Protein AF-A0A947YYU7-F1 (afdb_monomer_lite)

Secondary structure (DSSP, 8-state):
---------B-------------------------------PPPPPPP---------------------PPPPPPHHHHHHHHS-SGGGHHHHHHHHHH--SSHHHHHHHHHHHHTTT-HHHHHHHHHHHHHH--EEEEPPPEEEE-GGG-EEEEEE--S-GGGHHHHHHHHHHHHHHHHHHHHHHTT-SS------SS-EEEEEE-TT----SEEEETTEEEEETT-TTTTSHHHHHHHHHHHHHHHHHHHTTSHHHHHTHHHHHHHHHHHGGG-BTTBS-SHHHHHHHGGG-SS--EETTTTEEGGG-TT--HHHHHHHHHHHHHHHHHHHHTT--HHHHHHHH-TT--S-GGGSSHHHHHHHHHHHHHHSTT---S---SS---

Structure (mmCIF, N/CA/C/O backbone):
data_AF-A0A947YYU7-F1
#
_entry.id   AF-A0A947YYU7-F1
#
loop_
_atom_site.group_PDB
_atom_site.id
_atom_site.type_symbol
_atom_site.label_atom_id
_atom_site.label_alt_id
_atom_site.label_comp_id
_atom_site.label_asym_id
_atom_site.label_entity_id
_atom_site.label_seq_id
_atom_site.pdbx_PDB_ins_code
_atom_site.Cartn_x
_atom_site.Cartn_y
_atom_site.Cartn_z
_atom_site.occupancy
_atom_site.B_iso_or_equiv
_atom_site.auth_seq_id
_atom_site.auth_comp_id
_atom_site.auth_asym_id
_atom_site.auth_atom_id
_atom_site.pdbx_PDB_model_num
ATOM 1 N N . MET A 1 1 ? -14.764 27.550 2.784 1.00 29.83 1 MET A N 1
ATOM 2 C CA . MET A 1 1 ? -14.534 26.087 2.776 1.00 29.83 1 MET A CA 1
ATOM 3 C C . MET A 1 1 ? -15.169 25.500 1.520 1.00 29.83 1 MET A C 1
ATOM 5 O O . MET A 1 1 ? -16.099 24.717 1.610 1.00 29.83 1 MET A O 1
ATOM 9 N N . GLU A 1 2 ? -14.682 25.898 0.348 1.00 26.36 2 GLU A N 1
ATOM 10 C CA . GLU A 1 2 ? -15.188 25.444 -0.952 1.00 26.36 2 GLU A CA 1
ATOM 11 C C . GLU A 1 2 ? -13.995 25.329 -1.910 1.00 26.36 2 GLU A C 1
ATOM 13 O O . GLU A 1 2 ? -13.083 26.152 -1.852 1.00 26.36 2 GLU A O 1
ATOM 18 N N . ASN A 1 3 ? -14.020 24.290 -2.749 1.00 26.03 3 ASN A N 1
ATOM 19 C CA . ASN A 1 3 ? -13.079 23.951 -3.828 1.00 26.03 3 ASN A CA 1
ATOM 20 C C . ASN A 1 3 ? -11.729 23.308 -3.449 1.00 26.03 3 ASN A C 1
ATOM 22 O O . ASN A 1 3 ? -10.669 23.881 -3.665 1.00 26.03 3 ASN A O 1
ATOM 26 N N . TYR A 1 4 ? -11.768 22.044 -3.009 1.00 24.30 4 TYR A N 1
ATOM 27 C CA . TYR A 1 4 ? -10.689 21.070 -3.249 1.00 24.30 4 TYR A CA 1
ATOM 28 C C . TYR A 1 4 ? -11.316 19.711 -3.590 1.00 24.30 4 TYR A C 1
ATOM 30 O O . TYR A 1 4 ? -11.580 18.890 -2.716 1.00 24.30 4 TYR A O 1
ATOM 38 N N . PHE A 1 5 ? -11.595 19.490 -4.874 1.00 28.88 5 PHE A N 1
ATOM 39 C CA . PHE A 1 5 ? -11.977 18.188 -5.420 1.00 28.88 5 PHE A CA 1
ATOM 40 C C . PHE A 1 5 ? -11.041 17.859 -6.588 1.00 28.88 5 PHE A C 1
ATOM 42 O O . PHE A 1 5 ? -10.796 18.731 -7.420 1.00 28.88 5 PHE A O 1
ATOM 49 N N . ARG A 1 6 ? -10.639 16.577 -6.670 1.00 27.91 6 ARG A N 1
ATOM 50 C CA . ARG A 1 6 ? -9.760 15.901 -7.662 1.00 27.91 6 ARG A CA 1
ATOM 51 C C . ARG A 1 6 ? -8.276 15.939 -7.255 1.00 27.91 6 ARG A C 1
ATOM 53 O O . ARG A 1 6 ? -7.712 17.010 -7.122 1.00 27.91 6 ARG A O 1
ATOM 60 N N . PHE A 1 7 ? -7.584 14.833 -6.983 1.00 29.89 7 PHE A N 1
ATOM 61 C CA . PHE A 1 7 ? -7.690 13.462 -7.489 1.00 29.89 7 PHE A CA 1
ATOM 62 C C . PHE A 1 7 ? -7.794 12.433 -6.345 1.00 29.89 7 PHE A C 1
ATOM 64 O O . PHE A 1 7 ? -6.933 12.384 -5.474 1.00 29.89 7 PHE A O 1
ATOM 71 N N . ILE A 1 8 ? -8.820 11.578 -6.374 1.00 34.62 8 ILE A N 1
ATOM 72 C CA . ILE A 1 8 ? -8.753 10.247 -5.753 1.00 34.62 8 ILE A CA 1
ATOM 73 C C . ILE A 1 8 ? -8.457 9.304 -6.913 1.00 34.62 8 ILE A C 1
ATOM 75 O O . ILE A 1 8 ? -9.344 9.042 -7.726 1.00 34.62 8 ILE A O 1
ATOM 79 N N . LEU A 1 9 ? -7.212 8.851 -7.028 1.00 39.34 9 LEU A N 1
ATOM 80 C CA . LEU A 1 9 ? -6.864 7.796 -7.967 1.00 39.34 9 LEU A CA 1
ATOM 81 C C . LEU A 1 9 ? -7.153 6.470 -7.263 1.00 39.34 9 LEU A C 1
ATOM 83 O O . LEU A 1 9 ? -6.672 6.211 -6.163 1.00 39.34 9 LEU A O 1
ATOM 87 N N . ALA A 1 10 ? -8.075 5.702 -7.826 1.00 45.16 10 ALA A N 1
ATOM 88 C CA . ALA A 1 10 ? -8.530 4.450 -7.251 1.00 45.16 10 ALA A CA 1
ATOM 89 C C . ALA A 1 10 ? -8.171 3.323 -8.211 1.00 45.16 10 ALA A C 1
ATOM 91 O O . ALA A 1 10 ? -8.327 3.473 -9.421 1.00 45.16 10 ALA A O 1
ATOM 92 N N . ILE A 1 11 ? -7.730 2.176 -7.698 1.00 46.28 11 ILE A N 1
ATOM 93 C CA . ILE A 1 11 ? -7.330 1.069 -8.563 1.00 46.28 11 ILE A CA 1
ATOM 94 C C . ILE A 1 11 ? -8.578 0.449 -9.208 1.00 46.28 11 ILE A C 1
ATOM 96 O O . ILE A 1 11 ? -9.350 -0.308 -8.597 1.00 46.28 11 ILE A O 1
ATOM 100 N N . PHE A 1 12 ? -8.783 0.782 -10.484 1.00 52.69 12 PHE A N 1
ATOM 101 C CA . PHE A 1 12 ? -9.956 0.434 -11.286 1.00 52.69 12 PHE A CA 1
ATOM 102 C C . PHE A 1 12 ? -9.739 -0.800 -12.159 1.00 52.69 12 PHE A C 1
ATOM 104 O O . PHE A 1 12 ? -9.914 -0.766 -13.382 1.00 52.69 12 PHE A O 1
ATOM 111 N N . ILE A 1 13 ? -9.418 -1.925 -11.539 1.00 42.81 13 ILE A N 1
ATOM 112 C CA . ILE A 1 13 ? -9.224 -3.170 -12.279 1.00 42.81 13 ILE A CA 1
ATOM 113 C C . ILE A 1 13 ? -10.425 -4.076 -12.018 1.00 42.81 13 ILE A C 1
ATOM 115 O O . ILE A 1 13 ? -10.981 -4.082 -10.921 1.00 42.81 13 ILE A O 1
ATOM 119 N N . GLY A 1 14 ? -10.900 -4.760 -13.058 1.00 30.20 14 GLY A N 1
ATOM 120 C CA . GLY A 1 14 ? -11.657 -6.010 -12.964 1.00 30.20 14 GLY A CA 1
ATOM 121 C C . GLY A 1 14 ? -10.655 -7.121 -13.263 1.00 30.20 14 GLY A C 1
ATOM 122 O O . GLY A 1 14 ? -9.904 -6.929 -14.200 1.00 30.20 14 GLY A O 1
ATOM 123 N N . VAL A 1 15 ? -10.583 -8.228 -12.529 1.00 30.03 15 VAL A N 1
ATOM 124 C CA . VAL A 1 15 ? -9.846 -9.434 -12.951 1.00 30.03 15 VAL A CA 1
ATOM 125 C C . VAL A 1 15 ? -10.843 -10.583 -12.983 1.00 30.03 15 VAL A C 1
ATOM 127 O O . VAL A 1 15 ? -11.482 -10.875 -11.975 1.00 30.03 15 VAL A O 1
ATOM 130 N N . TYR A 1 16 ? -10.981 -11.228 -14.140 1.00 27.59 16 TYR A N 1
ATOM 131 C CA . TYR A 1 16 ? -11.543 -12.567 -14.245 1.00 27.59 16 TYR A CA 1
ATOM 132 C C . TYR A 1 16 ? -10.365 -13.513 -14.443 1.00 27.59 16 TYR A C 1
ATOM 134 O O . TYR A 1 16 ? -9.700 -13.473 -15.475 1.00 27.59 16 TYR A O 1
ATOM 142 N N . ALA A 1 17 ? -10.091 -14.350 -13.444 1.00 23.61 17 ALA A N 1
ATOM 143 C CA . ALA A 1 17 ? -9.364 -15.582 -13.694 1.00 23.61 17 ALA A CA 1
ATOM 144 C C . ALA A 1 17 ? -10.303 -16.470 -14.516 1.00 23.61 17 ALA A C 1
ATOM 146 O O . ALA A 1 17 ? -11.388 -16.820 -14.049 1.00 23.61 17 ALA A O 1
ATOM 147 N N . THR A 1 18 ? -9.933 -16.780 -15.754 1.00 22.45 18 THR A N 1
ATOM 148 C CA . THR A 1 18 ? -10.669 -17.732 -16.583 1.00 22.45 18 THR A CA 1
ATOM 149 C C . THR A 1 18 ? -10.499 -19.129 -15.991 1.00 22.45 18 THR A C 1
ATOM 151 O O . THR A 1 18 ? -9.539 -19.836 -16.279 1.00 22.45 18 THR A O 1
ATOM 154 N N . PHE A 1 19 ? -11.441 -19.537 -15.141 1.00 22.81 19 PHE A N 1
ATOM 155 C CA . PHE A 1 19 ? -11.744 -20.950 -14.950 1.00 22.81 19 PHE A CA 1
ATOM 156 C C . PHE A 1 19 ? -12.821 -21.320 -15.965 1.00 22.81 19 PHE A C 1
ATOM 158 O O . PHE A 1 19 ? -13.908 -20.748 -15.975 1.00 22.81 19 PHE A O 1
ATOM 165 N N . SER A 1 20 ? -12.471 -22.241 -16.860 1.00 22.94 20 SER A N 1
ATOM 166 C CA . SER A 1 20 ? -13.374 -22.818 -17.849 1.00 22.94 20 SER A CA 1
ATOM 167 C C . SER A 1 20 ? -14.443 -23.648 -17.138 1.00 22.94 20 SER A C 1
ATOM 169 O O . SER A 1 20 ? -14.213 -24.818 -16.841 1.00 22.94 20 SER A O 1
ATOM 171 N N . CYS A 1 21 ? -15.614 -23.062 -16.903 1.00 24.11 21 CYS A N 1
ATOM 172 C CA . CYS A 1 21 ? -16.849 -23.820 -16.736 1.00 24.11 21 CYS A CA 1
ATOM 173 C C . CYS A 1 21 ? -17.622 -23.741 -18.052 1.00 24.11 21 CYS A C 1
ATOM 175 O O . CYS A 1 21 ? -17.916 -22.654 -18.547 1.00 24.11 21 CYS A O 1
ATOM 177 N N . LYS A 1 22 ? -17.861 -24.915 -18.632 1.00 25.02 22 LYS A N 1
ATOM 178 C CA . LYS A 1 22 ? -18.610 -25.131 -19.866 1.00 25.02 22 LYS A CA 1
ATOM 179 C C . LYS A 1 22 ? -20.098 -24.778 -19.698 1.00 25.02 22 LYS A C 1
ATOM 181 O O . LYS A 1 22 ? -20.652 -24.960 -18.619 1.00 25.02 22 LYS A O 1
ATOM 186 N N . ASP A 1 23 ? -20.670 -24.341 -20.819 1.00 28.86 23 ASP A N 1
ATOM 187 C CA . ASP A 1 23 ? -22.066 -24.443 -21.270 1.00 28.86 23 ASP A CA 1
ATOM 188 C C . ASP A 1 23 ? -23.186 -23.759 -20.464 1.00 28.86 23 ASP A C 1
ATOM 190 O O . ASP A 1 23 ? -23.720 -24.353 -19.538 1.00 28.86 23 ASP A O 1
ATOM 194 N N . VAL A 1 24 ? -23.646 -22.583 -20.937 1.00 29.31 24 VAL A N 1
ATOM 195 C CA . VAL A 1 24 ? -25.082 -22.225 -21.094 1.00 29.31 24 VAL A CA 1
ATOM 196 C C . VAL A 1 24 ? -25.226 -21.200 -22.251 1.00 29.31 24 VAL A C 1
ATOM 198 O O . VAL A 1 24 ? -24.445 -20.245 -22.283 1.00 29.31 24 VAL A O 1
ATOM 201 N N . PRO A 1 25 ? -26.174 -21.365 -23.201 1.00 29.06 25 PRO A N 1
ATOM 202 C CA . PRO A 1 25 ? -26.302 -20.527 -24.400 1.00 29.06 25 PRO A CA 1
ATOM 203 C C . PRO A 1 25 ? -27.334 -19.382 -24.292 1.00 29.06 25 PRO A C 1
ATOM 205 O O . PRO A 1 25 ? -28.201 -19.398 -23.421 1.00 29.06 25 PRO A O 1
ATOM 208 N N . ASP A 1 26 ? -27.275 -18.498 -25.306 1.00 31.20 26 ASP A N 1
ATOM 209 C CA . ASP A 1 26 ? -28.327 -17.593 -25.828 1.00 31.20 26 ASP A CA 1
ATOM 210 C C . ASP A 1 26 ? -28.711 -16.348 -24.986 1.00 31.20 26 ASP A C 1
ATOM 212 O O . ASP A 1 26 ? -28.707 -16.380 -23.766 1.00 31.20 26 ASP A O 1
ATOM 216 N N . LYS A 1 27 ? -29.084 -15.172 -25.528 1.00 29.44 27 LYS A N 1
ATOM 217 C CA . LYS A 1 27 ? -29.443 -14.693 -26.884 1.00 29.44 27 LYS A CA 1
ATOM 218 C C . LYS A 1 27 ? -29.541 -13.149 -26.847 1.00 29.44 27 LYS A C 1
ATOM 220 O O . LYS A 1 27 ? -30.002 -12.645 -25.834 1.00 29.44 27 LYS A O 1
ATOM 225 N N . ASN A 1 28 ? -29.246 -12.469 -27.972 1.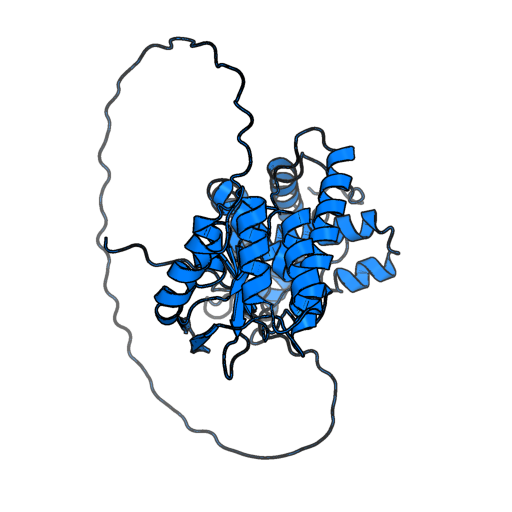00 31.12 28 ASN A N 1
ATOM 226 C CA . ASN A 1 28 ? -29.839 -11.200 -28.480 1.00 31.12 28 ASN A CA 1
ATOM 227 C C . ASN A 1 28 ? -29.863 -9.936 -27.564 1.00 31.12 28 ASN A C 1
ATOM 229 O O . ASN A 1 28 ? -29.991 -10.004 -26.359 1.00 31.12 28 ASN A O 1
ATOM 233 N N . THR A 1 29 ? -29.759 -8.685 -28.019 1.00 31.84 29 THR A N 1
ATOM 234 C CA . THR A 1 29 ? -29.990 -8.067 -29.331 1.00 31.84 29 THR A CA 1
ATOM 235 C C . THR A 1 29 ? -29.293 -6.704 -29.375 1.00 31.84 29 THR A C 1
ATOM 237 O O . THR A 1 29 ? -29.047 -6.056 -28.360 1.00 31.84 29 THR A O 1
ATOM 240 N N . ARG A 1 30 ? -28.993 -6.294 -30.600 1.00 30.08 30 ARG A N 1
ATOM 241 C CA . ARG A 1 30 ? -28.325 -5.075 -31.051 1.00 30.08 30 ARG A CA 1
ATOM 242 C C . ARG A 1 30 ? -29.350 -3.943 -31.206 1.00 30.08 30 ARG A C 1
ATOM 244 O O . ARG A 1 30 ? -30.371 -4.183 -31.836 1.00 30.08 30 ARG A O 1
ATOM 251 N N . THR A 1 31 ? -29.029 -2.721 -30.784 1.00 31.62 31 THR A N 1
ATOM 252 C CA . THR A 1 31 ? -29.601 -1.492 -31.368 1.00 31.62 31 THR A CA 1
ATOM 253 C C . THR A 1 31 ? -28.575 -0.363 -31.384 1.00 31.62 31 THR A C 1
ATOM 255 O O . THR A 1 31 ? -27.689 -0.262 -30.540 1.00 31.62 31 THR A O 1
ATOM 258 N N . THR A 1 32 ? -28.694 0.412 -32.449 1.00 30.44 32 THR A N 1
ATOM 259 C CA . THR A 1 32 ? -27.808 1.397 -33.065 1.00 30.44 32 THR A CA 1
ATOM 260 C C . THR A 1 32 ? -27.996 2.819 -32.538 1.00 30.44 32 THR A C 1
ATOM 262 O O . THR A 1 32 ? -29.101 3.176 -32.154 1.00 30.44 32 THR A O 1
ATOM 265 N N . GLY A 1 33 ? -26.959 3.644 -32.727 1.00 28.17 33 GLY A N 1
ATOM 266 C CA . GLY A 1 33 ? -27.104 4.993 -33.295 1.00 28.17 33 GLY A CA 1
ATOM 267 C C . GLY A 1 33 ? -27.318 6.153 -32.321 1.00 28.17 33 GLY A C 1
ATOM 268 O O . GLY A 1 33 ? -28.286 6.179 -31.574 1.00 28.17 33 GLY A O 1
ATOM 269 N N . GLY A 1 34 ? -26.437 7.151 -32.398 1.00 28.62 34 GLY A N 1
ATOM 270 C CA . GLY A 1 34 ? -26.613 8.449 -31.747 1.00 28.62 34 GLY A CA 1
ATOM 271 C C . GLY A 1 34 ? -25.336 9.283 -31.793 1.00 28.62 34 GLY A C 1
ATOM 272 O O . GLY A 1 34 ? -24.517 9.208 -30.882 1.00 28.62 34 GLY A O 1
ATOM 273 N N . GLU A 1 35 ? -25.156 10.024 -32.886 1.00 29.83 35 GLU A N 1
ATOM 274 C CA . GLU A 1 35 ? -24.115 11.038 -33.081 1.00 29.83 35 GLU A CA 1
ATOM 275 C C . GLU A 1 35 ? -24.277 12.201 -32.086 1.00 29.83 35 GLU A C 1
ATOM 277 O O . GLU A 1 35 ? -25.396 12.601 -31.764 1.00 29.83 35 GLU A O 1
ATOM 282 N N . ILE A 1 36 ? -23.161 12.771 -31.621 1.00 33.62 36 ILE A N 1
ATOM 283 C CA . ILE A 1 36 ? -23.123 14.036 -30.871 1.00 33.62 36 ILE A CA 1
ATOM 284 C C . ILE A 1 36 ? -22.108 14.951 -31.572 1.00 33.62 36 ILE A C 1
ATOM 286 O O . ILE A 1 36 ? -20.979 14.506 -31.796 1.00 33.62 36 ILE A O 1
ATOM 290 N N . PRO A 1 37 ? -22.469 16.200 -31.918 1.00 33.78 37 PRO A N 1
ATOM 291 C CA . PRO A 1 37 ? -21.573 17.109 -32.614 1.00 33.78 37 PRO A CA 1
ATOM 292 C C . PRO A 1 37 ? -20.573 17.785 -31.667 1.00 33.78 37 PRO A C 1
ATOM 294 O O . PRO A 1 37 ? -20.870 18.106 -30.514 1.00 33.78 37 PRO A O 1
ATOM 297 N N . GLU A 1 38 ? -19.387 18.025 -32.220 1.00 32.53 38 GLU A N 1
ATOM 298 C CA . GLU A 1 38 ? -18.310 18.850 -31.686 1.00 32.53 38 GLU A CA 1
ATOM 299 C C . GLU A 1 38 ? -18.773 20.280 -31.378 1.00 32.53 38 GLU A C 1
ATOM 301 O O . GLU A 1 38 ? -19.446 20.925 -32.184 1.00 32.53 38 GLU A O 1
ATOM 306 N N . LYS A 1 39 ? -18.307 20.829 -30.251 1.00 30.67 39 LYS A N 1
ATOM 307 C CA . LYS A 1 39 ? -18.092 22.272 -30.134 1.00 30.67 39 LYS A CA 1
ATOM 308 C C . LYS A 1 39 ? -16.892 22.575 -29.245 1.00 30.67 39 LYS A C 1
ATOM 310 O O . LYS A 1 39 ? -16.884 22.318 -28.044 1.00 30.67 39 LYS A O 1
ATOM 315 N N . SER A 1 40 ? -15.874 23.100 -29.912 1.00 30.36 40 SER A N 1
ATOM 316 C CA . SER A 1 40 ? -14.667 23.729 -29.402 1.00 30.36 40 SER A CA 1
ATOM 317 C C . SER A 1 40 ? -14.980 25.048 -28.698 1.00 30.36 40 SER A C 1
ATOM 319 O O . SER A 1 40 ? -15.706 25.876 -29.247 1.00 30.36 40 SER A O 1
ATOM 321 N N . THR A 1 41 ? -14.345 25.295 -27.554 1.00 32.09 41 THR A N 1
ATOM 322 C CA . THR A 1 41 ? -14.145 26.654 -27.036 1.00 32.09 41 THR A CA 1
ATOM 323 C C . THR A 1 41 ? -12.713 26.811 -26.550 1.00 32.09 41 THR A C 1
ATOM 325 O O . THR A 1 41 ? -12.212 26.017 -25.753 1.00 32.09 41 THR A O 1
ATOM 328 N N . GLU A 1 42 ? -12.079 27.830 -27.111 1.00 29.94 42 GLU A N 1
ATOM 329 C CA . GLU A 1 42 ? -10.703 28.273 -26.945 1.00 29.94 42 GLU A CA 1
ATOM 330 C C . GLU A 1 42 ? -10.438 28.822 -25.534 1.00 29.94 42 GLU A C 1
ATOM 332 O O . GLU A 1 42 ? -11.293 29.467 -24.930 1.00 29.94 42 GLU A O 1
ATOM 337 N N . ASN A 1 43 ? -9.220 28.604 -25.032 1.00 31.16 43 ASN A N 1
ATOM 338 C CA . ASN A 1 43 ? -8.665 29.305 -23.873 1.00 31.16 43 ASN A CA 1
ATOM 339 C C . ASN A 1 43 ? -7.730 30.419 -24.371 1.00 31.16 43 ASN A C 1
ATOM 341 O O . ASN A 1 43 ? -6.804 30.109 -25.127 1.00 31.16 43 ASN A O 1
ATOM 345 N N . PRO A 1 44 ? -7.881 31.678 -23.926 1.00 33.19 44 PRO A N 1
ATOM 346 C CA . PRO A 1 44 ? -6.904 32.713 -24.215 1.00 33.19 44 PRO A CA 1
ATOM 347 C C . PRO A 1 44 ? -5.724 32.680 -23.234 1.00 33.19 44 PRO A C 1
ATOM 349 O O . PRO A 1 44 ? -5.855 32.455 -22.031 1.00 33.19 44 PRO A O 1
ATOM 352 N N . ALA A 1 45 ? -4.552 32.914 -23.814 1.00 29.67 45 ALA A N 1
ATOM 353 C CA . ALA A 1 45 ? -3.239 32.929 -23.197 1.00 29.67 45 ALA A CA 1
ATOM 354 C C . ALA A 1 45 ? -3.033 34.104 -22.224 1.00 29.67 45 ALA A C 1
ATOM 356 O O . ALA A 1 45 ? -3.399 35.241 -22.518 1.00 29.67 45 ALA A O 1
ATOM 357 N N . LEU A 1 46 ? -2.329 33.844 -21.119 1.00 30.14 46 LEU A N 1
ATOM 358 C CA . LEU A 1 46 ? -1.726 34.863 -20.258 1.00 30.14 46 LEU A CA 1
ATOM 359 C C . LEU A 1 46 ? -0.222 34.953 -20.553 1.00 30.14 46 LEU A C 1
ATOM 361 O O . LEU A 1 46 ? 0.499 33.955 -20.522 1.00 30.14 46 LEU A O 1
ATOM 365 N N . LYS A 1 47 ? 0.218 36.169 -20.892 1.00 31.39 47 LYS A N 1
ATOM 366 C CA . LYS A 1 47 ? 1.610 36.565 -21.156 1.00 31.39 47 LYS A CA 1
ATOM 367 C C . LYS A 1 47 ? 2.405 36.763 -19.851 1.00 31.39 47 LYS A C 1
ATOM 369 O O . LYS A 1 47 ? 1.798 36.956 -18.801 1.00 31.39 47 LYS A O 1
ATOM 374 N N . PRO A 1 48 ? 3.751 36.719 -19.921 1.00 31.91 48 PRO A N 1
ATOM 375 C CA . PRO A 1 48 ? 4.630 36.692 -18.759 1.00 31.91 48 PRO A CA 1
ATOM 376 C C . PRO A 1 48 ? 4.959 38.102 -18.272 1.00 31.91 48 PRO A C 1
ATOM 378 O O . PRO A 1 48 ? 5.166 38.997 -19.093 1.00 31.91 48 PRO A O 1
ATOM 381 N N . ASP A 1 49 ? 5.096 38.262 -16.956 1.00 28.86 49 ASP A N 1
ATOM 382 C CA . ASP A 1 49 ? 5.654 39.477 -16.372 1.00 28.86 49 ASP A CA 1
ATOM 383 C C . ASP A 1 49 ? 7.084 39.254 -15.872 1.00 28.86 49 ASP A C 1
ATOM 385 O O . ASP A 1 49 ? 7.452 38.177 -15.388 1.00 28.86 49 ASP A O 1
ATOM 389 N N . LYS A 1 50 ? 7.911 40.273 -16.091 1.00 29.70 50 LYS A N 1
ATOM 390 C CA . LYS A 1 50 ? 9.362 40.264 -15.919 1.00 29.70 50 LYS A CA 1
ATOM 391 C C . LYS A 1 50 ? 9.754 40.820 -14.548 1.00 29.70 50 LYS A C 1
ATOM 393 O O . LYS A 1 50 ? 9.236 41.833 -14.112 1.00 29.70 50 LYS A O 1
ATOM 398 N N . THR A 1 51 ? 10.801 40.200 -13.997 1.00 29.31 51 THR A N 1
ATOM 399 C CA . THR A 1 51 ? 11.890 40.787 -13.186 1.00 29.31 51 THR A CA 1
ATOM 400 C C . THR A 1 51 ? 11.554 41.620 -11.949 1.00 29.31 51 THR A C 1
ATOM 402 O O . THR A 1 51 ? 11.138 42.762 -12.072 1.00 29.31 51 THR A O 1
ATOM 405 N N . GLU A 1 52 ? 12.063 41.171 -10.795 1.00 30.69 52 GLU A N 1
ATOM 406 C CA . GLU A 1 52 ? 12.869 42.067 -9.959 1.00 30.69 52 GLU A CA 1
ATOM 407 C C . GLU A 1 52 ? 13.947 41.326 -9.149 1.00 30.69 52 GLU A C 1
ATOM 409 O O . GLU A 1 52 ? 13.729 40.272 -8.551 1.00 30.69 52 GLU A O 1
ATOM 414 N N . ASN A 1 53 ? 15.150 41.896 -9.200 1.00 29.83 53 ASN A N 1
ATOM 415 C CA . ASN A 1 53 ? 16.364 41.498 -8.501 1.00 29.83 53 ASN A CA 1
ATOM 416 C C . ASN A 1 53 ? 16.304 41.986 -7.048 1.00 29.83 53 ASN A C 1
ATOM 418 O O . ASN A 1 53 ? 16.145 43.182 -6.822 1.00 29.83 53 ASN A O 1
ATOM 422 N N . SER A 1 54 ? 16.603 41.134 -6.063 1.00 32.09 54 SER A N 1
ATOM 423 C CA . SER A 1 54 ? 17.167 41.639 -4.805 1.00 32.09 54 SER A CA 1
ATOM 424 C C . SER A 1 54 ? 18.179 40.662 -4.199 1.00 32.09 54 SER A C 1
ATOM 426 O O . SER A 1 54 ? 17.890 39.500 -3.911 1.00 32.09 54 SER A O 1
ATOM 428 N N . LYS A 1 55 ? 19.408 41.164 -4.043 1.00 32.97 55 LYS A N 1
ATOM 429 C CA . LYS A 1 55 ? 20.506 40.570 -3.276 1.00 32.97 55 LYS A CA 1
ATOM 430 C C . LYS A 1 55 ? 20.124 40.545 -1.793 1.00 32.97 55 LYS A C 1
ATOM 432 O O . LYS A 1 55 ? 19.869 41.606 -1.229 1.00 32.97 55 LYS A O 1
ATOM 437 N N . LYS A 1 56 ? 20.208 39.384 -1.134 1.00 33.03 56 LYS A N 1
ATOM 438 C CA . LYS A 1 56 ? 20.340 39.298 0.331 1.00 33.03 56 LYS A CA 1
ATOM 439 C C . LYS A 1 56 ? 21.373 38.247 0.746 1.00 33.03 56 LYS A C 1
ATOM 441 O O . LYS A 1 56 ? 21.173 37.046 0.627 1.00 33.03 56 LYS A O 1
ATOM 446 N N . THR A 1 57 ? 22.496 38.801 1.183 1.00 29.95 57 THR A N 1
ATOM 447 C CA . THR A 1 57 ? 23.452 38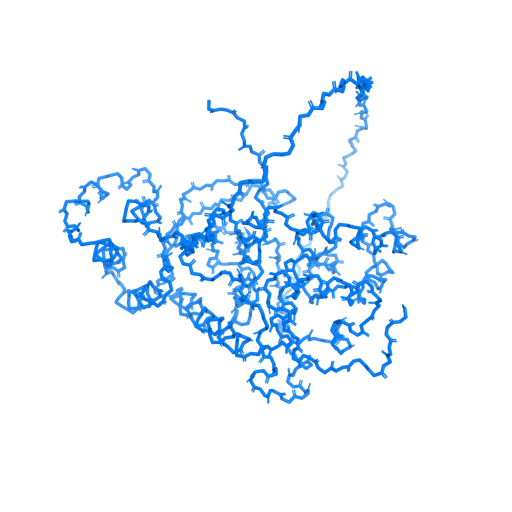.403 2.223 1.00 29.95 57 THR A CA 1
ATOM 448 C C . THR A 1 57 ? 23.243 37.037 2.889 1.00 29.95 57 THR A C 1
ATOM 450 O O . THR A 1 57 ? 22.271 36.805 3.606 1.00 29.95 57 THR A O 1
ATOM 453 N N . SER A 1 58 ? 24.232 36.159 2.714 1.00 28.02 58 SER A N 1
ATOM 454 C CA . SER A 1 58 ? 24.354 34.855 3.362 1.00 28.02 58 SER A CA 1
ATOM 455 C C . SER A 1 58 ? 24.821 34.993 4.814 1.00 28.02 58 SER A C 1
ATOM 457 O O . SER A 1 58 ? 25.988 35.285 5.072 1.00 28.02 58 SER A O 1
ATOM 459 N N . VAL A 1 59 ? 23.928 34.727 5.767 1.00 32.72 59 VAL A N 1
ATOM 460 C CA . VAL A 1 59 ? 24.294 34.448 7.162 1.00 32.72 59 VAL A CA 1
ATOM 461 C C . VAL A 1 59 ? 24.271 32.934 7.344 1.00 32.72 59 VAL A C 1
ATOM 463 O O . VAL A 1 59 ? 23.211 32.310 7.309 1.00 32.72 59 VAL A O 1
ATOM 466 N N . VAL A 1 60 ? 25.452 32.338 7.514 1.00 34.28 60 VAL A N 1
ATOM 467 C CA . VAL A 1 60 ? 25.622 30.913 7.817 1.00 34.28 60 VAL A CA 1
ATOM 468 C C . VAL A 1 60 ? 25.120 30.665 9.238 1.00 34.28 60 VAL A C 1
ATOM 470 O O . VAL A 1 60 ? 25.832 30.862 10.220 1.00 34.28 60 VAL A O 1
ATOM 473 N N . LYS A 1 61 ? 23.854 30.260 9.355 1.00 33.06 61 LYS A N 1
ATOM 474 C CA . LYS A 1 61 ? 23.265 29.796 10.611 1.00 33.06 61 LYS A CA 1
ATOM 475 C C . LYS A 1 61 ? 23.578 28.307 10.750 1.00 33.06 61 LYS A C 1
ATOM 477 O O . LYS A 1 61 ? 23.169 27.511 9.910 1.00 33.06 61 LYS A O 1
ATOM 482 N N . LYS A 1 62 ? 24.322 27.946 11.800 1.00 32.69 62 LYS A N 1
ATOM 483 C CA . LYS A 1 62 ? 24.554 26.561 12.244 1.00 32.69 62 LYS A CA 1
ATOM 484 C C . LYS A 1 62 ? 23.210 25.821 12.276 1.00 32.69 62 LYS A C 1
ATOM 486 O O . LYS A 1 62 ? 22.343 26.157 13.081 1.00 32.69 62 LYS A O 1
ATOM 491 N N . ILE A 1 63 ? 23.034 24.861 11.372 1.00 34.50 63 ILE A N 1
ATOM 492 C CA . ILE A 1 63 ? 21.853 24.000 11.313 1.00 34.50 63 ILE A CA 1
ATOM 493 C C . ILE A 1 63 ? 21.954 23.044 12.502 1.00 34.50 63 ILE A C 1
ATOM 495 O O . ILE A 1 63 ? 22.900 22.263 12.603 1.00 34.50 63 ILE A O 1
ATOM 499 N N . ALA A 1 64 ? 21.020 23.176 13.442 1.00 38.12 64 ALA A N 1
ATOM 500 C CA . ALA A 1 64 ? 20.837 22.223 14.528 1.00 38.12 64 ALA A CA 1
ATOM 501 C C . ALA A 1 64 ? 20.542 20.826 13.944 1.00 38.12 64 ALA A C 1
ATOM 503 O O . ALA A 1 64 ? 19.927 20.746 12.878 1.00 38.12 64 ALA A O 1
ATOM 504 N N . PRO A 1 65 ? 20.969 19.736 14.606 1.00 39.72 65 PRO A N 1
ATOM 505 C CA . PRO A 1 65 ? 20.719 18.382 14.126 1.00 39.72 65 PRO A CA 1
ATOM 506 C C . PRO A 1 65 ? 19.221 18.177 13.886 1.00 39.72 65 PRO A C 1
ATOM 508 O O . PRO A 1 65 ? 18.406 18.496 14.752 1.00 39.72 65 PRO A O 1
ATOM 511 N N . GLU A 1 66 ? 18.884 17.675 12.695 1.00 36.19 66 GLU A N 1
ATOM 512 C CA . GLU A 1 66 ? 17.520 17.345 12.288 1.00 36.19 66 GLU A CA 1
ATOM 513 C C . GLU A 1 66 ? 16.843 16.532 13.395 1.00 36.19 66 GLU A C 1
ATOM 515 O O . GLU A 1 66 ? 17.252 15.417 13.734 1.00 36.19 66 GLU A O 1
ATOM 520 N N . THR A 1 67 ? 15.807 17.116 13.995 1.00 37.84 67 THR A N 1
ATOM 521 C CA . THR A 1 67 ? 14.915 16.412 14.903 1.00 37.84 67 THR A CA 1
ATOM 522 C C . THR A 1 67 ? 14.353 15.218 14.146 1.00 37.84 67 THR A C 1
ATOM 524 O O . THR A 1 67 ? 13.705 15.384 13.111 1.00 37.84 67 THR A O 1
ATOM 527 N N . LYS A 1 68 ? 14.624 14.003 14.648 1.00 40.91 68 LYS A N 1
ATOM 528 C CA . LYS A 1 68 ? 13.997 12.760 14.182 1.00 40.91 68 LYS A CA 1
ATOM 529 C C . LYS A 1 68 ? 12.499 13.019 14.066 1.00 40.91 68 LYS A C 1
ATOM 531 O O . LYS A 1 68 ? 11.811 13.088 15.081 1.00 40.91 68 LYS A O 1
ATOM 536 N N . THR A 1 69 ? 12.009 13.230 12.850 1.00 49.25 69 THR A N 1
ATOM 537 C CA . THR A 1 69 ? 10.590 13.476 12.622 1.00 49.25 69 THR A CA 1
ATOM 538 C C . THR A 1 69 ? 9.917 12.127 12.814 1.00 49.25 69 THR A C 1
ATOM 540 O O . THR A 1 69 ? 9.987 11.262 11.942 1.00 49.25 69 THR A O 1
ATOM 543 N N . SER A 1 70 ? 9.395 11.884 14.015 1.00 70.44 70 SER A N 1
ATOM 544 C CA . SER A 1 70 ? 8.663 10.662 14.313 1.00 70.44 70 SER A CA 1
ATOM 545 C C . SER A 1 70 ? 7.451 10.585 13.391 1.00 70.44 70 SER A C 1
ATOM 547 O O . SER A 1 70 ? 6.789 11.587 13.116 1.00 70.44 70 SER A O 1
ATOM 549 N N . ILE A 1 71 ? 7.186 9.386 12.877 1.00 79.94 71 ILE A N 1
ATOM 550 C CA . ILE A 1 71 ? 5.979 9.117 12.102 1.00 79.94 71 ILE A CA 1
ATOM 551 C C . ILE A 1 71 ? 4.775 9.470 12.993 1.00 79.94 71 ILE A C 1
ATOM 553 O O . ILE A 1 71 ? 4.718 8.952 14.109 1.00 79.94 71 ILE A O 1
ATOM 557 N N . PRO A 1 72 ? 3.837 10.330 12.551 1.00 86.12 72 PRO A N 1
ATOM 558 C CA . PRO A 1 72 ? 2.684 10.681 13.371 1.00 86.12 72 PRO A CA 1
ATOM 559 C C . PRO A 1 72 ? 1.846 9.438 13.681 1.00 86.12 72 PRO A C 1
ATOM 561 O O . PRO A 1 72 ? 1.414 8.733 12.762 1.00 86.12 72 PRO A O 1
ATOM 564 N N . GLU A 1 73 ? 1.640 9.171 14.969 1.00 94.31 73 GLU A N 1
ATOM 565 C CA . GLU A 1 73 ? 0.726 8.131 15.433 1.00 94.31 73 GLU A CA 1
ATOM 566 C C . GLU A 1 73 ? -0.728 8.563 15.211 1.00 94.31 73 GLU A C 1
ATOM 568 O O . GLU A 1 73 ? -1.040 9.749 15.291 1.00 94.31 73 GLU A O 1
ATOM 573 N N . ILE A 1 74 ? -1.623 7.597 14.980 1.00 96.69 74 ILE A N 1
ATOM 574 C CA . ILE A 1 74 ? -3.065 7.866 14.947 1.00 96.69 74 ILE A CA 1
ATOM 575 C C . ILE A 1 74 ? -3.542 8.126 16.380 1.00 96.69 74 ILE A C 1
ATOM 577 O O . ILE A 1 74 ? -3.337 7.288 17.269 1.00 96.69 74 ILE A O 1
ATOM 581 N N . SER A 1 75 ? -4.182 9.272 16.610 1.00 97.12 75 SER A N 1
ATOM 582 C CA . SER A 1 75 ? -4.749 9.604 17.919 1.00 97.12 75 SER A CA 1
ATOM 583 C C . SER A 1 75 ? -6.043 8.835 18.191 1.00 97.12 75 SER A C 1
ATOM 585 O O . SER A 1 75 ? -6.695 8.312 17.286 1.00 97.12 75 SER A O 1
ATOM 587 N N . SER A 1 76 ? -6.458 8.767 19.453 1.00 96.69 76 SER A N 1
ATOM 588 C CA . SER A 1 76 ? -7.706 8.115 19.837 1.00 96.69 76 SER A CA 1
ATOM 589 C C . SER A 1 76 ? -8.916 8.843 19.256 1.00 96.69 76 SER A C 1
ATOM 591 O O . SER A 1 76 ? -9.888 8.205 18.868 1.00 96.69 76 SER A O 1
ATOM 593 N N . GLU A 1 77 ? -8.824 10.161 19.112 1.00 95.00 77 GLU A N 1
ATOM 594 C CA . GLU A 1 77 ? -9.821 11.027 18.498 1.00 95.00 77 GLU A CA 1
ATOM 595 C C . GLU A 1 77 ? -9.949 10.722 16.998 1.00 95.00 77 GLU A C 1
ATOM 597 O O . GLU A 1 77 ? -11.053 10.510 16.499 1.00 95.00 77 GLU A O 1
ATOM 602 N N . GLU A 1 78 ? -8.826 10.599 16.285 1.00 96.06 78 GLU A N 1
ATOM 603 C CA . GLU A 1 78 ? -8.813 10.168 14.882 1.00 96.06 78 GLU A CA 1
ATOM 604 C C . GLU A 1 78 ? -9.326 8.730 14.727 1.00 96.06 78 GLU A C 1
ATOM 606 O O . GLU A 1 78 ? -10.088 8.426 13.806 1.00 96.06 78 GLU A O 1
ATOM 611 N N . ALA A 1 79 ? -8.954 7.834 15.645 1.00 97.56 79 ALA A N 1
ATOM 612 C CA . ALA A 1 79 ? -9.406 6.450 15.641 1.00 97.56 79 ALA A CA 1
ATOM 613 C C . ALA A 1 79 ? -10.927 6.340 15.796 1.00 97.56 79 ALA A C 1
ATOM 615 O O . ALA A 1 79 ? -11.542 5.518 15.118 1.00 97.56 79 ALA A O 1
ATOM 616 N N . VAL A 1 80 ? -11.554 7.172 16.635 1.00 96.75 80 VAL A N 1
ATOM 617 C CA . VAL A 1 80 ? -13.019 7.226 16.751 1.00 96.75 80 VAL A CA 1
ATOM 618 C C . VAL A 1 80 ? -13.656 7.521 15.388 1.00 96.75 80 VAL A C 1
ATOM 620 O O . VAL A 1 80 ? -14.563 6.795 14.983 1.00 96.75 80 VAL A O 1
ATOM 623 N N . GLU A 1 81 ? -13.144 8.501 14.641 1.00 95.06 81 GLU A N 1
ATOM 624 C CA . GLU A 1 81 ? -13.657 8.853 13.307 1.00 95.06 81 GLU A CA 1
ATOM 625 C C . GLU A 1 81 ? -13.414 7.754 12.260 1.00 95.06 81 GLU A C 1
ATOM 627 O O . GLU A 1 81 ? -14.241 7.529 11.377 1.00 95.06 81 GLU A O 1
ATOM 632 N N . ILE A 1 82 ? -12.294 7.032 12.353 1.00 96.94 82 ILE A N 1
ATOM 633 C CA . ILE A 1 82 ? -11.976 5.905 11.459 1.00 96.94 82 ILE A CA 1
ATOM 634 C C . ILE A 1 82 ? -12.902 4.704 11.719 1.00 96.94 82 ILE A C 1
ATOM 636 O 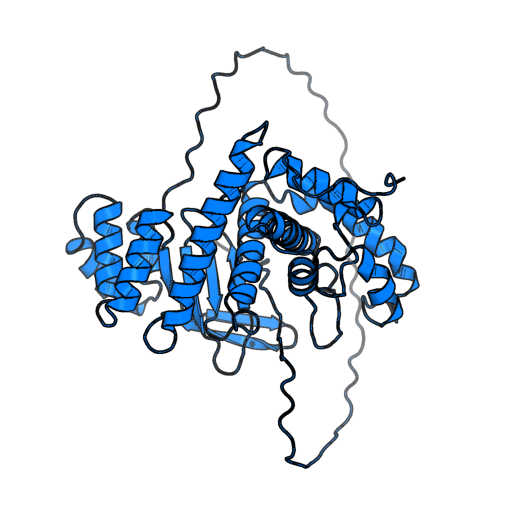O . ILE A 1 82 ? -13.322 4.012 10.786 1.00 96.94 82 ILE A O 1
ATOM 640 N N . LEU A 1 83 ? -13.199 4.419 12.987 1.00 98.00 83 LEU A N 1
ATOM 641 C CA . LEU A 1 83 ? -13.978 3.251 13.404 1.00 98.00 83 LEU A CA 1
ATOM 642 C C . LEU A 1 83 ? -15.499 3.501 13.300 1.00 98.00 83 LEU A C 1
ATOM 644 O O . LEU A 1 83 ? -16.269 2.579 13.004 1.00 98.00 83 LEU A O 1
ATOM 648 N N . TYR A 1 84 ? -15.931 4.752 13.483 1.00 97.38 84 TYR A N 1
ATOM 649 C CA . TYR A 1 84 ? -17.333 5.176 13.550 1.00 97.38 84 TYR A CA 1
ATOM 650 C C . TYR A 1 84 ? -17.606 6.411 12.662 1.00 97.38 84 TYR A C 1
ATOM 652 O O . TYR A 1 84 ? -17.934 7.482 13.174 1.00 97.38 84 TYR A O 1
ATOM 660 N N . PRO A 1 85 ? -17.463 6.287 11.328 1.00 96.12 85 PRO A N 1
ATOM 661 C CA . PRO A 1 85 ? -17.444 7.430 10.411 1.00 96.12 85 PRO A CA 1
ATOM 662 C C . PRO A 1 85 ? -18.827 8.010 10.077 1.00 96.12 85 PRO A C 1
ATOM 664 O O . PRO A 1 85 ? -18.915 9.030 9.393 1.00 96.12 85 PRO A O 1
ATOM 667 N N . GLU A 1 86 ? -19.930 7.348 10.435 1.00 95.62 86 GLU A N 1
ATOM 668 C CA . GLU A 1 86 ? -21.258 7.755 9.977 1.00 95.62 86 GLU A CA 1
ATOM 669 C C . GLU A 1 86 ? -21.912 8.762 10.931 1.00 95.62 86 GLU A C 1
ATOM 671 O O . GLU A 1 86 ? -21.741 8.711 12.146 1.00 95.62 86 GLU A O 1
ATOM 676 N N . LYS A 1 87 ? -22.776 9.640 10.401 1.00 92.88 87 LYS A N 1
ATOM 677 C CA . LYS A 1 87 ? -23.564 10.572 11.235 1.00 92.88 87 LYS A CA 1
ATOM 678 C C . LYS A 1 87 ? -24.388 9.845 12.301 1.00 92.88 87 LYS A C 1
ATOM 680 O O . LYS A 1 87 ? -24.443 10.292 13.441 1.00 92.88 87 LYS A O 1
ATOM 685 N N . LYS A 1 88 ? -24.975 8.697 11.943 1.00 94.44 88 LYS A N 1
ATOM 686 C CA . LYS A 1 88 ? -25.736 7.847 12.873 1.00 94.44 88 LYS A CA 1
ATOM 687 C C . LYS A 1 88 ? -24.881 7.272 14.008 1.00 94.44 88 LYS A C 1
ATOM 689 O O . LYS A 1 88 ? -25.432 6.788 14.987 1.00 94.44 88 LYS A O 1
ATOM 694 N N . ASP A 1 89 ? -23.554 7.337 13.888 1.00 95.50 89 ASP A N 1
ATOM 695 C CA . ASP A 1 89 ? -22.639 6.911 14.935 1.00 95.50 89 ASP A CA 1
ATOM 696 C C . ASP A 1 89 ? -22.380 8.016 15.986 1.00 95.50 89 ASP A C 1
ATOM 698 O O . ASP A 1 89 ? -21.577 7.824 16.891 1.00 95.50 89 ASP A O 1
ATOM 702 N N . ALA A 1 90 ? -23.020 9.191 15.904 1.00 94.94 90 ALA A N 1
ATOM 703 C CA . ALA A 1 90 ? -22.789 10.292 16.849 1.00 94.94 90 ALA A CA 1
ATOM 704 C C . ALA A 1 90 ? -22.994 9.887 18.322 1.00 94.94 90 ALA A C 1
ATOM 706 O O . ALA A 1 90 ? -22.120 10.137 19.155 1.00 94.94 90 ALA A O 1
ATOM 707 N N . GLU A 1 91 ? -24.096 9.200 18.634 1.00 95.62 91 GLU A N 1
ATOM 708 C CA . GLU A 1 91 ? -24.387 8.778 20.010 1.00 95.62 91 GLU A CA 1
ATOM 709 C C 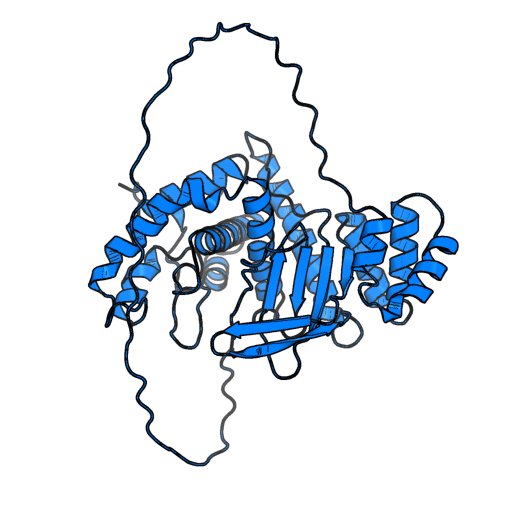. GLU A 1 91 ? -23.395 7.726 20.514 1.00 95.62 91 GLU A C 1
ATOM 711 O O . GLU A 1 91 ? -22.883 7.848 21.626 1.00 95.62 91 GLU A O 1
ATOM 716 N N . ILE A 1 92 ? -23.038 6.738 19.682 1.00 95.31 92 ILE A N 1
ATOM 717 C CA . ILE A 1 92 ? -22.049 5.728 20.083 1.00 95.31 92 ILE A CA 1
ATOM 718 C C . ILE A 1 92 ? -20.655 6.345 20.251 1.00 95.31 92 ILE A C 1
ATOM 720 O O . ILE A 1 92 ? -19.941 5.959 21.169 1.00 95.31 92 ILE A O 1
ATOM 724 N N . ARG A 1 93 ? -20.271 7.352 19.452 1.00 95.44 93 ARG A N 1
ATOM 725 C CA . ARG A 1 93 ? -19.012 8.089 19.657 1.00 95.44 93 ARG A CA 1
ATOM 726 C C . ARG A 1 93 ? -18.991 8.803 21.009 1.00 95.44 93 ARG A C 1
ATOM 728 O O . ARG A 1 93 ? -18.018 8.664 21.743 1.00 95.44 93 ARG A O 1
ATOM 735 N N . LYS A 1 94 ? -20.075 9.502 21.366 1.00 94.12 94 LYS A N 1
ATOM 736 C CA . LYS A 1 94 ? -20.228 10.197 22.660 1.00 94.12 94 LYS A CA 1
ATOM 737 C C . LYS A 1 94 ? -20.240 9.235 23.849 1.00 94.12 94 LYS A C 1
ATOM 739 O O . LYS A 1 94 ? -19.745 9.571 24.925 1.00 94.12 94 LYS A O 1
ATOM 744 N N . GLN A 1 95 ? -20.831 8.057 23.677 1.00 95.75 95 GLN A N 1
ATOM 745 C CA . GLN A 1 95 ? -20.803 6.998 24.681 1.00 95.75 95 GLN A CA 1
ATOM 746 C C . GLN A 1 95 ? -19.376 6.458 24.853 1.00 95.75 95 GLN A C 1
ATOM 748 O O . GLN A 1 95 ? -18.825 6.491 25.953 1.00 95.75 95 GLN A O 1
ATOM 753 N N . LEU A 1 96 ? -18.742 6.032 23.759 1.00 95.38 96 LEU A N 1
ATOM 754 C CA . LEU A 1 96 ? -17.417 5.417 23.790 1.00 95.38 96 LEU A CA 1
ATOM 755 C C . LEU A 1 96 ? -16.313 6.383 24.222 1.00 95.38 96 LEU A C 1
ATOM 757 O O . LEU A 1 96 ? -15.355 5.942 24.845 1.00 95.38 96 LEU A O 1
ATOM 761 N N . SER A 1 97 ? -16.445 7.689 23.975 1.00 90.88 97 SER A N 1
ATOM 762 C CA . SER A 1 97 ? -15.495 8.683 24.491 1.00 90.88 97 SER A CA 1
ATOM 763 C C . SER A 1 97 ? -15.497 8.780 26.021 1.00 90.88 97 SER A C 1
ATOM 765 O O . SER A 1 97 ? -14.524 9.257 26.597 1.00 90.88 97 SER A O 1
ATOM 767 N N . LYS A 1 98 ? -16.587 8.362 26.683 1.00 91.94 98 LYS A N 1
ATOM 768 C CA . LYS A 1 98 ? -16.687 8.293 28.149 1.00 91.94 98 LYS A CA 1
ATOM 769 C C . LYS A 1 98 ? -16.243 6.935 28.688 1.00 91.94 98 LYS A C 1
ATOM 771 O O . LYS A 1 98 ? -15.594 6.879 29.725 1.00 91.94 98 LYS A O 1
ATOM 776 N N . GLU A 1 99 ? -16.612 5.856 28.000 1.00 95.44 99 GLU A N 1
ATOM 777 C CA . GLU A 1 99 ? -16.323 4.481 28.430 1.00 95.44 99 GLU A CA 1
ATOM 778 C C . GLU A 1 99 ? -14.865 4.075 28.184 1.00 95.44 99 GLU A C 1
ATOM 780 O O . GLU A 1 99 ? -14.253 3.414 29.021 1.00 95.44 99 GLU A O 1
ATOM 785 N N . CYS A 1 100 ? -14.292 4.467 27.043 1.00 97.19 100 CYS A N 1
ATOM 786 C CA . CYS A 1 100 ? -12.909 4.167 26.705 1.00 97.19 100 CYS A CA 1
ATOM 787 C C . CYS A 1 100 ? -11.974 5.196 27.349 1.00 97.19 100 CYS A C 1
ATOM 789 O O . CYS A 1 100 ? -11.747 6.284 26.818 1.00 97.19 100 CYS A O 1
ATOM 791 N N . SER A 1 101 ? -11.422 4.829 28.503 1.00 94.94 101 SER A N 1
ATOM 792 C CA . SER A 1 101 ? -10.443 5.609 29.261 1.00 94.94 101 SER A CA 1
ATOM 793 C C . SER A 1 101 ? -9.013 5.074 29.079 1.00 94.94 101 SER A C 1
ATOM 795 O O . SER A 1 101 ? -8.790 4.078 28.388 1.00 94.94 101 SER A O 1
ATOM 797 N N . GLY A 1 102 ? -8.036 5.767 29.671 1.00 96.56 102 GLY A N 1
ATOM 798 C CA . GLY A 1 102 ? -6.618 5.403 29.603 1.00 96.56 102 GLY A CA 1
ATOM 799 C C . GLY A 1 102 ? -5.814 6.214 28.586 1.00 96.56 102 GLY A C 1
ATOM 800 O O . GLY A 1 102 ? -6.255 7.260 28.096 1.00 96.56 102 GLY A O 1
ATOM 801 N N . ASN A 1 103 ? -4.604 5.741 28.292 1.00 97.12 103 ASN A N 1
ATOM 802 C CA . ASN A 1 103 ? -3.726 6.348 27.292 1.00 97.12 103 ASN A CA 1
ATOM 803 C C . ASN A 1 103 ? -4.233 6.104 25.854 1.00 97.12 103 ASN A C 1
ATOM 805 O O . ASN A 1 103 ? -5.186 5.359 25.621 1.00 97.12 103 ASN A O 1
ATOM 809 N N . ASN A 1 104 ? -3.577 6.731 24.869 1.00 96.88 104 ASN A N 1
ATOM 810 C CA . ASN A 1 104 ? -3.958 6.655 23.453 1.00 96.88 104 ASN A CA 1
ATOM 811 C C . ASN A 1 104 ? -4.193 5.207 22.974 1.00 96.88 104 ASN A C 1
ATOM 813 O O . ASN A 1 104 ? -5.220 4.887 22.376 1.00 96.88 104 ASN A O 1
ATOM 817 N N . LYS A 1 105 ? -3.258 4.308 23.299 1.00 97.94 105 LYS A N 1
ATOM 818 C CA . LYS A 1 105 ? -3.292 2.900 22.895 1.00 97.94 105 LYS A CA 1
ATOM 819 C C . LYS A 1 105 ? -4.441 2.137 23.557 1.00 97.94 105 LYS A C 1
ATOM 821 O O . LYS A 1 105 ? -5.151 1.394 22.880 1.00 97.94 105 LYS A O 1
ATOM 826 N N . GLU A 1 106 ? -4.635 2.319 24.861 1.00 98.31 106 GLU A N 1
ATOM 827 C CA . GLU A 1 106 ? -5.714 1.684 25.632 1.00 98.31 106 GLU A CA 1
ATOM 828 C C . GLU A 1 106 ? -7.093 2.085 25.106 1.00 98.31 106 GLU A C 1
ATOM 830 O O . GLU A 1 106 ? -7.945 1.218 24.879 1.00 98.31 106 GLU A O 1
ATOM 835 N N . LYS A 1 107 ? -7.275 3.377 24.806 1.00 98.31 107 LYS A N 1
ATOM 836 C CA . LYS A 1 107 ? -8.497 3.896 24.187 1.00 98.31 107 LYS A CA 1
ATOM 837 C C . LYS A 1 107 ? -8.766 3.246 22.834 1.00 98.31 107 LYS A C 1
ATOM 839 O O . LYS A 1 107 ? -9.859 2.725 22.623 1.00 98.31 107 LYS A O 1
ATOM 844 N N . ILE A 1 108 ? -7.779 3.202 21.936 1.00 98.56 108 ILE A N 1
ATOM 845 C CA . ILE A 1 108 ? -7.943 2.589 20.605 1.00 98.56 108 ILE A CA 1
ATOM 846 C C . ILE A 1 108 ? -8.299 1.101 20.720 1.00 98.56 108 ILE A C 1
ATOM 848 O O . ILE A 1 108 ? -9.210 0.626 20.038 1.00 98.56 108 ILE A O 1
ATOM 852 N N . ILE A 1 109 ? -7.653 0.365 21.628 1.00 98.69 109 ILE A N 1
ATOM 853 C CA . ILE A 1 109 ? -7.991 -1.041 21.890 1.00 98.69 109 ILE A CA 1
ATOM 854 C C . ILE A 1 109 ? -9.434 -1.176 22.397 1.00 98.69 109 ILE A C 1
ATOM 856 O O . ILE A 1 109 ? -10.153 -2.066 21.943 1.00 98.69 109 ILE A O 1
ATOM 860 N N . CYS A 1 110 ? -9.886 -0.306 23.304 1.00 98.75 110 CYS A N 1
ATOM 861 C CA . CYS A 1 110 ? -11.274 -0.290 23.771 1.00 98.75 110 CYS A CA 1
ATOM 862 C C . CYS A 1 110 ? -12.275 -0.029 22.629 1.00 98.75 110 CYS A C 1
ATOM 864 O O . CYS A 1 110 ? -13.294 -0.722 22.521 1.00 98.75 110 CYS A O 1
ATOM 866 N N . LEU A 1 111 ? -11.964 0.901 21.723 1.00 98.69 111 LEU A N 1
ATOM 867 C CA . LEU A 1 111 ? -12.796 1.190 20.553 1.00 98.69 111 LEU A CA 1
ATOM 868 C C . LEU A 1 111 ? -12.880 -0.009 19.597 1.00 98.69 111 LEU A C 1
ATOM 870 O O . LEU A 1 111 ? -13.974 -0.348 19.138 1.00 98.69 111 LEU A O 1
ATOM 874 N N . LEU A 1 112 ? -11.753 -0.686 19.340 1.00 98.69 112 LEU A N 1
ATOM 875 C CA . LEU A 1 112 ? -11.697 -1.906 18.526 1.00 98.69 112 LEU A CA 1
ATOM 876 C C . LEU A 1 112 ? -12.506 -3.047 19.155 1.00 98.69 112 LEU A C 1
ATOM 878 O O . LEU A 1 112 ? -13.277 -3.704 18.451 1.00 98.69 112 LEU A O 1
ATOM 882 N N . LYS A 1 113 ? -12.387 -3.250 20.477 1.00 98.62 113 LYS A N 1
ATOM 883 C CA . LYS A 1 113 ? -13.199 -4.221 21.234 1.00 98.62 113 LYS A CA 1
ATOM 884 C C . LYS A 1 113 ? -14.687 -3.985 21.024 1.00 98.62 113 LYS A C 1
ATOM 886 O O . LYS A 1 113 ? -15.416 -4.941 20.776 1.00 98.62 113 LYS A O 1
ATOM 891 N N . ASN A 1 114 ? -15.125 -2.729 21.058 1.00 98.38 114 ASN A N 1
ATOM 892 C CA . ASN A 1 114 ? -16.519 -2.377 20.813 1.00 98.38 114 ASN A CA 1
ATOM 893 C C . ASN A 1 114 ? -16.952 -2.609 19.358 1.00 98.38 114 ASN A C 1
ATOM 895 O O . ASN A 1 114 ? -18.014 -3.198 19.134 1.00 98.38 114 ASN A O 1
ATOM 899 N N . LEU A 1 115 ? -16.126 -2.224 18.379 1.00 98.12 115 LEU A N 1
ATOM 900 C CA . LEU A 1 115 ? -16.451 -2.361 16.955 1.00 98.12 115 LEU A CA 1
ATOM 901 C C . LEU A 1 115 ? -16.581 -3.835 16.538 1.00 98.12 115 LEU A C 1
ATOM 903 O O . LEU A 1 115 ? -17.523 -4.208 15.838 1.00 98.12 115 LEU A O 1
ATOM 907 N N . TYR A 1 116 ? -15.662 -4.684 17.005 1.00 98.50 116 TYR A N 1
ATOM 908 C CA . TYR A 1 116 ? -15.587 -6.102 16.641 1.00 98.50 116 TYR A CA 1
ATOM 909 C C . TYR A 1 116 ? -16.217 -7.046 17.680 1.00 98.50 116 TYR A C 1
ATOM 911 O O . TYR A 1 116 ? -16.053 -8.260 17.574 1.00 98.50 116 TYR A O 1
ATOM 919 N N . LYS A 1 117 ? -16.992 -6.543 18.655 1.00 97.75 117 LYS A N 1
ATOM 920 C CA . LYS A 1 117 ? -17.541 -7.349 19.772 1.00 97.75 117 LYS A CA 1
ATOM 921 C C . LYS A 1 117 ? -18.323 -8.601 19.359 1.00 97.75 117 LYS A C 1
ATOM 923 O O . LYS A 1 117 ? -18.417 -9.555 20.125 1.00 97.75 117 LYS A O 1
ATOM 928 N N . LYS A 1 118 ? -18.889 -8.603 18.147 1.00 97.81 118 LYS A N 1
ATOM 929 C CA . LYS A 1 118 ? -19.672 -9.718 17.590 1.00 97.81 118 LYS A CA 1
ATOM 930 C C . LYS A 1 118 ? -18.820 -10.803 16.913 1.00 97.81 118 LYS A C 1
ATOM 932 O O . LYS A 1 118 ? -19.356 -11.850 16.571 1.00 97.81 118 LYS A O 1
ATOM 937 N N . ASP A 1 119 ? -17.523 -10.577 16.705 1.00 98.50 119 ASP A N 1
ATOM 938 C CA . ASP A 1 119 ? -16.613 -11.523 16.052 1.00 98.50 119 ASP A CA 1
ATOM 939 C C . ASP A 1 119 ? -15.240 -11.516 16.742 1.00 98.50 119 ASP A C 1
ATOM 941 O O . ASP A 1 119 ? -14.343 -10.754 16.379 1.00 98.50 119 ASP A O 1
ATOM 945 N N . LYS A 1 120 ? -15.070 -12.402 17.733 1.00 98.31 120 LYS A N 1
ATOM 946 C CA . LYS A 1 120 ? -13.836 -12.508 18.533 1.00 98.31 120 LYS A CA 1
ATOM 947 C C . LYS A 1 120 ? -12.585 -12.738 17.676 1.00 98.31 120 LYS A C 1
ATOM 949 O O . LYS A 1 120 ? -11.554 -12.129 17.929 1.00 98.31 120 LYS A O 1
ATOM 954 N N . LYS A 1 121 ? -12.688 -13.551 16.619 1.00 98.38 121 LYS A N 1
ATOM 955 C CA . LYS A 1 121 ? -11.554 -13.846 15.730 1.00 98.38 121 LYS A CA 1
ATOM 956 C C . LYS A 1 121 ? -11.154 -12.623 14.899 1.00 98.38 121 LYS A C 1
ATOM 958 O O . LYS A 1 121 ? -9.974 -12.403 14.655 1.00 98.38 121 LYS A O 1
ATOM 963 N N . ALA A 1 122 ? -12.121 -11.825 14.441 1.00 98.56 122 ALA A N 1
ATOM 964 C CA . ALA A 1 122 ? -11.816 -10.567 13.759 1.00 98.56 122 ALA A CA 1
ATOM 965 C C . ALA A 1 122 ? -11.246 -9.516 14.728 1.00 98.56 122 ALA A C 1
ATOM 967 O O . ALA A 1 122 ? -10.321 -8.796 14.362 1.00 98.56 122 ALA A O 1
ATOM 968 N N . LEU A 1 123 ? -11.746 -9.471 15.968 1.00 98.69 123 LEU A N 1
ATOM 969 C CA . LEU A 1 123 ? -11.215 -8.607 17.023 1.00 98.69 123 LEU A CA 1
ATOM 970 C C . LEU A 1 123 ? -9.735 -8.893 17.314 1.00 98.69 123 LEU A C 1
ATOM 972 O O . LEU A 1 123 ? -8.936 -7.961 17.367 1.00 98.69 123 LEU A O 1
ATOM 976 N N . GLU A 1 124 ? -9.365 -10.164 17.476 1.00 98.50 124 GLU A N 1
ATOM 977 C CA . GLU A 1 124 ? -7.973 -10.581 17.698 1.00 98.50 124 GLU A CA 1
ATOM 978 C C . GLU A 1 124 ? -7.052 -10.099 16.570 1.00 98.50 124 GLU A C 1
ATOM 980 O O . GLU A 1 124 ? -6.002 -9.511 16.834 1.00 98.50 124 GLU A O 1
ATOM 985 N N . LEU A 1 125 ? -7.477 -10.268 15.312 1.00 98.56 125 LEU A N 1
ATOM 986 C CA . LEU A 1 125 ? -6.734 -9.779 14.150 1.00 98.56 125 LEU A CA 1
ATOM 987 C C . LEU A 1 125 ? -6.608 -8.249 14.147 1.00 98.56 125 LEU A C 1
ATOM 989 O O . LEU A 1 125 ? -5.521 -7.731 13.906 1.00 98.56 125 LEU A O 1
ATOM 993 N N . ALA A 1 126 ? -7.688 -7.521 14.444 1.00 98.75 126 ALA A N 1
ATOM 994 C CA . ALA A 1 126 ? -7.685 -6.059 14.449 1.00 98.75 126 ALA A CA 1
ATOM 995 C C . ALA A 1 126 ? -6.778 -5.484 15.550 1.00 98.75 126 ALA A C 1
ATOM 997 O O . ALA A 1 126 ? -6.011 -4.556 15.295 1.00 98.75 126 ALA A O 1
ATOM 998 N N . ILE A 1 127 ? -6.820 -6.059 16.759 1.00 98.62 127 ILE A N 1
ATOM 999 C CA . ILE A 1 127 ? -5.928 -5.676 17.862 1.00 98.62 127 ILE A CA 1
ATOM 1000 C C . ILE A 1 127 ? -4.476 -6.020 17.528 1.00 98.62 127 ILE A C 1
ATOM 1002 O O . ILE A 1 127 ? -3.595 -5.204 17.785 1.00 98.62 127 ILE A O 1
ATOM 1006 N N . SER A 1 128 ? -4.211 -7.200 16.957 1.00 97.94 128 SER A N 1
ATOM 1007 C CA . SER A 1 128 ? -2.853 -7.596 16.561 1.00 97.94 128 SER A CA 1
ATOM 1008 C C . SER A 1 128 ? -2.282 -6.643 15.507 1.00 97.94 128 SER A C 1
ATOM 1010 O O . SER A 1 128 ? -1.168 -6.140 15.658 1.00 97.94 128 SER A O 1
ATOM 1012 N N . PHE A 1 129 ? -3.088 -6.296 14.498 1.00 98.19 129 PHE A N 1
ATOM 1013 C CA . PHE A 1 129 ? -2.712 -5.342 13.458 1.00 98.19 129 PHE A CA 1
ATOM 1014 C C . PHE A 1 129 ? -2.370 -3.959 14.032 1.00 98.19 129 PHE A C 1
ATOM 1016 O O . PHE A 1 129 ? -1.324 -3.399 13.706 1.00 98.19 129 PHE A O 1
ATOM 1023 N N . PHE A 1 130 ? -3.185 -3.454 14.962 1.00 98.56 130 PHE A N 1
ATOM 1024 C CA . PHE A 1 130 ? -2.907 -2.195 15.652 1.00 98.56 130 PHE A CA 1
ATOM 1025 C C . PHE A 1 130 ? -1.664 -2.266 16.543 1.00 98.56 130 PHE A C 1
ATOM 1027 O O . PHE A 1 130 ? -0.799 -1.400 16.464 1.00 98.56 130 PHE A O 1
ATOM 1034 N N . ASN A 1 131 ? -1.525 -3.304 17.365 1.00 97.75 131 ASN A N 1
ATOM 1035 C CA . ASN A 1 131 ? -0.389 -3.431 18.277 1.00 97.75 131 ASN A CA 1
ATOM 1036 C C . ASN A 1 131 ? 0.952 -3.539 17.546 1.00 97.75 131 ASN A C 1
ATOM 1038 O O . ASN A 1 131 ? 1.960 -3.077 18.077 1.00 97.75 131 ASN A O 1
ATOM 1042 N N . ARG A 1 132 ? 0.972 -4.163 16.362 1.00 95.75 132 ARG A N 1
ATOM 1043 C CA . ARG A 1 132 ? 2.206 -4.410 15.611 1.00 95.75 132 ARG A CA 1
ATOM 1044 C C . ARG A 1 132 ? 2.673 -3.196 14.814 1.00 95.75 132 ARG A C 1
ATOM 1046 O O . ARG A 1 132 ? 3.871 -2.940 14.772 1.00 95.75 132 ARG A O 1
ATOM 1053 N N . SER A 1 133 ? 1.760 -2.473 14.167 1.00 96.19 133 SER A N 1
ATOM 1054 C CA . SER A 1 133 ? 2.126 -1.403 13.226 1.00 96.19 133 SER A CA 1
ATOM 1055 C C . SER A 1 133 ? 1.392 -0.083 13.450 1.00 96.19 133 SER A C 1
ATOM 1057 O O . SER A 1 133 ? 1.556 0.846 12.663 1.00 96.19 133 SER A O 1
ATOM 1059 N N . GLY A 1 134 ? 0.543 0.014 14.473 1.00 97.75 134 GLY A N 1
ATOM 1060 C CA . GLY A 1 134 ? -0.320 1.172 14.696 1.00 97.75 134 GLY A CA 1
ATOM 1061 C C . GLY A 1 134 ? -1.420 1.336 13.643 1.00 97.75 134 GLY A C 1
ATOM 1062 O O . GLY A 1 134 ? -2.100 2.358 13.641 1.00 97.75 134 GLY A O 1
ATOM 1063 N N . ASN A 1 135 ? -1.601 0.365 12.740 1.00 98.56 135 ASN A N 1
ATOM 1064 C CA . ASN A 1 135 ? -2.627 0.417 11.700 1.00 98.56 135 ASN A CA 1
ATOM 1065 C C . ASN A 1 135 ? -4.007 0.111 12.288 1.00 98.56 135 ASN A C 1
ATOM 1067 O O . ASN A 1 135 ? -4.159 -0.805 13.094 1.00 98.56 135 ASN A O 1
ATOM 1071 N N . ILE A 1 136 ? -5.036 0.837 11.851 1.00 98.44 136 ILE A N 1
ATOM 1072 C CA . ILE A 1 136 ? -6.394 0.698 12.392 1.00 98.44 136 ILE A CA 1
ATOM 1073 C C . ILE A 1 136 ? -7.331 0.154 11.319 1.00 98.44 136 ILE A C 1
ATOM 1075 O O . ILE A 1 136 ? -7.499 0.769 10.272 1.00 98.44 136 ILE A O 1
ATOM 1079 N N . ALA A 1 137 ? -7.981 -0.979 11.597 1.00 98.44 137 ALA A N 1
ATOM 1080 C CA . ALA A 1 137 ? -8.981 -1.592 10.723 1.00 98.44 137 ALA A CA 1
ATOM 1081 C C . ALA A 1 137 ? -10.399 -1.102 11.064 1.00 98.44 137 ALA A C 1
ATOM 1083 O O . ALA A 1 137 ? -11.102 -1.723 11.865 1.00 98.44 137 ALA A O 1
ATOM 1084 N N . GLY A 1 138 ? -10.811 0.011 10.458 1.00 98.00 138 GLY A N 1
ATOM 1085 C CA . GLY A 1 138 ? -12.143 0.602 10.601 1.00 98.00 138 GLY A CA 1
ATOM 1086 C C . GLY A 1 138 ? -13.069 0.336 9.420 1.00 98.00 138 GLY A C 1
ATOM 1087 O O . GLY A 1 138 ? -12.949 -0.658 8.709 1.00 98.00 138 GLY A O 1
ATOM 1088 N N . ARG A 1 139 ? -14.029 1.230 9.201 1.00 96.38 139 ARG A N 1
ATOM 1089 C CA . ARG A 1 139 ? -14.976 1.138 8.083 1.00 96.38 139 ARG A CA 1
ATOM 1090 C C . ARG A 1 139 ? -15.017 2.453 7.330 1.00 96.38 139 ARG A C 1
ATOM 1092 O O . ARG A 1 139 ? -14.758 3.510 7.889 1.00 96.38 139 ARG A O 1
ATOM 1099 N N . HIS A 1 140 ? -15.333 2.384 6.049 1.00 96.25 140 HIS A N 1
ATOM 1100 C CA . HIS A 1 140 ? -15.633 3.577 5.275 1.00 96.25 140 HIS A CA 1
ATOM 1101 C C . HIS A 1 140 ? -17.020 4.115 5.641 1.00 96.25 140 HIS A C 1
ATOM 1103 O O . HIS A 1 140 ? -17.882 3.350 6.073 1.00 96.25 140 HIS A O 1
ATOM 1109 N N . GLY A 1 141 ? -17.250 5.412 5.440 1.00 94.38 141 GLY A N 1
ATOM 1110 C CA . GLY A 1 141 ? -18.594 5.993 5.467 1.00 94.38 141 GLY A CA 1
ATOM 1111 C C . GLY A 1 141 ? -19.393 5.656 4.203 1.00 94.38 141 GLY A C 1
ATOM 1112 O O . GLY A 1 141 ? -18.845 5.153 3.220 1.00 94.38 141 GLY A O 1
ATOM 1113 N N . HIS A 1 142 ? -20.692 5.946 4.216 1.00 95.19 142 HIS A N 1
ATOM 1114 C CA . HIS A 1 142 ? -21.488 5.934 2.988 1.00 95.19 142 HIS A CA 1
ATOM 1115 C C . HIS A 1 142 ? -21.026 7.051 2.052 1.00 95.19 142 HIS A C 1
ATOM 1117 O O . HIS A 1 142 ? -20.925 8.202 2.471 1.00 95.19 142 HIS A O 1
ATOM 1123 N N . GLU A 1 143 ? -20.793 6.714 0.788 1.00 93.25 143 GLU A N 1
ATOM 1124 C CA . GLU A 1 143 ? -20.392 7.672 -0.240 1.00 93.25 143 GLU A CA 1
ATOM 1125 C C . GLU A 1 143 ? -20.914 7.233 -1.612 1.00 93.25 143 GLU A C 1
ATOM 1127 O O . GLU A 1 143 ? -21.243 6.067 -1.850 1.00 93.25 143 GLU A O 1
ATOM 1132 N N . THR A 1 144 ? -21.010 8.189 -2.525 1.00 90.38 144 THR A N 1
ATOM 1133 C CA . THR A 1 144 ? -21.216 7.937 -3.945 1.00 90.38 144 THR A CA 1
ATOM 1134 C C . THR A 1 144 ? -20.073 8.577 -4.715 1.00 90.38 144 THR A C 1
ATOM 1136 O O . THR A 1 144 ? -19.728 9.721 -4.444 1.00 90.38 144 THR A O 1
ATOM 1139 N N . MET A 1 145 ? -19.503 7.851 -5.672 1.00 85.56 145 MET A N 1
ATOM 1140 C CA . MET A 1 145 ? -18.426 8.358 -6.519 1.00 85.56 145 MET A CA 1
ATOM 1141 C C . MET A 1 145 ? -18.760 8.187 -8.003 1.00 85.56 145 MET A C 1
ATOM 1143 O O . MET A 1 145 ? -19.423 7.222 -8.394 1.00 85.56 145 MET A O 1
ATOM 1147 N N . GLU A 1 146 ? -18.256 9.098 -8.832 1.00 81.56 146 GLU A N 1
ATOM 1148 C CA . GLU A 1 146 ? -18.283 8.953 -10.288 1.00 81.56 146 GLU A CA 1
ATOM 1149 C C . GLU A 1 146 ? -17.209 7.958 -10.737 1.00 81.56 146 GLU A C 1
ATOM 1151 O O . GLU A 1 146 ? -16.012 8.217 -10.633 1.00 81.56 146 GLU A O 1
ATOM 1156 N N . GLY A 1 147 ? -17.629 6.794 -11.236 1.00 71.81 147 GLY A N 1
ATOM 1157 C CA . GLY A 1 147 ? -16.741 5.726 -11.708 1.00 71.81 147 GLY A CA 1
ATOM 1158 C C . GLY A 1 147 ? -16.338 5.850 -13.181 1.00 71.81 147 GLY A C 1
ATOM 1159 O O . GLY A 1 147 ? -15.948 4.847 -13.793 1.00 71.81 147 GLY A O 1
ATOM 1160 N N . GLY A 1 148 ? -16.505 7.033 -13.781 1.00 75.44 148 GLY A N 1
ATOM 1161 C CA . GLY A 1 148 ? -16.299 7.274 -15.209 1.00 75.44 148 GLY A CA 1
ATOM 1162 C C . GLY A 1 148 ? -17.229 6.408 -16.060 1.00 75.44 148 GLY A C 1
ATOM 1163 O O . GLY A 1 148 ? -18.438 6.375 -15.851 1.00 75.44 148 GLY A O 1
ATOM 1164 N N . TRP A 1 149 ? -16.669 5.622 -16.985 1.00 70.56 149 TRP A N 1
ATOM 1165 C CA . TRP A 1 149 ? -17.453 4.735 -17.863 1.00 70.56 149 TRP A CA 1
ATOM 1166 C C . TRP A 1 149 ? -18.285 3.676 -17.117 1.00 70.56 149 TRP A C 1
ATOM 1168 O O . TRP A 1 149 ? -19.180 3.070 -17.701 1.00 70.56 149 TRP A O 1
ATOM 1178 N N . ARG A 1 150 ? -17.995 3.423 -15.833 1.00 70.56 150 ARG A N 1
ATOM 1179 C CA . ARG A 1 150 ? -18.737 2.467 -14.992 1.00 70.56 150 ARG A CA 1
ATOM 1180 C C . ARG A 1 150 ? -19.989 3.072 -14.349 1.00 70.56 150 ARG A C 1
ATOM 1182 O O . ARG A 1 150 ? -20.724 2.320 -13.693 1.00 70.56 150 ARG A O 1
ATOM 1189 N N . GLY A 1 151 ? -20.208 4.373 -14.556 1.00 83.62 151 GLY A N 1
ATOM 1190 C CA . GLY A 1 151 ? -21.266 5.174 -13.962 1.00 83.62 151 GLY A CA 1
ATOM 1191 C C . GLY A 1 151 ? -21.063 5.398 -12.468 1.00 83.62 151 GLY A C 1
ATOM 1192 O O . GLY A 1 151 ? -19.979 5.193 -11.916 1.00 83.62 151 GLY A O 1
ATOM 1193 N N . ILE A 1 152 ? -22.152 5.770 -11.811 1.00 88.38 152 ILE A N 1
ATOM 1194 C CA . ILE A 1 152 ? -22.192 6.026 -10.378 1.00 88.38 152 ILE A CA 1
ATOM 1195 C C . ILE A 1 152 ? -21.893 4.741 -9.591 1.00 88.38 152 ILE A C 1
ATOM 1197 O O . ILE A 1 152 ? -22.563 3.715 -9.754 1.00 88.38 152 ILE A O 1
ATOM 1201 N N . VAL A 1 153 ? -20.911 4.803 -8.690 1.00 89.12 153 VAL A N 1
ATOM 1202 C CA . VAL A 1 153 ? -20.570 3.714 -7.770 1.00 89.12 153 VAL A CA 1
ATOM 1203 C C . VAL A 1 153 ? -20.983 4.092 -6.354 1.00 89.12 153 VAL A C 1
ATOM 1205 O O . VAL A 1 153 ? -20.544 5.100 -5.806 1.00 89.12 153 VAL A O 1
ATOM 1208 N N . LYS A 1 154 ? -21.808 3.239 -5.744 1.00 94.44 154 LYS A N 1
ATOM 1209 C CA . LYS A 1 154 ? -22.215 3.363 -4.342 1.00 94.44 154 LYS A CA 1
ATOM 1210 C C . LYS A 1 154 ? -21.212 2.641 -3.449 1.00 94.44 154 LYS A C 1
ATOM 1212 O O . LYS A 1 154 ? -21.016 1.434 -3.597 1.00 94.44 154 LYS A O 1
ATOM 1217 N N . ILE A 1 155 ? -20.624 3.371 -2.511 1.00 95.19 155 ILE A N 1
ATOM 1218 C CA . ILE A 1 155 ? -19.762 2.852 -1.451 1.00 95.19 155 ILE A CA 1
ATOM 1219 C C . ILE A 1 155 ? -20.612 2.721 -0.194 1.00 95.19 155 ILE A C 1
ATOM 1221 O O . ILE A 1 155 ? -21.238 3.687 0.249 1.00 95.19 155 ILE A O 1
ATOM 1225 N N . VAL A 1 156 ? -20.638 1.521 0.386 1.00 96.38 156 VAL A N 1
ATOM 1226 C CA . VAL A 1 156 ? -21.339 1.283 1.650 1.00 96.38 156 VAL A CA 1
ATOM 1227 C C . VAL A 1 156 ? -20.381 0.719 2.707 1.00 96.38 156 VAL A C 1
ATOM 1229 O O . VAL A 1 156 ? -19.559 -0.147 2.379 1.00 96.38 156 VAL A O 1
ATOM 1232 N N . PRO A 1 157 ? -20.485 1.170 3.971 1.00 97.00 157 PRO A N 1
ATOM 1233 C CA . PRO A 1 157 ? -19.679 0.682 5.082 1.00 97.00 157 PRO A CA 1
ATOM 1234 C C . PRO A 1 157 ? -19.744 -0.839 5.203 1.00 97.00 157 PRO A C 1
ATOM 1236 O O . PRO A 1 157 ? -20.820 -1.441 5.124 1.00 97.00 157 PRO A O 1
ATOM 1239 N N . ALA A 1 158 ? -18.598 -1.469 5.440 1.00 97.19 158 ALA A N 1
ATOM 1240 C CA . ALA A 1 158 ? -18.530 -2.893 5.732 1.00 97.19 158 ALA A CA 1
ATOM 1241 C C . ALA A 1 158 ? -17.341 -3.193 6.645 1.00 97.19 158 ALA A C 1
ATOM 1243 O O . ALA A 1 158 ? -16.312 -2.534 6.559 1.00 97.19 158 ALA A O 1
ATOM 1244 N N . LEU A 1 159 ? -17.478 -4.206 7.500 1.00 97.50 159 LEU A N 1
ATOM 1245 C CA . LEU A 1 159 ? -16.376 -4.713 8.316 1.00 97.50 159 LEU A CA 1
ATOM 1246 C C . LEU A 1 159 ? -15.890 -6.062 7.771 1.00 97.50 159 LEU A C 1
ATOM 1248 O O . LEU A 1 159 ? -16.713 -6.860 7.307 1.00 97.50 159 LEU A O 1
ATOM 1252 N N . PRO A 1 160 ? -14.584 -6.364 7.865 1.00 97.62 160 PRO A N 1
ATOM 1253 C CA . PRO A 1 160 ? -14.029 -7.660 7.489 1.00 97.62 160 PRO A CA 1
ATOM 1254 C C . PRO A 1 160 ? -14.293 -8.711 8.586 1.00 97.62 160 PRO A C 1
ATOM 1256 O O . PRO A 1 160 ? -13.381 -9.177 9.264 1.00 97.62 160 PRO A O 1
ATOM 1259 N N . VAL A 1 161 ? -15.562 -9.079 8.781 1.00 98.44 161 VAL A N 1
ATOM 1260 C CA . VAL A 1 161 ? -16.032 -10.048 9.794 1.00 98.44 161 VAL A CA 1
ATOM 1261 C C . VAL A 1 161 ? -16.734 -11.244 9.146 1.00 98.44 161 VAL A C 1
ATOM 1263 O O . VAL A 1 161 ? -17.059 -11.216 7.956 1.00 98.44 161 VAL A O 1
ATOM 1266 N N . GLY A 1 162 ? -16.974 -12.309 9.915 1.00 97.44 162 GLY A N 1
ATOM 1267 C CA . GLY A 1 162 ? -17.668 -13.510 9.443 1.00 97.44 162 GLY A CA 1
ATOM 1268 C C . GLY A 1 162 ? -16.988 -14.108 8.209 1.00 97.44 162 GLY A C 1
ATOM 1269 O O . GLY A 1 162 ? -15.787 -14.384 8.227 1.00 97.44 162 GLY A O 1
ATOM 1270 N N . ASN A 1 163 ? -17.736 -14.246 7.112 1.00 96.44 163 ASN A N 1
ATOM 1271 C CA . ASN A 1 163 ? -17.221 -14.773 5.840 1.00 96.44 163 ASN A CA 1
ATOM 1272 C C . ASN A 1 163 ? -16.167 -13.864 5.184 1.00 96.44 163 ASN A C 1
ATOM 1274 O O . ASN A 1 163 ? -15.364 -14.333 4.381 1.00 96.44 163 ASN A O 1
ATOM 1278 N N . HIS A 1 164 ? -16.115 -12.581 5.552 1.00 97.25 164 HIS A N 1
ATOM 1279 C CA . HIS A 1 164 ? -15.126 -11.627 5.044 1.00 97.25 164 HIS A CA 1
ATOM 1280 C C . HIS A 1 164 ? -13.888 -11.501 5.937 1.00 97.25 164 HIS A C 1
ATOM 1282 O O . HIS A 1 164 ? -12.965 -10.763 5.590 1.00 97.25 164 HIS A O 1
ATOM 1288 N N . ARG A 1 165 ? -13.811 -12.245 7.052 1.00 97.62 165 ARG A N 1
ATOM 1289 C CA . ARG A 1 165 ? -12.665 -12.213 7.982 1.00 97.62 165 ARG A CA 1
ATOM 1290 C C . ARG A 1 165 ? -11.331 -12.491 7.298 1.00 97.62 165 ARG A C 1
ATOM 1292 O O . ARG A 1 165 ? -10.299 -11.961 7.705 1.00 97.62 165 ARG A O 1
ATOM 1299 N N . ARG A 1 166 ? -11.358 -13.289 6.227 1.00 97.88 166 ARG A N 1
ATOM 1300 C CA . ARG A 1 166 ? -10.189 -13.544 5.387 1.00 97.88 166 ARG A CA 1
ATOM 1301 C C . ARG A 1 166 ? -9.478 -12.254 4.962 1.00 97.88 166 ARG A C 1
ATOM 1303 O O . ARG A 1 166 ? -8.257 -12.241 4.980 1.00 97.88 166 ARG A O 1
ATOM 1310 N N . HIS A 1 167 ? -10.202 -11.191 4.615 1.00 98.25 167 HIS A N 1
ATOM 1311 C CA . HIS A 1 167 ? -9.575 -9.947 4.162 1.00 98.25 167 HIS A CA 1
ATOM 1312 C C . HIS A 1 167 ? -8.699 -9.326 5.246 1.00 98.25 167 HIS A C 1
ATOM 1314 O O . HIS A 1 167 ? -7.562 -8.976 4.961 1.00 98.25 167 HIS A O 1
ATOM 1320 N N . LEU A 1 168 ? -9.184 -9.249 6.490 1.00 98.44 168 LEU A N 1
ATOM 1321 C CA . LEU A 1 168 ? -8.386 -8.710 7.590 1.00 98.44 168 LEU A CA 1
ATOM 1322 C C . LEU A 1 168 ? -7.169 -9.591 7.878 1.00 98.44 168 LEU A C 1
ATOM 1324 O O . LEU A 1 168 ? -6.070 -9.071 7.999 1.00 98.44 168 LEU A O 1
ATOM 1328 N N . ARG A 1 169 ? -7.343 -10.918 7.899 1.00 98.50 169 ARG A N 1
ATOM 1329 C CA . ARG A 1 169 ? -6.229 -11.867 8.055 1.00 98.50 169 ARG A CA 1
ATOM 1330 C C . ARG A 1 169 ? -5.155 -11.659 6.984 1.00 98.50 169 ARG A C 1
ATOM 1332 O O . ARG A 1 169 ? -3.973 -11.595 7.302 1.00 98.50 169 ARG A O 1
ATOM 1339 N N . ASP A 1 170 ? -5.571 -11.564 5.726 1.00 98.56 170 ASP A N 1
ATOM 1340 C CA . ASP A 1 170 ? -4.672 -11.463 4.580 1.00 98.56 170 ASP A CA 1
ATOM 1341 C C . ASP A 1 170 ? -4.003 -10.070 4.507 1.00 98.56 170 ASP A C 1
ATOM 1343 O O . ASP A 1 170 ? -2.825 -9.969 4.162 1.00 98.56 170 ASP A O 1
ATOM 1347 N N . VAL A 1 171 ? -4.705 -9.001 4.909 1.00 98.56 171 VAL A N 1
ATOM 1348 C CA . VAL A 1 171 ? -4.135 -7.653 5.108 1.00 98.56 171 VAL A CA 1
ATOM 1349 C C . VAL A 1 171 ? -3.068 -7.685 6.200 1.00 98.56 171 VAL A C 1
ATOM 1351 O O . VAL A 1 171 ? -1.945 -7.252 5.950 1.00 98.56 171 VAL A O 1
ATOM 1354 N N . THR A 1 172 ? -3.383 -8.234 7.380 1.00 98.12 172 THR A N 1
ATOM 1355 C CA . THR A 1 172 ? -2.429 -8.348 8.490 1.00 98.12 172 THR A CA 1
ATOM 1356 C C . THR A 1 172 ? -1.185 -9.102 8.033 1.00 98.12 172 THR A C 1
ATOM 1358 O O . THR A 1 172 ? -0.103 -8.528 8.067 1.00 98.12 172 THR A O 1
ATOM 1361 N N . ALA A 1 173 ? -1.335 -10.311 7.483 1.00 98.25 173 ALA A N 1
ATOM 1362 C CA . ALA A 1 173 ? -0.213 -11.121 7.002 1.00 98.25 173 ALA A CA 1
ATOM 1363 C C . ALA A 1 173 ? 0.646 -10.408 5.937 1.00 98.25 173 ALA A C 1
ATOM 1365 O O . ALA A 1 173 ? 1.864 -10.579 5.900 1.00 98.25 173 ALA A O 1
ATOM 1366 N N . SER A 1 174 ? 0.035 -9.587 5.076 1.00 98.50 174 SER A N 1
ATOM 1367 C CA . SER A 1 174 ? 0.776 -8.795 4.086 1.00 98.50 174 SER A CA 1
ATOM 1368 C C . SER A 1 174 ? 1.663 -7.740 4.753 1.00 98.50 174 SER A C 1
ATOM 1370 O O . SER A 1 174 ? 2.831 -7.618 4.400 1.00 98.50 174 SER A O 1
ATOM 1372 N N . PHE A 1 175 ? 1.148 -7.023 5.756 1.00 98.44 175 PHE A N 1
ATOM 1373 C CA . PHE A 1 175 ? 1.916 -6.009 6.488 1.00 98.44 175 PHE A CA 1
ATOM 1374 C C . PHE A 1 175 ? 3.000 -6.599 7.385 1.00 98.44 175 PHE A C 1
ATOM 1376 O O . PHE A 1 175 ? 4.054 -5.987 7.535 1.00 98.44 175 PHE A O 1
ATOM 1383 N N . GLU A 1 176 ? 2.776 -7.788 7.944 1.00 97.56 176 GLU A N 1
ATOM 1384 C CA . GLU A 1 176 ? 3.830 -8.532 8.638 1.00 97.56 176 GLU A CA 1
ATOM 1385 C C . GLU A 1 176 ? 4.996 -8.831 7.694 1.00 97.56 176 GLU A C 1
ATOM 1387 O O . GLU A 1 176 ? 6.153 -8.603 8.035 1.00 97.56 176 GLU A O 1
ATOM 1392 N N . GLU A 1 177 ? 4.692 -9.261 6.470 1.00 98.06 177 GLU A N 1
ATOM 1393 C CA . GLU A 1 177 ? 5.718 -9.531 5.471 1.00 98.06 177 GLU A CA 1
ATOM 1394 C C . GLU A 1 177 ? 6.381 -8.254 4.936 1.00 98.06 177 GLU A C 1
ATOM 1396 O O . GLU A 1 177 ? 7.560 -8.291 4.589 1.00 98.06 177 GLU A O 1
ATOM 1401 N N . TYR A 1 178 ? 5.672 -7.122 4.873 1.00 98.62 178 TYR A N 1
ATOM 1402 C CA . TYR A 1 178 ? 6.288 -5.830 4.542 1.00 98.62 178 TYR A CA 1
ATOM 1403 C C . TYR A 1 178 ? 7.263 -5.374 5.617 1.00 98.62 178 TYR A C 1
ATOM 1405 O O . TYR A 1 178 ? 8.338 -4.883 5.289 1.00 98.62 178 TYR A O 1
ATOM 1413 N N . ASP A 1 179 ? 6.909 -5.547 6.886 1.00 97.75 179 ASP A N 1
ATOM 1414 C CA . ASP A 1 179 ? 7.787 -5.235 8.010 1.00 97.75 179 ASP A CA 1
ATOM 1415 C C . ASP A 1 179 ? 9.061 -6.091 7.958 1.00 97.75 179 ASP A C 1
ATOM 1417 O O . ASP A 1 179 ? 10.170 -5.554 7.981 1.00 97.75 179 ASP A O 1
ATOM 1421 N N . ASP A 1 180 ? 8.918 -7.406 7.762 1.00 98.12 180 ASP A N 1
ATOM 1422 C CA . ASP A 1 180 ? 10.054 -8.314 7.567 1.00 98.12 180 ASP A CA 1
ATOM 1423 C C . ASP A 1 180 ? 10.909 -7.905 6.358 1.00 98.12 180 ASP A C 1
ATOM 1425 O O . ASP A 1 180 ? 12.141 -7.894 6.431 1.00 98.12 180 ASP A O 1
ATOM 1429 N N . PHE A 1 181 ? 10.261 -7.523 5.256 1.00 98.38 181 PHE A N 1
ATOM 1430 C CA . PHE A 1 181 ? 10.909 -7.066 4.032 1.00 98.38 181 PHE A CA 1
ATOM 1431 C C . PHE A 1 181 ? 11.733 -5.790 4.233 1.00 98.38 181 PHE A C 1
ATOM 1433 O O . PHE A 1 181 ? 12.907 -5.749 3.860 1.00 98.38 181 PHE A O 1
ATOM 1440 N N . LEU A 1 182 ? 11.158 -4.752 4.843 1.00 98.12 182 LEU A N 1
ATOM 1441 C CA . LEU A 1 182 ? 11.852 -3.484 5.075 1.00 98.12 182 LEU A CA 1
ATOM 1442 C C . LEU A 1 182 ? 12.969 -3.633 6.115 1.00 98.12 182 LEU A C 1
ATOM 1444 O O . LEU A 1 182 ? 14.035 -3.032 5.958 1.00 98.12 182 LEU A O 1
ATOM 1448 N N . LYS A 1 183 ? 12.781 -4.481 7.136 1.00 97.69 183 LYS A N 1
ATOM 1449 C CA . LYS A 1 183 ? 13.849 -4.866 8.074 1.00 97.69 183 LYS A CA 1
ATOM 1450 C C . LYS A 1 183 ? 14.979 -5.603 7.366 1.00 97.69 183 LYS A C 1
ATOM 1452 O O . LYS A 1 183 ? 16.144 -5.332 7.643 1.00 97.69 183 LYS A O 1
ATOM 1457 N N . TRP A 1 184 ? 14.655 -6.524 6.460 1.00 97.81 184 TRP A N 1
ATOM 1458 C CA . TRP A 1 184 ? 15.644 -7.244 5.663 1.00 97.81 184 TRP A CA 1
ATOM 1459 C C . TRP A 1 184 ? 16.445 -6.299 4.759 1.00 97.81 184 TRP A C 1
ATOM 1461 O O . TRP A 1 184 ? 17.672 -6.343 4.815 1.00 97.81 184 TRP A O 1
ATOM 1471 N N . LEU A 1 185 ? 15.789 -5.386 4.031 1.00 97.38 185 LEU A N 1
ATOM 1472 C CA . LEU A 1 185 ? 16.470 -4.362 3.225 1.00 97.38 185 LEU A CA 1
ATOM 1473 C C . LEU A 1 185 ? 17.387 -3.476 4.072 1.00 97.38 185 LEU A C 1
ATOM 1475 O O . LEU A 1 185 ? 18.530 -3.213 3.700 1.00 97.38 185 LEU A O 1
ATOM 1479 N N . SER A 1 186 ? 16.903 -3.041 5.237 1.00 97.19 186 SER A N 1
ATOM 1480 C CA . SER A 1 186 ? 17.638 -2.124 6.114 1.00 97.19 186 SER A CA 1
ATOM 1481 C C . SER A 1 186 ? 18.978 -2.692 6.592 1.00 97.19 186 SER A C 1
ATOM 1483 O O . SER A 1 186 ? 19.896 -1.921 6.851 1.00 97.19 186 SER A O 1
ATOM 1485 N N . LYS A 1 187 ? 19.138 -4.023 6.656 1.00 97.06 187 LYS A N 1
ATOM 1486 C CA . LYS A 1 187 ? 20.409 -4.671 7.036 1.00 97.06 187 LYS A CA 1
ATOM 1487 C C . LYS A 1 187 ? 21.552 -4.389 6.060 1.00 97.06 187 LYS A C 1
ATOM 1489 O O . LYS A 1 187 ? 22.710 -4.475 6.452 1.00 97.06 187 LYS A O 1
ATOM 1494 N N . SER A 1 188 ? 21.244 -4.091 4.800 1.00 95.12 188 SER A N 1
ATOM 1495 C CA . SER A 1 188 ? 22.237 -3.798 3.758 1.00 95.12 188 SER A CA 1
ATOM 1496 C C . SER A 1 188 ? 22.183 -2.349 3.271 1.00 95.12 188 SER A C 1
ATOM 1498 O O . SER A 1 188 ? 22.935 -1.973 2.370 1.00 95.12 188 SER A O 1
ATOM 1500 N N . ALA A 1 189 ? 21.308 -1.526 3.853 1.00 95.69 189 ALA A N 1
ATOM 1501 C CA . ALA A 1 189 ? 21.107 -0.150 3.436 1.00 95.69 189 ALA A CA 1
ATOM 1502 C C . ALA A 1 189 ? 22.208 0.777 3.944 1.00 95.69 189 ALA A C 1
ATOM 1504 O O . ALA A 1 189 ? 22.573 0.764 5.116 1.00 95.69 189 ALA A O 1
ATOM 1505 N N . LYS A 1 190 ? 22.716 1.629 3.046 1.00 92.00 190 LYS A N 1
ATOM 1506 C CA . LYS A 1 190 ? 23.699 2.671 3.392 1.00 92.00 190 LYS A CA 1
ATOM 1507 C C . LYS A 1 190 ? 23.034 3.931 3.946 1.00 92.00 190 LYS A C 1
ATOM 1509 O O . LYS A 1 190 ? 23.692 4.764 4.559 1.00 92.00 190 LYS A O 1
ATOM 1514 N N . LYS A 1 191 ? 21.738 4.092 3.680 1.00 95.62 191 LYS A N 1
ATOM 1515 C CA . LYS A 1 191 ? 20.888 5.193 4.143 1.00 95.62 191 LYS A CA 1
ATOM 1516 C C . LYS A 1 191 ? 19.616 4.608 4.765 1.00 95.62 191 LYS A C 1
ATOM 1518 O O . LYS A 1 191 ? 19.252 3.487 4.411 1.00 95.62 191 LYS A O 1
ATOM 1523 N N . PRO A 1 192 ? 18.913 5.347 5.638 1.00 95.88 192 PRO A N 1
ATOM 1524 C CA . PRO A 1 192 ? 17.633 4.892 6.168 1.00 95.88 192 PRO A CA 1
ATOM 1525 C C . PRO A 1 192 ? 16.642 4.549 5.049 1.00 95.88 192 PRO A C 1
ATOM 1527 O O . PRO A 1 192 ? 16.490 5.315 4.095 1.00 95.88 192 PRO A O 1
ATOM 1530 N N . VAL A 1 193 ? 15.954 3.415 5.184 1.00 97.00 193 VAL A N 1
ATOM 1531 C CA . VAL A 1 193 ? 14.777 3.089 4.370 1.00 97.00 193 VAL A CA 1
ATOM 1532 C C . VAL A 1 193 ? 13.652 4.039 4.783 1.00 97.00 193 VAL A C 1
ATOM 1534 O O . VAL A 1 193 ? 13.315 4.121 5.963 1.00 97.00 193 VAL A O 1
ATOM 1537 N N . LYS A 1 194 ? 13.098 4.783 3.822 1.00 97.12 194 LYS A N 1
ATOM 1538 C CA . LYS A 1 194 ? 12.089 5.829 4.065 1.00 97.12 194 LYS A CA 1
ATOM 1539 C C . LYS A 1 194 ? 10.659 5.379 3.768 1.00 97.12 194 LYS A C 1
ATOM 1541 O O . LYS A 1 194 ? 9.722 6.109 4.071 1.00 97.12 194 LYS A O 1
ATOM 1546 N N . PHE A 1 195 ? 10.485 4.192 3.189 1.00 97.88 195 PHE A N 1
ATOM 1547 C CA . PHE A 1 195 ? 9.167 3.650 2.874 1.00 97.88 195 PHE A CA 1
ATOM 1548 C C . PHE A 1 195 ? 8.391 3.298 4.156 1.00 97.88 195 PHE A C 1
ATOM 1550 O O . PHE A 1 195 ? 8.761 2.383 4.892 1.00 97.88 195 PHE A O 1
ATOM 1557 N N . ARG A 1 196 ? 7.309 4.025 4.433 1.00 97.12 196 ARG A N 1
ATOM 1558 C CA . ARG A 1 196 ? 6.446 3.858 5.609 1.00 97.12 196 ARG A CA 1
ATOM 1559 C C . ARG A 1 196 ? 5.304 2.880 5.332 1.00 97.12 196 ARG A C 1
ATOM 1561 O O . ARG A 1 196 ? 4.623 2.976 4.314 1.00 97.12 196 ARG A O 1
ATOM 1568 N N . ILE A 1 197 ? 5.054 1.997 6.304 1.00 97.81 197 ILE A N 1
ATOM 1569 C CA . ILE A 1 197 ? 3.967 0.995 6.299 1.00 97.81 197 ILE A CA 1
ATOM 1570 C C . ILE A 1 197 ? 3.143 0.982 7.603 1.00 97.81 197 ILE A C 1
ATOM 1572 O O . ILE A 1 197 ? 2.360 0.064 7.847 1.00 97.81 197 ILE A O 1
ATOM 1576 N N . SER A 1 198 ? 3.353 1.960 8.480 1.00 97.69 198 SER A N 1
ATOM 1577 C CA . SER A 1 198 ? 2.758 2.024 9.819 1.00 97.69 198 SER A CA 1
ATOM 1578 C C . SER A 1 198 ? 1.809 3.208 9.974 1.00 97.69 198 SER A C 1
ATOM 1580 O O . SER A 1 198 ? 1.873 4.184 9.217 1.00 97.69 198 SER A O 1
ATOM 1582 N N . HIS A 1 199 ? 0.947 3.122 10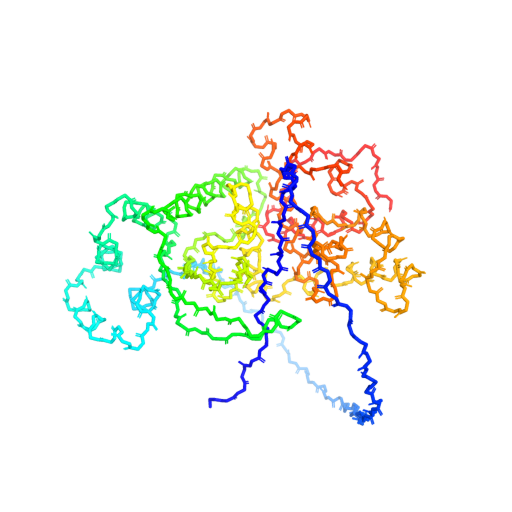.988 1.00 97.56 199 HIS A N 1
ATOM 1583 C CA . HIS A 1 199 ? -0.066 4.122 11.324 1.00 97.56 199 HIS A CA 1
ATOM 1584 C C . HIS A 1 199 ? -0.941 4.487 10.113 1.00 97.56 199 HIS A C 1
ATOM 1586 O O . HIS A 1 199 ? -1.089 5.656 9.764 1.00 97.56 199 HIS A O 1
ATOM 1592 N N . ILE A 1 200 ? -1.459 3.458 9.437 1.00 98.38 200 ILE A N 1
ATOM 1593 C CA . ILE A 1 200 ? -2.370 3.546 8.293 1.00 98.38 200 ILE A CA 1
ATOM 1594 C C . ILE A 1 200 ? -3.809 3.344 8.770 1.00 98.38 200 ILE A C 1
ATOM 1596 O O . ILE A 1 200 ? -4.122 2.355 9.444 1.00 98.38 200 ILE A O 1
ATOM 1600 N N . ALA A 1 201 ? -4.707 4.238 8.365 1.00 98.50 201 ALA A N 1
ATOM 1601 C CA . ALA A 1 201 ? -6.139 4.058 8.557 1.00 98.50 201 ALA A CA 1
ATOM 1602 C C . ALA A 1 201 ? -6.717 3.170 7.444 1.00 98.50 201 ALA A C 1
ATOM 1604 O O . ALA A 1 201 ? -6.777 3.572 6.286 1.00 98.50 201 ALA A O 1
ATOM 1605 N N . PHE A 1 202 ? -7.177 1.968 7.775 1.00 98.62 202 PHE A N 1
ATOM 1606 C CA . PHE A 1 202 ? -7.884 1.099 6.837 1.00 98.62 202 PHE A CA 1
ATOM 1607 C C . PHE A 1 202 ? -9.388 1.314 6.941 1.00 98.62 202 PHE A C 1
ATOM 1609 O O . PHE A 1 202 ? -9.987 1.077 7.990 1.00 98.62 202 PHE A O 1
ATOM 1616 N N . LYS A 1 203 ? -10.015 1.718 5.837 1.00 98.31 203 LYS A N 1
ATOM 1617 C CA . LYS A 1 203 ? -11.462 1.935 5.746 1.00 98.31 203 LYS A CA 1
ATOM 1618 C C . LYS A 1 203 ? -12.087 0.883 4.842 1.00 98.31 203 LYS A C 1
ATOM 1620 O O . LYS A 1 203 ? -12.072 1.006 3.618 1.00 98.31 203 LYS A O 1
ATOM 1625 N N . PHE A 1 204 ? -12.633 -0.166 5.450 1.00 98.50 204 PHE A N 1
ATOM 1626 C CA . PHE A 1 204 ? -13.267 -1.260 4.719 1.00 98.50 204 PHE A CA 1
ATOM 1627 C C . PHE A 1 204 ? -14.671 -0.877 4.219 1.00 98.50 204 PHE A C 1
ATOM 1629 O O . PHE A 1 204 ? -15.449 -0.218 4.915 1.00 98.50 204 PHE A O 1
ATOM 1636 N N . PHE A 1 205 ? -15.005 -1.293 2.999 1.00 97.94 205 PHE A N 1
ATOM 1637 C CA . PHE A 1 205 ? -16.306 -1.052 2.374 1.00 97.94 205 PHE A CA 1
ATOM 1638 C C . PHE A 1 205 ? -16.697 -2.165 1.403 1.00 97.94 205 PHE A C 1
ATOM 1640 O O . PHE A 1 205 ? -15.927 -3.085 1.129 1.00 97.94 205 PHE A O 1
ATOM 1647 N N . LYS A 1 206 ? -17.913 -2.077 0.865 1.00 96.88 206 LYS A N 1
ATOM 1648 C CA . LYS A 1 206 ? -18.351 -2.856 -0.298 1.00 96.88 206 LYS A CA 1
ATOM 1649 C C . LYS A 1 206 ? -19.017 -1.950 -1.328 1.00 96.88 206 LYS A C 1
ATOM 1651 O O . LYS A 1 206 ? -19.537 -0.888 -0.991 1.00 96.88 206 LYS A O 1
ATOM 1656 N N . THR A 1 207 ? -19.051 -2.410 -2.572 1.00 95.00 207 THR A N 1
ATOM 1657 C CA . THR A 1 207 ? -19.748 -1.740 -3.677 1.00 95.00 207 THR A CA 1
ATOM 1658 C C . THR A 1 207 ? -20.843 -2.652 -4.221 1.00 95.00 207 THR A C 1
ATOM 1660 O O . THR A 1 207 ? -20.539 -3.554 -4.999 1.00 95.00 207 THR A O 1
ATOM 1663 N N . PRO A 1 208 ? -22.113 -2.500 -3.807 1.00 93.19 208 PRO A N 1
ATOM 1664 C CA . PRO A 1 208 ? -23.188 -3.382 -4.261 1.00 93.19 208 PRO A CA 1
ATOM 1665 C C . PRO A 1 208 ? -23.281 -3.430 -5.794 1.00 93.19 208 PRO A C 1
ATOM 1667 O O . PRO A 1 208 ? -23.341 -2.392 -6.449 1.00 93.19 208 PRO A O 1
ATOM 1670 N N . GLY A 1 209 ? -23.253 -4.636 -6.370 1.00 88.75 209 GLY A N 1
ATOM 1671 C CA . GLY A 1 209 ? -23.322 -4.845 -7.824 1.00 88.75 209 GLY A CA 1
ATOM 1672 C C . GLY A 1 209 ? -22.077 -4.417 -8.617 1.00 88.75 209 GLY A C 1
ATOM 1673 O O . GLY A 1 209 ? -22.094 -4.462 -9.845 1.00 88.75 209 GLY A O 1
ATOM 1674 N N . LYS A 1 210 ? -20.990 -4.001 -7.953 1.00 89.44 210 LYS A N 1
ATOM 1675 C CA . LYS A 1 210 ? -19.728 -3.587 -8.589 1.00 89.44 210 LYS A CA 1
ATOM 1676 C C . LYS A 1 210 ? -18.534 -4.186 -7.835 1.00 89.44 210 LYS A C 1
ATOM 1678 O O . LYS A 1 210 ? -18.655 -4.630 -6.699 1.00 89.44 210 LYS A O 1
ATOM 1683 N N . ARG A 1 211 ? -17.358 -4.192 -8.464 1.00 89.44 211 ARG A N 1
ATOM 1684 C CA . ARG A 1 211 ? -16.100 -4.706 -7.875 1.00 89.44 211 ARG A CA 1
ATOM 1685 C C . ARG A 1 211 ? -14.972 -3.677 -7.883 1.00 89.44 211 ARG A C 1
ATOM 1687 O O . ARG A 1 211 ? -13.798 -4.031 -7.819 1.00 89.44 211 ARG A O 1
ATOM 1694 N N . THR A 1 212 ? -15.341 -2.413 -8.055 1.00 84.31 212 THR A N 1
ATOM 1695 C CA . THR A 1 212 ? -14.426 -1.300 -8.290 1.00 84.31 212 THR A CA 1
ATOM 1696 C C . THR A 1 212 ? -14.778 -0.122 -7.387 1.00 84.31 212 THR A C 1
ATOM 1698 O O . THR A 1 212 ? -15.970 0.140 -7.232 1.00 84.31 212 THR A O 1
ATOM 1701 N N . PRO A 1 213 ? -13.781 0.600 -6.859 1.00 88.06 213 PRO A N 1
ATOM 1702 C CA . PRO A 1 213 ? -12.360 0.289 -6.993 1.00 88.06 213 PRO A CA 1
ATOM 1703 C C . PRO A 1 213 ? -12.001 -0.914 -6.107 1.00 88.06 213 PRO A C 1
ATOM 1705 O O . PRO A 1 213 ? -12.808 -1.321 -5.268 1.00 88.06 213 PRO A O 1
ATOM 1708 N N . SER A 1 214 ? -10.843 -1.535 -6.335 1.00 93.88 214 SER A N 1
ATOM 1709 C CA . SER A 1 214 ? -10.363 -2.584 -5.420 1.00 93.88 214 SER A CA 1
ATOM 1710 C C . SER A 1 214 ? -9.838 -1.960 -4.130 1.00 93.88 214 SER A C 1
ATOM 1712 O O . SER A 1 214 ? -10.235 -2.367 -3.039 1.00 93.88 214 SER A O 1
ATOM 1714 N N . ALA A 1 215 ? -9.018 -0.924 -4.271 1.00 96.50 215 ALA A N 1
ATOM 1715 C CA . ALA A 1 215 ? -8.569 -0.070 -3.190 1.00 96.50 215 ALA A CA 1
ATOM 1716 C C . ALA A 1 215 ? -8.332 1.360 -3.712 1.00 96.50 215 ALA A C 1
ATOM 1718 O O . ALA A 1 215 ? -8.435 1.606 -4.919 1.00 96.50 215 ALA A O 1
ATOM 1719 N N . SER A 1 216 ? -8.120 2.297 -2.792 1.00 95.00 216 SER A N 1
ATOM 1720 C CA . SER A 1 216 ? -7.555 3.619 -3.074 1.00 95.00 216 SER A CA 1
ATOM 1721 C C . SER A 1 216 ? -6.821 4.143 -1.848 1.00 95.00 216 SER A C 1
ATOM 1723 O O . SER A 1 216 ? -7.138 3.738 -0.724 1.00 95.00 216 SER A O 1
ATOM 1725 N N . ALA A 1 217 ? -5.891 5.073 -2.042 1.00 96.38 217 ALA A N 1
ATOM 1726 C CA . ALA A 1 217 ? -5.125 5.657 -0.953 1.00 96.38 217 ALA A CA 1
ATOM 1727 C C . ALA A 1 217 ? -5.097 7.185 -0.976 1.00 96.38 217 ALA A C 1
ATOM 1729 O O . ALA A 1 217 ? -4.970 7.818 -2.020 1.00 96.38 217 ALA A O 1
ATOM 1730 N N . TRP A 1 218 ? -5.204 7.787 0.208 1.00 93.56 218 TRP A N 1
ATOM 1731 C CA . TRP A 1 218 ? -5.107 9.234 0.401 1.00 93.56 218 TRP A CA 1
ATOM 1732 C C . TRP A 1 218 ? -4.885 9.571 1.877 1.00 93.56 218 TRP A C 1
ATOM 1734 O O . TRP A 1 218 ? -5.461 8.911 2.735 1.00 93.56 218 TRP A O 1
ATOM 1744 N N . LYS A 1 219 ? -4.097 10.609 2.199 1.00 94.31 219 LYS A N 1
ATOM 1745 C CA . LYS A 1 219 ? -3.892 11.108 3.585 1.00 94.31 219 LYS A CA 1
ATOM 1746 C C . LYS A 1 219 ? -3.665 9.987 4.617 1.00 94.31 219 LYS A C 1
ATOM 1748 O O . LYS A 1 219 ? -4.384 9.887 5.609 1.00 94.31 219 LYS A O 1
ATOM 1753 N N . TRP A 1 220 ? -2.700 9.108 4.350 1.00 97.00 220 TRP A N 1
ATOM 1754 C CA . TRP A 1 220 ? -2.376 7.947 5.197 1.00 97.00 220 TRP A CA 1
ATOM 1755 C C . TRP A 1 220 ? -3.567 7.015 5.508 1.00 97.00 220 TRP A C 1
ATOM 1757 O O . TRP A 1 220 ? -3.583 6.298 6.507 1.00 97.00 220 TRP A O 1
ATOM 1767 N N . THR A 1 221 ? -4.558 6.994 4.616 1.00 98.00 221 THR A N 1
ATOM 1768 C CA . THR A 1 221 ? -5.723 6.108 4.637 1.00 98.00 221 THR A CA 1
ATOM 1769 C C . THR A 1 221 ? -5.698 5.206 3.409 1.00 98.00 221 THR A C 1
ATOM 1771 O O . THR A 1 221 ? -5.429 5.686 2.310 1.00 98.00 221 THR A O 1
ATOM 1774 N N . ILE A 1 222 ? -6.029 3.927 3.587 1.00 98.50 222 ILE A N 1
ATOM 1775 C CA . ILE A 1 222 ? -6.337 2.994 2.501 1.00 98.50 222 ILE A CA 1
ATOM 1776 C C . ILE A 1 222 ? -7.817 2.626 2.591 1.00 98.50 222 ILE A C 1
ATOM 1778 O O . ILE A 1 222 ? -8.275 2.037 3.575 1.00 98.50 222 ILE A O 1
ATOM 1782 N N . ASN A 1 223 ? -8.570 2.947 1.546 1.00 98.12 223 ASN A N 1
ATOM 1783 C CA . ASN A 1 223 ? -9.933 2.474 1.371 1.00 98.12 223 ASN A CA 1
ATOM 1784 C C . ASN A 1 223 ? -9.870 1.086 0.731 1.00 98.12 223 ASN A C 1
ATOM 1786 O O . ASN A 1 223 ? -9.243 0.912 -0.308 1.00 98.12 223 ASN A O 1
ATOM 1790 N N . TYR A 1 224 ? -10.524 0.097 1.336 1.00 98.38 224 TYR A N 1
ATOM 1791 C CA . TYR A 1 224 ? -10.416 -1.304 0.932 1.00 98.38 224 TYR A CA 1
ATOM 1792 C C . TYR A 1 224 ? -11.788 -1.902 0.611 1.00 98.38 224 TYR A C 1
ATOM 1794 O O . TYR A 1 224 ? -12.648 -2.010 1.489 1.00 98.38 224 TYR A O 1
ATOM 1802 N N . ASN A 1 225 ? -11.989 -2.353 -0.628 1.00 97.75 225 ASN A N 1
ATOM 1803 C CA . ASN A 1 225 ? -13.239 -2.983 -1.043 1.00 97.75 225 ASN A CA 1
ATOM 1804 C C . ASN A 1 225 ? -13.208 -4.492 -0.779 1.00 97.75 225 ASN A C 1
ATOM 1806 O O . ASN A 1 225 ? -12.470 -5.229 -1.428 1.00 97.75 225 ASN A O 1
ATOM 1810 N N . LEU A 1 226 ? -14.082 -4.995 0.092 1.00 97.62 226 LEU A N 1
ATOM 1811 C CA . LEU A 1 226 ? -14.204 -6.434 0.370 1.00 97.62 226 LEU A CA 1
ATOM 1812 C C . LEU A 1 226 ? -14.568 -7.269 -0.872 1.00 97.62 226 LEU A C 1
ATOM 1814 O O . LEU A 1 226 ? -14.362 -8.476 -0.887 1.00 97.62 226 LEU A O 1
ATOM 1818 N N . PHE A 1 227 ? -15.098 -6.641 -1.924 1.00 95.38 227 PHE A N 1
ATOM 1819 C CA . PHE A 1 227 ? -15.434 -7.294 -3.193 1.00 95.38 227 PHE A CA 1
ATOM 1820 C C . PHE A 1 227 ? -14.552 -6.824 -4.355 1.00 95.38 227 PHE A C 1
ATOM 1822 O O . PHE A 1 227 ? -14.859 -7.108 -5.520 1.00 95.38 227 PHE A O 1
ATOM 1829 N N . GLY A 1 228 ? -13.446 -6.136 -4.050 1.00 93.94 228 GLY A N 1
ATOM 1830 C CA . GLY A 1 228 ? -12.464 -5.686 -5.027 1.00 93.94 228 GLY A CA 1
ATOM 1831 C C . GLY A 1 228 ? -12.015 -6.827 -5.933 1.00 93.94 228 GLY A C 1
ATOM 1832 O O . GLY A 1 228 ? -11.834 -7.966 -5.497 1.00 93.94 228 GLY A O 1
ATOM 1833 N N . SER A 1 229 ? -11.889 -6.551 -7.225 1.00 91.25 229 SER A N 1
ATOM 1834 C CA . SER A 1 229 ? -11.575 -7.594 -8.203 1.00 91.25 229 SER A CA 1
ATOM 1835 C C . SER A 1 229 ? -10.125 -8.090 -8.130 1.00 91.25 229 SER A C 1
ATOM 1837 O O . SER A 1 229 ? -9.845 -9.189 -8.593 1.00 91.25 229 SER A O 1
ATOM 1839 N N . LEU A 1 230 ? -9.221 -7.298 -7.546 1.00 91.44 230 LEU A N 1
ATOM 1840 C CA . LEU A 1 230 ? -7.828 -7.682 -7.307 1.00 91.44 230 LEU A CA 1
ATOM 1841 C C . LEU A 1 230 ? -7.641 -8.416 -5.981 1.00 91.44 230 LEU A C 1
ATOM 1843 O O . LEU A 1 230 ? -6.626 -9.063 -5.752 1.00 91.44 230 LEU A O 1
ATOM 1847 N N . LEU A 1 231 ? -8.636 -8.346 -5.100 1.00 95.06 231 LEU A N 1
ATOM 1848 C CA . LEU A 1 231 ? -8.532 -8.776 -3.709 1.00 95.06 231 LEU A CA 1
ATOM 1849 C C . LEU A 1 231 ? -9.049 -10.213 -3.527 1.00 95.06 231 LEU A C 1
ATOM 1851 O O . LEU A 1 231 ? -9.697 -10.548 -2.536 1.00 95.06 231 LEU A O 1
ATOM 1855 N N . LEU A 1 232 ? -8.790 -11.065 -4.526 1.00 93.44 232 LEU A N 1
ATOM 1856 C CA . LEU A 1 232 ? -9.285 -12.446 -4.593 1.00 93.44 232 LEU A CA 1
ATOM 1857 C C . LEU A 1 232 ? -8.389 -13.424 -3.833 1.00 93.44 232 LEU A C 1
ATOM 1859 O O . LEU A 1 232 ? -8.870 -14.414 -3.279 1.00 93.44 232 LEU A O 1
ATOM 1863 N N . ASN A 1 233 ? -7.087 -13.157 -3.793 1.00 94.88 233 ASN A N 1
ATOM 1864 C CA . ASN A 1 233 ? -6.081 -13.974 -3.123 1.00 94.88 233 ASN A CA 1
ATOM 1865 C C . ASN A 1 233 ? -5.065 -13.122 -2.367 1.00 94.88 233 ASN A C 1
ATOM 1867 O O . ASN A 1 233 ? -5.059 -11.898 -2.488 1.00 94.88 233 ASN A O 1
ATOM 1871 N N . ILE A 1 234 ? -4.259 -13.777 -1.531 1.00 95.81 234 ILE A N 1
ATOM 1872 C CA . ILE A 1 234 ? -3.278 -13.095 -0.689 1.00 95.81 234 ILE A CA 1
ATOM 1873 C C . ILE A 1 234 ? -2.246 -12.352 -1.541 1.00 95.81 234 ILE A C 1
ATOM 1875 O O . ILE A 1 234 ? -1.849 -11.257 -1.172 1.00 95.81 234 ILE A O 1
ATOM 1879 N N . GLU A 1 235 ? -1.850 -12.894 -2.694 1.00 93.94 235 GLU A N 1
ATOM 1880 C CA . GLU A 1 235 ? -0.940 -12.233 -3.632 1.00 93.94 235 GLU A CA 1
ATOM 1881 C C . GLU A 1 235 ? -1.536 -10.933 -4.169 1.00 93.94 235 GLU A C 1
ATOM 1883 O O . GLU A 1 235 ? -0.905 -9.886 -4.073 1.00 93.94 235 GLU A O 1
ATOM 1888 N N . GLY A 1 236 ? -2.775 -10.979 -4.659 1.00 94.56 236 GLY A N 1
ATOM 1889 C CA . GLY A 1 236 ? -3.484 -9.812 -5.167 1.00 94.56 236 GLY A CA 1
ATOM 1890 C C . GLY A 1 236 ? -3.728 -8.762 -4.085 1.00 94.56 236 GLY A C 1
ATOM 1891 O O . GLY A 1 236 ? -3.517 -7.579 -4.333 1.00 94.56 236 GLY A O 1
ATOM 1892 N N . ILE A 1 237 ? -4.088 -9.177 -2.863 1.00 97.75 237 ILE A N 1
ATOM 1893 C CA . ILE A 1 237 ? -4.204 -8.276 -1.704 1.00 97.75 237 ILE A CA 1
ATOM 1894 C C . ILE A 1 237 ? -2.862 -7.614 -1.411 1.00 97.75 237 ILE A C 1
ATOM 1896 O O . ILE A 1 237 ? -2.797 -6.395 -1.298 1.00 97.75 237 ILE A O 1
ATOM 1900 N N . ARG A 1 238 ? -1.795 -8.403 -1.318 1.00 97.75 238 ARG A N 1
ATOM 1901 C CA . ARG A 1 238 ? -0.454 -7.916 -1.025 1.00 97.75 238 ARG A CA 1
ATOM 1902 C C . ARG A 1 238 ? -0.012 -6.893 -2.079 1.00 97.75 238 ARG A C 1
ATOM 1904 O O . ARG A 1 238 ? 0.209 -5.726 -1.785 1.00 97.75 238 ARG A O 1
ATOM 1911 N N . GLU A 1 239 ? 0.016 -7.282 -3.342 1.00 96.62 239 GLU A N 1
ATOM 1912 C CA . GLU A 1 239 ? 0.479 -6.412 -4.428 1.00 96.62 239 GLU A CA 1
ATOM 1913 C C . GLU A 1 239 ? -0.367 -5.133 -4.548 1.00 96.62 239 GLU A C 1
ATOM 1915 O O . GLU A 1 239 ? 0.196 -4.044 -4.641 1.00 96.62 239 GLU A O 1
ATOM 1920 N N . THR A 1 240 ? -1.697 -5.238 -4.417 1.00 97.75 240 THR A N 1
ATOM 1921 C CA . THR A 1 240 ? -2.590 -4.065 -4.398 1.00 97.75 240 THR A CA 1
ATOM 1922 C C . THR A 1 240 ? -2.274 -3.144 -3.219 1.00 97.75 240 THR A C 1
ATOM 1924 O O . THR A 1 240 ? -2.186 -1.938 -3.383 1.00 97.75 240 THR A O 1
ATOM 1927 N N . LEU A 1 241 ? -2.070 -3.675 -2.013 1.00 98.62 241 LEU A N 1
ATOM 1928 C CA . LEU A 1 241 ? -1.774 -2.836 -0.849 1.00 98.62 241 LEU A CA 1
ATOM 1929 C C . LEU A 1 241 ? -0.390 -2.192 -0.922 1.00 98.62 241 LEU A C 1
ATOM 1931 O O . LEU A 1 241 ? -0.225 -1.079 -0.437 1.00 98.62 241 LEU A O 1
ATOM 1935 N N . TYR A 1 242 ? 0.598 -2.868 -1.509 1.00 98.62 242 TYR A N 1
ATOM 1936 C CA . TYR A 1 242 ? 1.927 -2.285 -1.690 1.00 98.62 242 TYR A CA 1
ATOM 1937 C C . TYR A 1 242 ? 1.905 -1.138 -2.709 1.00 98.62 242 TYR A C 1
ATOM 1939 O O . TYR A 1 242 ? 2.554 -0.116 -2.495 1.00 98.62 242 TYR A O 1
ATOM 1947 N N . HIS A 1 243 ? 1.098 -1.279 -3.764 1.00 98.56 243 HIS A N 1
ATOM 1948 C CA . HIS A 1 243 ? 0.787 -0.203 -4.702 1.00 98.56 243 HIS A CA 1
ATOM 1949 C C . HIS A 1 243 ? 0.175 1.004 -3.972 1.00 98.56 243 HIS A C 1
ATOM 1951 O O . HIS A 1 243 ? 0.680 2.118 -4.066 1.00 98.56 243 HIS A O 1
ATOM 1957 N N . GLU A 1 244 ? -0.875 0.787 -3.179 1.00 98.56 244 GLU A N 1
ATOM 1958 C CA . GLU A 1 244 ? -1.548 1.865 -2.441 1.00 98.56 244 GLU A CA 1
ATOM 1959 C C . GLU A 1 244 ? -0.640 2.531 -1.396 1.00 98.56 244 GLU A C 1
ATOM 1961 O O . GLU A 1 244 ? -0.674 3.746 -1.198 1.00 98.56 244 GLU A O 1
ATOM 1966 N N . LEU A 1 245 ? 0.231 1.754 -0.748 1.00 98.75 245 LEU A N 1
ATOM 1967 C CA . LEU A 1 245 ? 1.261 2.288 0.142 1.00 98.75 245 LEU A CA 1
ATOM 1968 C C . LEU A 1 245 ? 2.246 3.191 -0.602 1.00 98.75 245 LEU A C 1
ATOM 1970 O O . LEU A 1 245 ? 2.693 4.182 -0.022 1.00 98.75 245 LEU A O 1
ATOM 1974 N N . PHE A 1 246 ? 2.584 2.890 -1.860 1.00 98.75 246 PHE A N 1
ATOM 1975 C CA . PHE A 1 246 ? 3.439 3.776 -2.643 1.00 98.75 246 PHE A CA 1
ATOM 1976 C C . PHE A 1 246 ? 2.788 5.142 -2.833 1.00 98.75 246 PHE A C 1
ATOM 1978 O O . PHE A 1 246 ? 3.449 6.130 -2.548 1.00 98.75 246 PHE A O 1
ATOM 1985 N N . HIS A 1 247 ? 1.504 5.222 -3.193 1.00 98.62 247 HIS A N 1
ATOM 1986 C CA . HIS A 1 247 ? 0.810 6.513 -3.342 1.00 98.62 247 HIS A CA 1
ATOM 1987 C C . HIS A 1 247 ? 0.877 7.368 -2.068 1.00 98.62 247 HIS A C 1
ATOM 1989 O O . HIS A 1 247 ? 1.125 8.573 -2.127 1.00 98.62 247 HIS A O 1
ATOM 1995 N N . LEU A 1 248 ? 0.739 6.748 -0.890 1.00 98.50 248 LEU A N 1
ATOM 1996 C CA . LEU A 1 248 ? 0.889 7.446 0.395 1.00 98.50 248 LEU A CA 1
ATOM 1997 C C . LEU A 1 248 ? 2.314 7.970 0.622 1.00 98.50 248 LEU A C 1
ATOM 1999 O O . LEU A 1 248 ? 2.501 9.100 1.082 1.00 98.50 248 LEU A O 1
ATOM 2003 N N . ASN A 1 249 ? 3.316 7.153 0.299 1.00 98.50 249 ASN A N 1
ATOM 2004 C CA . ASN A 1 249 ? 4.722 7.525 0.425 1.00 98.50 249 ASN A CA 1
ATOM 2005 C C . ASN A 1 249 ? 5.122 8.595 -0.598 1.00 98.50 249 ASN A C 1
ATOM 2007 O O . ASN A 1 249 ? 5.809 9.549 -0.242 1.00 98.50 249 ASN A O 1
ATOM 2011 N N . ASP A 1 250 ? 4.648 8.492 -1.835 1.00 98.50 250 ASP A N 1
ATOM 2012 C CA . ASP A 1 250 ? 4.905 9.453 -2.901 1.00 98.50 250 ASP A CA 1
ATOM 2013 C C . ASP A 1 250 ? 4.367 10.840 -2.534 1.00 98.50 250 ASP A C 1
ATOM 2015 O O . ASP A 1 250 ? 5.097 11.833 -2.603 1.00 98.50 250 ASP A O 1
ATOM 2019 N N . ALA A 1 251 ? 3.134 10.900 -2.017 1.00 97.00 251 ALA A N 1
ATOM 2020 C CA . ALA A 1 251 ? 2.533 12.131 -1.512 1.00 97.00 251 ALA A CA 1
ATOM 2021 C C . ALA A 1 251 ? 3.329 12.729 -0.336 1.00 97.00 251 ALA A C 1
ATOM 2023 O O . ALA A 1 251 ? 3.608 13.931 -0.320 1.00 97.00 251 ALA A O 1
ATOM 2024 N N . GLN A 1 252 ? 3.766 11.906 0.629 1.00 96.75 252 GLN A N 1
ATOM 2025 C CA . GLN A 1 252 ? 4.631 12.366 1.728 1.00 96.75 252 GLN A CA 1
ATOM 2026 C C . GLN A 1 252 ? 5.970 12.915 1.211 1.00 96.75 252 GLN A C 1
ATOM 2028 O O . GLN A 1 252 ? 6.506 13.876 1.763 1.00 96.75 252 GLN A O 1
ATOM 2033 N N . HIS A 1 253 ? 6.484 12.356 0.117 1.00 96.94 253 HIS A N 1
ATOM 2034 C CA . HIS A 1 253 ? 7.706 12.793 -0.554 1.00 96.94 253 HIS A CA 1
ATOM 2035 C C . HIS A 1 253 ? 7.437 13.887 -1.605 1.00 96.94 253 HIS A C 1
ATOM 2037 O O . HIS A 1 253 ? 8.246 14.128 -2.502 1.00 96.94 253 HIS A O 1
ATOM 2043 N N . LYS A 1 254 ? 6.334 14.632 -1.432 1.00 97.00 254 LYS A N 1
ATOM 2044 C CA . LYS A 1 254 ? 5.934 15.792 -2.240 1.00 97.00 254 LYS A CA 1
ATOM 2045 C C . LYS A 1 254 ? 5.713 15.427 -3.712 1.00 97.00 254 LYS A C 1
ATOM 2047 O O . LYS A 1 254 ? 6.217 16.152 -4.575 1.00 97.00 254 LYS A O 1
ATOM 2052 N N . ASN A 1 255 ? 4.988 14.339 -3.971 1.00 96.56 255 ASN A N 1
ATOM 2053 C CA . ASN A 1 255 ? 4.739 13.766 -5.299 1.00 96.56 255 ASN A CA 1
ATOM 2054 C C . ASN A 1 255 ? 6.061 13.517 -6.036 1.00 96.56 255 ASN A C 1
ATOM 2056 O O . ASN A 1 255 ? 6.380 14.139 -7.054 1.00 96.56 255 ASN A O 1
ATOM 2060 N N . TRP A 1 256 ? 6.902 12.681 -5.436 1.00 98.50 256 TRP A N 1
ATOM 2061 C CA . TRP A 1 256 ? 8.244 12.399 -5.933 1.00 98.50 256 TRP A CA 1
ATOM 2062 C C . TRP A 1 256 ? 8.224 11.842 -7.365 1.00 98.50 256 TRP A C 1
ATOM 2064 O O . TRP A 1 256 ? 9.043 12.254 -8.190 1.00 98.50 256 TRP A O 1
ATOM 2074 N N . SER A 1 257 ? 7.263 10.978 -7.689 1.00 98.38 257 SER A N 1
ATOM 2075 C CA . SER A 1 257 ? 7.104 10.340 -8.997 1.00 98.38 257 SER A CA 1
ATOM 2076 C C . SER A 1 257 ? 6.929 11.372 -10.116 1.00 98.38 257 SER A C 1
ATOM 2078 O O . SER A 1 257 ? 7.634 11.319 -11.127 1.00 98.38 257 SER A O 1
ATOM 2080 N N . GLU A 1 258 ? 6.089 12.387 -9.902 1.00 97.75 258 GLU A N 1
ATOM 2081 C CA . GLU A 1 258 ? 5.881 13.501 -10.833 1.00 97.75 258 GLU A CA 1
ATOM 2082 C C . GLU A 1 258 ? 7.172 14.273 -11.112 1.00 97.75 258 GLU A C 1
ATOM 2084 O O . GLU A 1 258 ? 7.411 14.723 -12.231 1.00 97.75 258 GLU A O 1
ATOM 2089 N N . LYS A 1 259 ? 8.039 14.418 -10.112 1.00 97.94 259 LYS A N 1
ATOM 2090 C CA . LYS A 1 259 ? 9.276 15.199 -10.244 1.00 97.94 259 LYS A CA 1
ATOM 2091 C C . LYS A 1 259 ? 10.412 14.392 -10.852 1.00 97.94 259 LYS A C 1
ATOM 2093 O O . LYS A 1 259 ? 11.173 14.924 -11.655 1.00 97.94 259 LYS A O 1
ATOM 2098 N N . GLN A 1 260 ? 10.541 13.129 -10.458 1.00 98.44 260 GLN A N 1
ATOM 2099 C CA . GLN A 1 260 ? 11.710 12.314 -10.781 1.00 98.44 260 GLN A CA 1
ATOM 2100 C C . GLN A 1 260 ? 11.475 11.369 -11.959 1.00 98.44 260 GLN A C 1
ATOM 2102 O O . GLN A 1 260 ? 12.400 11.106 -12.726 1.00 98.44 260 GLN A O 1
ATOM 2107 N N . LEU A 1 261 ? 10.249 10.875 -12.149 1.00 98.56 261 LEU A N 1
ATOM 2108 C CA . LEU A 1 261 ? 9.947 9.872 -13.172 1.00 98.56 261 LEU A CA 1
ATOM 2109 C C . LEU A 1 261 ? 9.275 10.451 -14.420 1.00 98.56 261 LEU A C 1
ATOM 2111 O O . LEU A 1 261 ? 9.322 9.806 -15.466 1.00 98.56 261 LEU A O 1
ATOM 2115 N N . MET A 1 262 ? 8.707 11.661 -14.365 1.00 98.25 262 MET A N 1
ATOM 2116 C CA . MET A 1 262 ? 7.909 12.227 -15.468 1.00 98.25 262 MET A CA 1
ATOM 2117 C C . MET A 1 262 ? 8.666 12.287 -16.796 1.00 98.25 262 MET A C 1
ATOM 2119 O O . MET A 1 262 ? 8.123 11.922 -17.838 1.00 98.25 262 MET A O 1
ATOM 2123 N N . LYS A 1 263 ? 9.943 12.692 -16.779 1.00 97.94 263 LYS A N 1
ATOM 2124 C CA . LYS A 1 263 ? 10.767 12.733 -17.998 1.00 97.94 263 LYS A CA 1
ATOM 2125 C C . LYS A 1 263 ? 10.921 11.341 -18.619 1.00 97.94 263 LYS A C 1
ATOM 2127 O O . LYS A 1 263 ? 10.770 11.189 -19.831 1.00 97.94 263 LYS A O 1
ATOM 2132 N N . THR A 1 264 ? 11.197 10.334 -17.794 1.00 98.00 264 THR A N 1
ATOM 2133 C CA . THR A 1 264 ? 11.336 8.936 -18.222 1.00 98.00 264 THR A CA 1
ATOM 2134 C C . THR A 1 264 ? 10.011 8.397 -18.753 1.00 98.00 264 THR A C 1
ATOM 2136 O O . THR A 1 264 ? 9.966 7.857 -19.856 1.00 98.00 264 THR A O 1
ATOM 2139 N N . TYR A 1 265 ? 8.921 8.620 -18.017 1.00 97.88 265 TYR A N 1
ATOM 2140 C CA . TYR A 1 265 ? 7.568 8.214 -18.389 1.00 97.88 2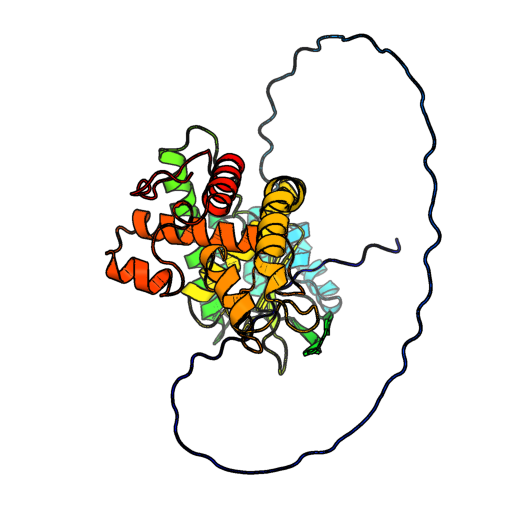65 TYR A CA 1
ATOM 2141 C C . TYR A 1 265 ? 7.144 8.793 -19.747 1.00 97.88 265 TYR A C 1
ATOM 2143 O O . TYR A 1 265 ? 6.766 8.050 -20.654 1.00 97.88 265 TYR A O 1
ATOM 2151 N N . ASN A 1 266 ? 7.302 10.105 -19.941 1.00 97.38 266 ASN A N 1
ATOM 2152 C CA . ASN A 1 266 ? 6.971 10.763 -21.205 1.00 97.38 266 ASN A CA 1
ATOM 2153 C C . ASN A 1 266 ? 7.855 10.278 -22.360 1.00 97.38 266 ASN A C 1
ATOM 2155 O O . ASN A 1 266 ? 7.361 10.099 -23.470 1.00 97.38 266 ASN A O 1
ATOM 2159 N N . SER A 1 267 ? 9.142 10.007 -22.113 1.00 97.06 267 SER A N 1
ATOM 2160 C CA . SER A 1 267 ? 10.030 9.453 -23.141 1.00 97.06 267 SER A CA 1
ATOM 2161 C C . SER A 1 267 ? 9.569 8.072 -23.621 1.00 97.06 267 SER A C 1
ATOM 2163 O O . SER A 1 267 ? 9.576 7.816 -24.826 1.00 97.06 267 SER A O 1
ATOM 2165 N N . ILE A 1 268 ? 9.110 7.204 -22.713 1.00 96.94 268 ILE A N 1
ATOM 2166 C CA . ILE A 1 268 ? 8.539 5.893 -23.060 1.00 96.94 268 ILE A CA 1
ATOM 2167 C C . ILE A 1 268 ? 7.287 6.065 -23.929 1.00 96.94 268 ILE A C 1
ATOM 2169 O O . ILE A 1 268 ? 7.176 5.439 -24.987 1.00 96.94 268 ILE A O 1
ATOM 2173 N N . LEU A 1 269 ? 6.362 6.937 -23.512 1.00 95.12 269 LEU A N 1
ATOM 2174 C CA . LEU A 1 269 ? 5.135 7.204 -24.264 1.00 95.12 269 LEU A CA 1
ATOM 2175 C C . LEU A 1 269 ? 5.437 7.734 -25.672 1.00 95.12 269 LEU A C 1
ATOM 2177 O O . LEU A 1 269 ? 4.874 7.229 -26.643 1.00 95.12 269 LEU A O 1
ATOM 2181 N N . GLU A 1 270 ? 6.366 8.683 -25.810 1.00 95.75 270 GLU A N 1
ATOM 2182 C CA . GLU A 1 270 ? 6.754 9.234 -27.114 1.00 95.75 270 GLU A CA 1
ATOM 2183 C C . GLU A 1 270 ? 7.410 8.180 -28.024 1.00 95.75 270 GLU A C 1
ATOM 2185 O O . GLU A 1 270 ? 7.081 8.113 -29.209 1.00 95.75 270 GLU A O 1
ATOM 2190 N N . LYS A 1 271 ? 8.246 7.274 -27.491 1.00 95.56 271 LYS A N 1
ATOM 2191 C CA . LYS A 1 271 ? 8.811 6.154 -28.277 1.00 95.56 271 LYS A CA 1
ATOM 2192 C C . LYS A 1 271 ? 7.732 5.248 -28.873 1.00 95.56 271 LYS A C 1
ATOM 2194 O O . LYS A 1 271 ? 7.878 4.763 -29.999 1.00 95.56 271 LYS A O 1
ATOM 2199 N N . CYS A 1 272 ? 6.660 5.007 -28.122 1.00 95.19 272 CYS A N 1
ATOM 2200 C CA . CYS A 1 272 ? 5.579 4.119 -28.539 1.00 95.19 272 CYS A CA 1
ATOM 2201 C C . CYS A 1 272 ? 4.451 4.824 -29.298 1.00 95.19 272 CYS A C 1
ATOM 2203 O O . CYS A 1 272 ? 3.653 4.150 -29.950 1.00 95.19 272 CYS A O 1
ATOM 2205 N N . LYS A 1 273 ? 4.407 6.160 -29.288 1.00 93.44 273 LYS A N 1
ATOM 2206 C CA . LYS A 1 273 ? 3.349 6.991 -29.885 1.00 93.44 273 LYS A CA 1
ATOM 2207 C C . LYS A 1 273 ? 3.023 6.653 -31.336 1.00 93.44 273 LYS A C 1
ATOM 2209 O O . LYS A 1 273 ? 1.854 6.622 -31.704 1.00 93.44 273 LYS A O 1
ATOM 2214 N N . LYS A 1 274 ? 4.030 6.310 -32.147 1.00 92.81 274 LYS A N 1
ATOM 2215 C CA . LYS A 1 274 ? 3.841 5.910 -33.557 1.00 92.81 274 LYS A CA 1
ATOM 2216 C C . LYS A 1 274 ? 2.955 4.670 -33.754 1.00 92.81 274 LYS A C 1
ATOM 2218 O O . LYS A 1 274 ? 2.507 4.417 -34.865 1.00 92.81 274 LYS A O 1
ATOM 2223 N N . TYR A 1 275 ? 2.724 3.885 -32.701 1.00 92.19 275 TYR A N 1
ATOM 2224 C CA . TYR A 1 275 ? 1.860 2.704 -32.731 1.00 92.19 275 TYR A CA 1
ATOM 2225 C C . TYR A 1 275 ? 0.448 2.963 -32.188 1.00 92.19 275 TYR A C 1
ATOM 2227 O O . TYR A 1 275 ? -0.356 2.030 -32.156 1.00 92.19 275 TYR A O 1
ATOM 2235 N N . MET A 1 276 ? 0.142 4.187 -31.745 1.00 87.50 276 MET A N 1
ATOM 2236 C CA . MET A 1 276 ? -1.197 4.552 -31.278 1.00 87.50 276 MET A CA 1
ATOM 2237 C C . MET A 1 276 ? -2.205 4.491 -32.428 1.00 87.50 276 MET A C 1
ATOM 2239 O O . MET A 1 276 ? -1.928 4.924 -33.545 1.00 87.50 276 MET A O 1
ATOM 2243 N N . VAL A 1 277 ? -3.409 3.995 -32.143 1.00 79.44 277 VAL A N 1
ATOM 2244 C CA . VAL A 1 277 ? -4.504 3.920 -33.119 1.00 79.44 277 VAL A CA 1
ATOM 2245 C C . VAL A 1 277 ? -5.480 5.058 -32.845 1.00 79.44 277 VAL A C 1
ATOM 2247 O O . VAL A 1 277 ? -6.051 5.124 -31.758 1.00 79.44 277 VAL A O 1
ATOM 2250 N N . LYS A 1 278 ? -5.671 5.959 -33.821 1.00 82.56 278 LYS A N 1
ATOM 2251 C CA . LYS A 1 278 ? -6.548 7.145 -33.705 1.00 82.56 278 LYS A CA 1
ATOM 2252 C C . LYS A 1 278 ? -6.252 8.007 -32.462 1.00 82.56 278 LYS A C 1
ATOM 2254 O O . LYS A 1 278 ? -7.162 8.477 -31.794 1.00 82.56 278 LYS A O 1
ATOM 2259 N N . GLY A 1 279 ? -4.976 8.158 -32.101 1.00 77.56 279 GLY A N 1
ATOM 2260 C CA . GLY A 1 279 ? -4.577 8.942 -30.924 1.00 77.56 279 GLY A CA 1
ATOM 2261 C C . GLY A 1 279 ? -4.920 8.303 -29.572 1.00 77.56 279 GLY A C 1
ATOM 2262 O O . GLY A 1 279 ? -4.733 8.933 -28.534 1.00 77.56 279 GLY A O 1
ATOM 2263 N N . HIS A 1 280 ? -5.364 7.043 -29.542 1.00 78.12 280 HIS A N 1
ATOM 2264 C CA . HIS A 1 280 ? -5.649 6.325 -28.301 1.00 78.12 280 HIS A CA 1
ATOM 2265 C C . HIS A 1 280 ? -4.470 5.443 -27.861 1.00 78.12 280 HIS A C 1
ATOM 2267 O O . HIS A 1 280 ? -3.825 4.787 -28.683 1.00 78.12 280 HIS A O 1
ATOM 2273 N N . ARG A 1 281 ? -4.215 5.386 -26.542 1.00 80.81 281 ARG A N 1
ATOM 2274 C CA . ARG A 1 281 ? -3.193 4.538 -25.884 1.00 80.81 281 ARG A CA 1
ATOM 2275 C C . ARG A 1 281 ? -3.607 3.056 -25.842 1.00 80.81 281 ARG A C 1
ATOM 2277 O O . ARG A 1 281 ? -3.587 2.417 -24.796 1.00 80.81 281 ARG A O 1
ATOM 2284 N N . GLN A 1 282 ? -4.032 2.514 -26.977 1.00 78.94 282 GLN A N 1
ATOM 2285 C CA . GLN A 1 282 ? -4.614 1.177 -27.095 1.00 78.94 282 GLN A CA 1
ATOM 2286 C C . GLN A 1 282 ? -4.159 0.484 -28.384 1.00 78.94 282 GLN A C 1
ATOM 2288 O O . GLN A 1 282 ? -3.624 1.120 -29.292 1.00 78.94 282 GLN A O 1
ATOM 2293 N N . GLY A 1 283 ? -4.406 -0.823 -28.463 1.00 82.69 283 GLY A N 1
ATOM 2294 C CA . GLY A 1 283 ? -4.065 -1.650 -29.618 1.00 82.69 283 GLY A CA 1
ATOM 2295 C C . GLY A 1 283 ? -2.788 -2.467 -29.426 1.00 82.69 283 GLY A C 1
ATOM 2296 O O . GLY A 1 283 ? -1.872 -2.089 -28.695 1.00 82.69 283 GLY A O 1
ATOM 2297 N N . GLU A 1 284 ? -2.733 -3.611 -30.105 1.00 88.38 284 GLU A N 1
ATOM 2298 C CA . GLU A 1 284 ? -1.714 -4.643 -29.893 1.00 88.38 284 GLU A CA 1
ATOM 2299 C C . GLU A 1 284 ? -0.282 -4.132 -30.105 1.00 88.38 284 GLU A C 1
ATOM 2301 O O . GLU A 1 284 ? 0.582 -4.353 -29.259 1.00 88.38 284 GLU A O 1
ATOM 2306 N N . LYS A 1 285 ? -0.022 -3.397 -31.197 1.00 91.12 285 LYS A N 1
ATOM 2307 C CA . LYS A 1 285 ? 1.319 -2.859 -31.497 1.00 91.12 285 LYS A CA 1
ATOM 2308 C C . LYS A 1 285 ? 1.788 -1.860 -30.437 1.00 91.12 285 LYS A C 1
ATOM 2310 O O . LYS A 1 285 ? 2.955 -1.891 -30.047 1.00 91.12 285 LYS A O 1
ATOM 2315 N N . TYR A 1 286 ? 0.881 -1.015 -29.946 1.00 90.81 286 TYR A N 1
ATOM 2316 C CA . TYR A 1 286 ? 1.176 -0.052 -28.887 1.00 90.81 286 TYR A CA 1
ATOM 2317 C C . TYR A 1 286 ? 1.500 -0.763 -27.568 1.00 90.81 286 TYR A C 1
ATOM 2319 O O . TYR A 1 286 ? 2.548 -0.513 -26.977 1.00 90.81 286 TYR A O 1
ATOM 2327 N N . GLN A 1 287 ? 0.678 -1.736 -27.161 1.00 89.19 287 GLN A N 1
ATOM 2328 C CA . GLN A 1 287 ? 0.937 -2.526 -25.951 1.00 89.19 287 GLN A CA 1
ATOM 2329 C C . GLN A 1 287 ? 2.213 -3.370 -26.064 1.00 89.19 287 GLN A C 1
ATOM 2331 O O . GLN A 1 287 ? 2.984 -3.460 -25.111 1.00 89.19 287 GLN A O 1
ATOM 2336 N N . LYS A 1 288 ? 2.505 -3.932 -27.242 1.00 91.00 288 LYS A N 1
ATOM 2337 C CA . LYS A 1 288 ? 3.761 -4.652 -27.497 1.00 91.00 288 LYS A CA 1
ATOM 2338 C C . LYS A 1 288 ? 4.981 -3.738 -27.363 1.00 91.00 288 LYS A C 1
ATOM 2340 O O . LYS A 1 288 ? 5.993 -4.185 -26.832 1.00 91.00 288 LYS A O 1
ATOM 2345 N N . CYS A 1 289 ? 4.878 -2.479 -27.794 1.00 94.12 289 CYS A N 1
ATOM 2346 C CA . CYS A 1 289 ? 5.928 -1.480 -27.594 1.00 94.12 289 CYS A CA 1
ATOM 2347 C C . CYS A 1 289 ? 6.123 -1.123 -26.114 1.00 94.12 289 CYS A C 1
ATOM 2349 O O . CYS A 1 289 ? 7.260 -1.001 -25.671 1.00 94.12 289 CYS A O 1
ATOM 2351 N N . LEU A 1 290 ? 5.037 -0.996 -25.343 1.00 93.25 290 LEU A N 1
ATOM 2352 C CA . LEU A 1 290 ? 5.091 -0.649 -23.918 1.00 93.25 290 LEU A CA 1
ATOM 2353 C C . LEU A 1 290 ? 5.546 -1.799 -23.013 1.00 93.25 290 LEU A C 1
ATOM 2355 O O . LEU A 1 290 ? 6.081 -1.552 -21.936 1.00 93.25 290 LEU A O 1
ATOM 2359 N N . ARG A 1 291 ? 5.351 -3.055 -23.429 1.00 91.56 291 ARG A N 1
ATOM 2360 C CA . ARG A 1 291 ? 5.628 -4.246 -22.611 1.00 91.56 291 ARG A CA 1
ATOM 2361 C C . ARG A 1 291 ? 7.013 -4.268 -21.942 1.00 91.56 291 ARG A C 1
ATOM 2363 O O . ARG A 1 291 ? 7.047 -4.593 -20.760 1.00 91.56 291 ARG A O 1
ATOM 2370 N N . PRO A 1 292 ? 8.133 -3.927 -22.613 1.00 91.94 292 PRO A N 1
ATOM 2371 C CA . PRO A 1 292 ? 9.454 -3.915 -21.976 1.00 91.94 292 PRO A CA 1
ATOM 2372 C C . PRO A 1 292 ? 9.604 -2.847 -20.884 1.00 91.94 292 PRO A C 1
ATOM 2374 O O . PRO A 1 292 ? 10.486 -2.967 -20.037 1.00 91.94 292 PRO A O 1
ATOM 2377 N N . TYR A 1 293 ? 8.761 -1.814 -20.920 1.00 94.50 293 TYR A N 1
ATOM 2378 C CA . TYR A 1 293 ? 8.774 -0.677 -20.004 1.00 94.50 293 TYR A CA 1
ATOM 2379 C C . TYR A 1 293 ? 7.752 -0.802 -18.874 1.00 94.50 293 TYR A C 1
ATOM 2381 O O . TYR A 1 293 ? 7.830 -0.051 -17.908 1.00 94.50 293 TYR A O 1
ATOM 2389 N N . SER A 1 294 ? 6.779 -1.714 -18.980 1.00 93.62 294 SER A N 1
ATOM 2390 C CA . SER A 1 294 ? 5.776 -1.907 -17.931 1.00 93.62 294 SER A CA 1
ATOM 2391 C C . SER A 1 294 ? 6.443 -2.497 -16.694 1.00 93.62 294 SER A C 1
ATOM 2393 O O . SER A 1 294 ? 6.945 -3.624 -16.777 1.00 93.62 294 SER A O 1
ATOM 2395 N N . PRO A 1 295 ? 6.442 -1.799 -15.542 1.00 93.50 295 PRO A N 1
ATOM 2396 C CA . PRO A 1 295 ? 7.114 -2.315 -14.358 1.00 93.50 295 PRO A CA 1
ATOM 2397 C C . PRO A 1 295 ? 6.484 -3.612 -13.870 1.00 93.50 295 PRO A C 1
ATOM 2399 O O . PRO A 1 295 ? 7.181 -4.552 -13.481 1.00 93.50 295 PRO A O 1
ATOM 2402 N N . TYR A 1 296 ? 5.159 -3.701 -13.952 1.00 91.06 296 TYR A N 1
ATOM 2403 C CA . TYR A 1 296 ? 4.428 -4.847 -13.451 1.00 91.06 296 TYR A CA 1
ATOM 2404 C C . TYR A 1 296 ? 3.361 -5.349 -14.431 1.00 91.06 296 TYR A C 1
ATOM 2406 O O . TYR A 1 296 ? 3.116 -4.760 -15.488 1.00 91.06 296 TYR A O 1
ATOM 2414 N N . LYS A 1 297 ? 2.810 -6.533 -14.135 1.00 86.69 297 LYS A N 1
ATOM 2415 C CA . LYS A 1 297 ? 1.953 -7.317 -15.046 1.00 86.69 297 LYS A CA 1
ATOM 2416 C C . LYS A 1 297 ? 0.489 -6.874 -15.051 1.00 86.69 297 LYS A C 1
ATOM 2418 O O . LYS A 1 297 ? -0.319 -7.474 -15.756 1.00 86.69 297 LYS A O 1
ATOM 2423 N N . THR A 1 298 ? 0.144 -5.887 -14.237 1.00 86.44 298 THR A N 1
ATOM 2424 C CA . THR A 1 298 ? -1.222 -5.420 -14.060 1.00 86.44 298 THR A CA 1
ATOM 2425 C C . THR A 1 298 ? -1.757 -4.822 -15.355 1.00 86.44 298 THR A C 1
ATOM 2427 O O . THR A 1 298 ? -1.140 -3.936 -15.947 1.00 86.44 298 THR A O 1
ATOM 2430 N N . THR A 1 299 ? -2.921 -5.292 -15.799 1.00 83.56 299 THR A N 1
ATOM 2431 C CA . THR A 1 299 ? -3.575 -4.815 -17.020 1.00 83.56 299 THR A CA 1
ATOM 2432 C C . THR A 1 299 ? -5.045 -4.491 -16.780 1.00 83.56 299 THR A C 1
ATOM 2434 O O . THR A 1 299 ? -5.712 -5.076 -15.923 1.00 83.56 299 THR A O 1
ATOM 2437 N N . VAL A 1 300 ? -5.575 -3.553 -17.564 1.00 79.31 300 VAL A N 1
ATOM 2438 C CA . VAL A 1 300 ? -7.009 -3.258 -17.620 1.00 79.31 300 VAL A CA 1
ATOM 2439 C C . VAL A 1 300 ? -7.658 -4.206 -18.628 1.00 79.31 300 VAL A C 1
ATOM 2441 O O . VAL A 1 300 ? -7.408 -4.106 -19.828 1.00 79.31 300 VAL A O 1
ATOM 2444 N N . LEU A 1 301 ? -8.505 -5.125 -18.145 1.00 67.44 301 LEU A N 1
ATOM 2445 C CA . LEU A 1 301 ? -9.042 -6.253 -18.931 1.00 67.44 301 LEU A CA 1
ATOM 2446 C C . LEU A 1 301 ? -9.687 -5.895 -20.265 1.00 67.44 301 LEU A C 1
ATOM 2448 O O . LEU A 1 301 ? -9.582 -6.680 -21.200 1.00 67.44 301 LEU A O 1
ATOM 2452 N N . LYS A 1 302 ? -10.402 -4.767 -20.346 1.00 66.06 302 LYS A N 1
ATOM 2453 C CA . LYS A 1 302 ? -11.179 -4.433 -21.547 1.00 66.06 302 LYS A CA 1
ATOM 2454 C C . LYS A 1 302 ? -10.276 -4.269 -22.772 1.00 66.06 302 LYS A C 1
ATOM 2456 O O . LYS A 1 302 ? -10.666 -4.656 -23.865 1.00 66.06 302 LYS A O 1
ATOM 2461 N N . ASP A 1 303 ? -9.065 -3.768 -22.546 1.00 66.50 303 ASP A N 1
ATOM 2462 C CA . ASP A 1 303 ? -8.157 -3.352 -23.611 1.00 66.50 303 ASP A CA 1
ATOM 2463 C C . ASP A 1 303 ? -6.787 -4.059 -23.525 1.00 66.50 303 ASP A C 1
ATOM 2465 O O . ASP A 1 303 ? -5.908 -3.814 -24.352 1.00 66.50 303 ASP A O 1
ATOM 2469 N N . ASN A 1 304 ? -6.593 -4.934 -22.521 1.00 77.88 304 ASN A N 1
ATOM 2470 C CA . ASN A 1 304 ? -5.316 -5.573 -22.171 1.00 77.88 304 ASN A CA 1
ATOM 2471 C C . ASN A 1 304 ? -4.156 -4.559 -22.090 1.00 77.88 304 ASN A C 1
ATOM 2473 O O . ASN A 1 304 ? -3.030 -4.820 -22.515 1.00 77.88 304 ASN A O 1
ATOM 2477 N N . VAL A 1 305 ? -4.469 -3.363 -21.585 1.00 84.38 305 VAL A N 1
ATOM 2478 C CA . VAL A 1 305 ? -3.537 -2.238 -21.488 1.00 84.38 305 VAL A CA 1
ATOM 2479 C C . VAL A 1 305 ? -2.815 -2.311 -20.157 1.00 84.38 305 VAL A C 1
ATOM 2481 O O . VAL A 1 305 ? -3.473 -2.434 -19.124 1.00 84.38 305 VAL A O 1
ATOM 2484 N N . PHE A 1 306 ? -1.485 -2.212 -20.168 1.00 89.75 306 PHE A N 1
ATOM 2485 C CA . PHE A 1 306 ? -0.698 -2.126 -18.936 1.00 89.75 306 PHE A CA 1
ATOM 2486 C C . PHE A 1 306 ? -1.168 -0.952 -18.081 1.00 89.75 306 PHE A C 1
ATOM 2488 O O . PHE A 1 306 ? -1.234 0.176 -18.568 1.00 89.75 306 PHE A O 1
ATOM 2495 N N . TYR A 1 307 ? -1.493 -1.224 -16.816 1.00 89.75 307 TYR A N 1
ATOM 2496 C CA . TYR A 1 307 ? -2.116 -0.246 -15.926 1.00 89.75 307 TYR A CA 1
ATOM 2497 C C . TYR A 1 307 ? -1.270 1.024 -15.797 1.00 89.75 307 TYR A C 1
ATOM 2499 O O . TYR A 1 307 ? -1.788 2.115 -15.996 1.00 89.75 307 TYR A O 1
ATOM 2507 N N . ALA A 1 308 ? 0.050 0.875 -15.647 1.00 93.44 308 ALA A N 1
ATOM 2508 C CA . ALA A 1 308 ? 1.012 1.978 -15.604 1.00 93.44 308 ALA A CA 1
ATOM 2509 C C . ALA A 1 308 ? 0.943 2.954 -16.799 1.00 93.44 308 ALA A C 1
ATOM 2511 O O . ALA A 1 308 ? 1.409 4.079 -16.685 1.00 93.44 308 ALA A O 1
ATOM 2512 N N . PHE A 1 309 ? 0.397 2.537 -17.947 1.00 93.06 309 PHE A N 1
ATOM 2513 C CA . PHE A 1 309 ? 0.296 3.346 -19.169 1.00 93.06 309 PHE A CA 1
ATOM 2514 C C . PHE A 1 309 ? -1.142 3.507 -19.670 1.00 93.06 309 PHE A C 1
ATOM 2516 O O . PHE A 1 309 ? -1.367 3.961 -20.802 1.00 93.06 309 PHE A O 1
ATOM 2523 N N . HIS A 1 310 ? -2.126 3.114 -18.861 1.00 89.00 310 HIS A N 1
ATOM 2524 C CA . HIS A 1 310 ? -3.524 3.298 -19.202 1.00 89.00 310 HIS A CA 1
ATOM 2525 C C . HIS A 1 310 ? -3.835 4.795 -19.375 1.00 89.00 310 HIS A C 1
ATOM 2527 O O . HIS A 1 310 ? -3.155 5.668 -18.840 1.00 89.00 310 HIS A O 1
ATOM 2533 N N . ARG A 1 311 ? -4.844 5.128 -20.187 1.00 84.38 311 ARG A N 1
ATOM 2534 C CA . ARG A 1 311 ? -5.164 6.534 -20.507 1.00 84.38 311 ARG A CA 1
ATOM 2535 C C . ARG A 1 311 ? -5.593 7.356 -19.286 1.00 84.38 311 ARG A C 1
ATOM 2537 O O . ARG A 1 311 ? -5.357 8.555 -19.270 1.00 84.38 311 ARG A O 1
ATOM 2544 N N . ASP A 1 312 ? -6.191 6.687 -18.303 1.00 83.06 312 ASP A N 1
ATOM 2545 C CA . ASP A 1 312 ? -6.650 7.284 -17.044 1.00 83.06 312 ASP A CA 1
ATOM 2546 C C . ASP A 1 312 ? -5.569 7.192 -15.946 1.00 83.06 312 ASP A C 1
ATOM 2548 O O . ASP A 1 312 ? -5.840 7.499 -14.791 1.00 83.06 312 ASP A O 1
ATOM 2552 N N . SER A 1 313 ? -4.363 6.740 -16.307 1.00 89.62 313 SER A N 1
ATOM 2553 C CA . SER A 1 313 ? -3.210 6.595 -15.422 1.00 89.62 313 SER A CA 1
ATOM 2554 C C . SER A 1 313 ? -2.126 7.610 -15.779 1.00 89.62 313 SER A C 1
ATOM 2556 O O . SER A 1 313 ? -1.952 8.013 -16.939 1.00 89.62 313 SER A O 1
ATOM 2558 N N . ASP A 1 314 ? -1.372 8.011 -14.766 1.00 92.81 314 ASP A N 1
ATOM 2559 C CA . ASP A 1 314 ? -0.292 8.982 -14.860 1.00 92.81 314 ASP A CA 1
ATOM 2560 C C . ASP A 1 314 ? 1.040 8.385 -14.374 1.00 92.81 314 ASP A C 1
ATOM 2562 O O . ASP A 1 314 ? 1.193 7.175 -14.190 1.00 92.81 314 ASP A O 1
ATOM 2566 N N . VAL A 1 315 ? 2.044 9.245 -14.212 1.00 97.69 315 VAL A N 1
ATOM 2567 C CA . VAL A 1 315 ? 3.363 8.837 -13.725 1.00 97.69 315 VAL A CA 1
ATOM 2568 C C . VAL A 1 315 ? 3.341 8.336 -12.275 1.00 97.69 315 VAL A C 1
ATOM 2570 O O . VAL A 1 315 ? 4.208 7.541 -11.908 1.00 97.69 315 VAL A O 1
ATOM 2573 N N . GLY A 1 316 ? 2.351 8.735 -11.471 1.00 97.50 316 GLY A N 1
ATOM 2574 C CA . GLY A 1 316 ? 2.138 8.203 -10.129 1.00 97.50 316 GLY A CA 1
ATOM 2575 C C . GLY A 1 316 ? 1.823 6.713 -10.178 1.00 97.50 316 GLY A C 1
ATOM 2576 O O . GLY A 1 316 ? 2.450 5.929 -9.469 1.00 97.50 316 GLY A O 1
ATOM 2577 N N . GLU A 1 317 ? 0.957 6.292 -11.104 1.00 97.00 317 GLU A N 1
ATOM 2578 C CA . GLU A 1 317 ? 0.655 4.868 -11.322 1.00 97.00 317 GLU A CA 1
ATOM 2579 C C . GLU A 1 317 ? 1.851 4.083 -11.853 1.00 97.00 317 GLU A C 1
ATOM 2581 O O . GLU A 1 317 ? 2.092 2.946 -11.443 1.00 97.00 317 GLU A O 1
ATOM 2586 N N . TYR A 1 318 ? 2.651 4.692 -12.732 1.00 98.12 318 TYR A N 1
ATOM 2587 C CA . TYR A 1 318 ? 3.919 4.100 -13.152 1.00 98.12 318 TYR A CA 1
ATOM 2588 C C . TYR A 1 318 ? 4.871 3.902 -11.961 1.00 98.12 318 TYR A C 1
ATOM 2590 O O . TYR A 1 318 ? 5.476 2.837 -11.830 1.00 98.12 318 TYR A O 1
ATOM 2598 N N . GLY A 1 319 ? 4.978 4.892 -11.068 1.00 98.56 319 GLY A N 1
ATOM 2599 C CA . GLY A 1 319 ? 5.754 4.796 -9.830 1.00 98.56 319 GLY A CA 1
ATOM 2600 C C . GLY A 1 319 ? 5.234 3.711 -8.882 1.00 98.56 319 GLY A C 1
ATOM 2601 O O . GLY A 1 319 ? 6.028 2.937 -8.345 1.00 98.56 319 GLY A O 1
ATOM 2602 N N . ALA A 1 320 ? 3.915 3.593 -8.735 1.00 98.56 320 ALA A N 1
ATOM 2603 C CA . ALA A 1 320 ? 3.284 2.593 -7.881 1.00 98.56 320 ALA A CA 1
ATOM 2604 C C . ALA A 1 320 ? 3.520 1.168 -8.396 1.00 98.56 320 ALA A C 1
ATOM 2606 O O . ALA A 1 320 ? 3.967 0.299 -7.644 1.00 98.56 320 ALA A O 1
ATOM 2607 N N . GLU A 1 321 ? 3.339 0.933 -9.698 1.00 97.50 321 GLU A N 1
ATOM 2608 C CA . GLU A 1 321 ? 3.658 -0.357 -10.318 1.00 97.50 321 GLU A CA 1
ATOM 2609 C C . GLU A 1 321 ? 5.164 -0.666 -10.250 1.00 97.50 321 GLU A C 1
ATOM 2611 O O . GLU A 1 321 ? 5.556 -1.823 -10.077 1.00 97.50 321 GLU A O 1
ATOM 2616 N N . LEU A 1 322 ? 6.029 0.353 -10.334 1.00 98.25 322 LEU A N 1
ATOM 2617 C CA . LEU A 1 322 ? 7.473 0.203 -10.141 1.00 98.25 322 LEU A CA 1
ATOM 2618 C C . LEU A 1 322 ? 7.825 -0.205 -8.706 1.00 98.25 322 LEU A C 1
ATOM 2620 O O . LEU A 1 322 ? 8.677 -1.073 -8.515 1.00 98.25 322 LEU A O 1
ATOM 2624 N N . ALA A 1 323 ? 7.149 0.352 -7.702 1.00 98.56 323 ALA A N 1
ATOM 2625 C CA . ALA A 1 323 ? 7.324 -0.040 -6.308 1.00 98.56 323 ALA A CA 1
ATOM 2626 C C . ALA A 1 323 ? 6.851 -1.475 -6.045 1.00 98.56 323 ALA A C 1
ATOM 2628 O O . ALA A 1 323 ? 7.564 -2.241 -5.393 1.00 98.56 323 ALA A O 1
ATOM 2629 N N . VAL A 1 324 ? 5.710 -1.882 -6.615 1.00 97.81 324 VAL A N 1
ATOM 2630 C CA . VAL A 1 324 ? 5.263 -3.286 -6.582 1.00 97.81 324 VAL A CA 1
ATOM 2631 C C . VAL A 1 324 ? 6.314 -4.187 -7.217 1.00 97.81 324 VAL A C 1
ATOM 2633 O O . VAL A 1 324 ? 6.693 -5.202 -6.634 1.00 97.81 324 VAL A O 1
ATOM 2636 N N . ARG A 1 325 ? 6.842 -3.805 -8.384 1.00 96.56 325 ARG A N 1
ATOM 2637 C CA . ARG A 1 325 ? 7.882 -4.578 -9.058 1.00 96.56 325 ARG A CA 1
ATOM 2638 C C . ARG A 1 325 ? 9.138 -4.731 -8.203 1.00 96.56 325 ARG A C 1
ATOM 2640 O O . ARG A 1 325 ? 9.658 -5.842 -8.086 1.00 96.56 325 ARG A O 1
ATOM 2647 N N . PHE A 1 326 ? 9.595 -3.640 -7.592 1.00 97.94 326 PHE A N 1
ATOM 2648 C CA . PHE A 1 326 ? 10.736 -3.639 -6.684 1.00 97.94 326 PHE A CA 1
ATOM 2649 C C . PHE A 1 326 ? 10.521 -4.607 -5.521 1.00 97.94 326 PHE A C 1
ATOM 2651 O O . PHE A 1 326 ? 11.364 -5.474 -5.276 1.00 97.94 326 PHE A O 1
ATOM 2658 N N . TYR A 1 327 ? 9.367 -4.511 -4.860 1.00 97.94 327 TYR A N 1
ATOM 2659 C CA . TYR A 1 327 ? 8.991 -5.398 -3.766 1.00 97.94 327 TYR A CA 1
ATOM 2660 C C . TYR A 1 327 ? 8.964 -6.864 -4.191 1.00 97.94 327 TYR A C 1
ATOM 2662 O O . TYR A 1 327 ? 9.585 -7.700 -3.541 1.00 97.94 327 TYR A O 1
ATOM 2670 N N . VAL A 1 328 ? 8.284 -7.191 -5.290 1.00 95.56 328 VAL A N 1
ATOM 2671 C CA . VAL A 1 328 ? 8.092 -8.579 -5.722 1.00 95.56 328 VAL A CA 1
ATOM 2672 C C . VAL A 1 328 ? 9.420 -9.250 -6.084 1.00 95.56 328 VAL A C 1
ATOM 2674 O O . VAL A 1 328 ? 9.654 -10.385 -5.662 1.00 95.56 328 VAL A O 1
ATOM 2677 N N . GLU A 1 329 ? 10.310 -8.566 -6.812 1.00 95.06 329 GLU A N 1
ATOM 2678 C CA . GLU A 1 329 ? 11.628 -9.121 -7.154 1.00 95.06 329 GLU A CA 1
ATOM 2679 C C . GLU A 1 329 ? 12.486 -9.372 -5.911 1.00 95.06 329 GLU A C 1
ATOM 2681 O O . GLU A 1 329 ? 13.067 -10.447 -5.750 1.00 95.06 329 GLU A O 1
ATOM 2686 N N . HIS A 1 330 ? 12.529 -8.413 -4.989 1.00 96.50 330 HIS A N 1
ATOM 2687 C CA . HIS A 1 330 ? 13.335 -8.550 -3.783 1.00 96.50 330 HIS A CA 1
ATOM 2688 C C . HIS A 1 330 ? 12.743 -9.545 -2.784 1.00 96.50 330 HIS A C 1
ATOM 2690 O O . HIS A 1 330 ? 13.479 -10.302 -2.155 1.00 96.50 330 HIS A O 1
ATOM 2696 N N . ARG A 1 331 ? 11.414 -9.606 -2.664 1.00 95.62 331 ARG A N 1
ATOM 2697 C CA . ARG A 1 331 ? 10.709 -10.610 -1.863 1.00 95.62 331 ARG A CA 1
ATOM 2698 C C . ARG A 1 331 ? 11.065 -12.019 -2.324 1.00 95.62 331 ARG A C 1
ATOM 2700 O O . ARG A 1 331 ? 11.294 -12.889 -1.488 1.00 95.62 331 ARG A O 1
ATOM 2707 N N . ALA A 1 332 ? 11.120 -12.247 -3.634 1.00 94.12 332 ALA A N 1
ATOM 2708 C CA . ALA A 1 332 ? 11.533 -13.523 -4.207 1.00 94.12 332 ALA A CA 1
ATOM 2709 C C . ALA A 1 332 ? 12.936 -13.943 -3.733 1.00 94.12 332 ALA A C 1
ATOM 2711 O O . ALA A 1 332 ? 13.140 -15.097 -3.356 1.00 94.12 332 ALA A O 1
ATOM 2712 N N . ILE A 1 333 ? 13.871 -12.992 -3.684 1.00 94.38 333 ILE A N 1
ATOM 2713 C CA . ILE A 1 333 ? 15.241 -13.202 -3.200 1.00 94.38 333 ILE A CA 1
ATOM 2714 C C . ILE A 1 333 ? 15.255 -13.443 -1.687 1.00 94.38 333 ILE A C 1
ATOM 2716 O O . ILE A 1 333 ? 15.837 -14.423 -1.226 1.00 94.38 333 ILE A O 1
ATOM 2720 N N . MET A 1 334 ? 14.557 -12.607 -0.915 1.00 96.19 334 MET A N 1
ATOM 2721 C CA . MET A 1 334 ? 14.432 -12.733 0.541 1.00 96.19 334 MET A CA 1
ATOM 2722 C C . MET A 1 334 ? 13.868 -14.101 0.950 1.00 96.19 334 MET A C 1
ATOM 2724 O O . MET A 1 334 ? 14.343 -14.713 1.905 1.00 96.19 334 MET A O 1
ATOM 2728 N N . LYS A 1 335 ? 12.873 -14.603 0.210 1.00 95.25 335 LYS A N 1
ATOM 2729 C CA . LYS A 1 335 ? 12.249 -15.917 0.426 1.00 95.25 335 LYS A CA 1
ATOM 2730 C C . LYS A 1 335 ? 13.022 -17.072 -0.225 1.00 95.25 335 LYS A C 1
ATOM 2732 O O . LYS A 1 335 ? 12.580 -18.209 -0.105 1.00 95.25 335 LYS A O 1
ATOM 2737 N N . LYS A 1 336 ? 14.153 -16.801 -0.891 1.00 95.12 336 LYS A N 1
ATOM 2738 C CA . LYS A 1 336 ? 14.996 -17.788 -1.591 1.00 95.12 336 LYS A CA 1
ATOM 2739 C C . LYS A 1 336 ? 14.213 -18.657 -2.584 1.00 95.12 336 LYS A C 1
ATOM 2741 O O . LYS A 1 336 ? 14.452 -19.857 -2.689 1.00 95.12 336 LYS A O 1
ATOM 2746 N N . LEU A 1 337 ? 13.268 -18.054 -3.303 1.00 92.81 337 LEU A N 1
ATOM 2747 C CA . LEU A 1 337 ? 12.451 -18.772 -4.279 1.00 92.81 337 LEU A CA 1
ATOM 2748 C C . LEU A 1 337 ? 13.302 -19.244 -5.458 1.00 92.81 337 LEU A C 1
ATOM 2750 O O . LEU A 1 337 ? 14.187 -18.521 -5.926 1.00 92.81 337 LEU A O 1
ATOM 2754 N N . SER A 1 338 ? 12.992 -20.424 -5.988 1.00 88.75 338 SER A N 1
ATOM 2755 C CA . SER A 1 338 ? 13.610 -20.933 -7.212 1.00 88.75 338 SER A CA 1
ATOM 2756 C C . SER A 1 338 ? 13.292 -20.034 -8.412 1.00 88.75 338 SER A C 1
ATOM 2758 O O . SER A 1 338 ? 12.267 -19.354 -8.453 1.00 88.75 338 SER A O 1
ATOM 2760 N N . ILE A 1 339 ? 14.128 -20.071 -9.453 1.00 82.81 339 ILE A N 1
ATOM 2761 C CA . ILE A 1 339 ? 13.906 -19.295 -10.690 1.00 82.81 339 ILE A CA 1
ATOM 2762 C C . ILE A 1 339 ? 12.519 -19.581 -11.296 1.00 82.81 339 ILE A C 1
ATOM 2764 O O . ILE A 1 339 ? 11.879 -18.674 -11.830 1.00 82.81 339 ILE A O 1
ATOM 2768 N N . GLY A 1 340 ? 12.037 -20.826 -11.210 1.00 84.06 340 GLY A N 1
ATOM 2769 C CA . GLY A 1 340 ? 10.705 -21.206 -11.688 1.00 84.06 340 GLY A CA 1
ATOM 2770 C C . GLY A 1 340 ? 9.582 -20.512 -10.913 1.00 84.06 340 GLY A C 1
ATOM 2771 O O . GLY A 1 340 ? 8.667 -19.949 -11.515 1.00 84.06 340 GLY A O 1
ATOM 2772 N N . GLU A 1 341 ? 9.683 -20.475 -9.585 1.00 88.44 341 GLU A N 1
ATOM 2773 C CA . GLU A 1 341 ? 8.724 -19.775 -8.724 1.00 88.44 341 GLU A CA 1
ATOM 2774 C C . GLU A 1 341 ? 8.766 -18.261 -8.936 1.00 88.44 341 GLU A C 1
ATOM 2776 O O . GLU A 1 341 ? 7.718 -17.625 -9.051 1.00 88.44 341 GLU A O 1
ATOM 2781 N N . GLN A 1 342 ? 9.962 -17.682 -9.074 1.00 84.69 342 GLN A N 1
ATOM 2782 C CA . GLN A 1 342 ? 10.123 -16.260 -9.382 1.00 84.69 342 GLN A CA 1
ATOM 2783 C C . GLN A 1 342 ? 9.435 -15.896 -10.701 1.00 84.69 342 GLN A C 1
ATOM 2785 O O . GLN A 1 342 ? 8.657 -14.943 -10.754 1.00 84.69 342 GLN A O 1
ATOM 2790 N N . LYS A 1 343 ? 9.645 -16.695 -11.757 1.00 81.06 343 LYS A N 1
ATOM 2791 C CA . LYS A 1 343 ? 8.974 -16.514 -13.055 1.00 81.06 343 LYS A CA 1
ATOM 2792 C C . LYS A 1 343 ? 7.454 -16.617 -12.941 1.00 81.06 343 LYS A C 1
ATOM 2794 O O . LYS A 1 343 ? 6.747 -15.843 -13.582 1.00 81.06 343 LYS A O 1
ATOM 2799 N N . LYS A 1 344 ? 6.939 -17.533 -12.115 1.00 83.12 344 LYS A N 1
ATOM 2800 C CA . LYS A 1 344 ? 5.494 -17.677 -11.878 1.00 83.12 344 LYS A CA 1
ATOM 2801 C C . LYS A 1 344 ? 4.895 -16.426 -11.229 1.00 83.12 344 LYS A C 1
ATOM 2803 O O . LYS A 1 344 ? 3.813 -15.998 -11.624 1.00 83.12 344 LYS A O 1
ATOM 2808 N N . ILE A 1 345 ? 5.596 -15.825 -10.268 1.00 81.44 345 ILE A N 1
ATOM 2809 C CA . ILE A 1 345 ? 5.128 -14.619 -9.570 1.00 81.44 345 ILE A CA 1
ATOM 2810 C C . ILE A 1 345 ? 5.223 -13.390 -10.484 1.00 81.44 345 ILE A C 1
ATOM 2812 O O . ILE A 1 345 ? 4.247 -12.654 -10.621 1.00 81.44 345 ILE A O 1
ATOM 2816 N N . LEU A 1 346 ? 6.356 -13.192 -11.160 1.00 74.50 346 LEU A N 1
ATOM 2817 C CA . LEU A 1 346 ? 6.591 -12.035 -12.035 1.00 74.50 346 LEU A CA 1
ATOM 2818 C C . LEU A 1 346 ? 5.797 -12.103 -13.353 1.00 74.50 346 LEU A C 1
ATOM 2820 O O . LEU A 1 346 ? 5.551 -11.074 -13.984 1.00 74.50 346 LEU A O 1
ATOM 2824 N N . GLY A 1 347 ? 5.359 -13.302 -13.746 1.00 69.50 347 GLY A N 1
ATOM 2825 C CA . GLY A 1 347 ? 4.629 -13.568 -14.981 1.00 69.50 347 GLY A CA 1
ATOM 2826 C C . GLY A 1 347 ? 5.527 -13.606 -16.223 1.00 69.50 347 GLY A C 1
ATOM 2827 O O . GLY A 1 347 ? 6.638 -13.079 -16.254 1.00 69.50 347 GLY A O 1
ATOM 2828 N N . SER A 1 348 ? 5.010 -14.192 -17.306 1.00 58.06 348 SER A N 1
ATOM 2829 C CA . SER A 1 348 ? 5.667 -14.265 -18.626 1.00 58.06 348 SER A CA 1
ATOM 2830 C C . SER A 1 348 ? 5.871 -12.901 -19.301 1.00 58.06 348 SER A C 1
ATOM 2832 O O . SER A 1 348 ? 6.490 -12.798 -20.361 1.00 58.06 348 SER A O 1
ATOM 2834 N N . SER A 1 349 ? 5.307 -11.840 -18.728 1.00 52.09 349 SER A N 1
ATOM 2835 C CA . SER A 1 349 ? 5.421 -10.470 -19.227 1.00 52.09 349 SER A CA 1
ATOM 2836 C C . SER A 1 349 ? 6.771 -9.833 -18.917 1.00 52.09 349 SER A C 1
ATOM 2838 O O . SER A 1 349 ? 7.126 -8.874 -19.593 1.00 52.09 349 SER A O 1
ATOM 2840 N N . ALA A 1 350 ? 7.528 -10.386 -17.966 1.00 56.78 350 ALA A N 1
ATOM 2841 C CA . ALA A 1 350 ? 8.773 -9.807 -17.494 1.00 56.78 350 ALA A CA 1
ATOM 2842 C C . ALA A 1 350 ? 9.972 -10.744 -17.714 1.00 56.78 350 ALA A C 1
ATOM 2844 O O . ALA A 1 350 ? 10.264 -11.592 -16.864 1.00 56.78 350 ALA A O 1
ATOM 2845 N N . PRO A 1 351 ? 10.671 -10.630 -18.855 1.00 56.41 351 PRO A N 1
ATOM 2846 C CA . PRO A 1 351 ? 11.872 -11.410 -19.112 1.00 56.41 351 PRO A CA 1
ATOM 2847 C C . PRO A 1 351 ? 13.027 -10.891 -18.239 1.00 56.41 351 PRO A C 1
ATOM 2849 O O . PRO A 1 351 ? 13.795 -10.031 -18.650 1.00 56.41 351 PRO A O 1
ATOM 2852 N N . GLY A 1 352 ? 13.147 -11.420 -17.020 1.00 79.00 352 GLY A N 1
ATOM 2853 C CA . GLY A 1 352 ? 14.247 -11.108 -16.101 1.00 79.00 352 GLY A CA 1
ATOM 2854 C C . GLY A 1 352 ? 13.973 -9.939 -15.151 1.00 79.00 352 GLY A C 1
ATOM 2855 O O . GLY A 1 352 ? 12.819 -9.581 -14.907 1.00 79.00 352 GLY A O 1
ATOM 2856 N N . HIS A 1 353 ? 15.048 -9.394 -14.578 1.00 89.75 353 HIS A N 1
ATOM 2857 C CA . HIS A 1 353 ? 15.005 -8.264 -13.647 1.00 89.75 353 HIS A CA 1
ATOM 2858 C C . HIS A 1 353 ? 14.653 -6.975 -14.383 1.00 89.75 353 HIS A C 1
ATOM 2860 O O . HIS A 1 353 ? 15.251 -6.674 -15.416 1.00 89.75 353 HIS A O 1
ATOM 2866 N N . PHE A 1 354 ? 13.710 -6.196 -13.851 1.00 93.38 354 PHE A N 1
ATOM 2867 C CA . PHE A 1 354 ? 13.165 -5.016 -14.527 1.00 93.38 354 PHE A CA 1
ATOM 2868 C C . PHE A 1 354 ? 14.257 -4.018 -14.925 1.00 93.38 354 PHE A C 1
ATOM 2870 O O . PHE A 1 354 ? 14.280 -3.559 -16.069 1.00 93.38 354 PHE A O 1
ATOM 2877 N N . LYS A 1 355 ? 15.207 -3.760 -14.015 1.00 94.75 355 LYS A N 1
ATOM 2878 C CA . LYS A 1 355 ? 16.352 -2.860 -14.234 1.00 94.75 355 LYS A CA 1
ATOM 2879 C C . LYS A 1 355 ? 17.248 -3.259 -15.412 1.00 94.75 355 LYS A C 1
ATOM 2881 O O . LYS A 1 355 ? 18.002 -2.428 -15.893 1.00 94.75 355 LYS A O 1
ATOM 2886 N N . CYS A 1 356 ? 17.181 -4.515 -15.855 1.00 92.88 356 CYS A N 1
ATOM 2887 C CA . CYS A 1 356 ? 17.980 -5.052 -16.956 1.00 92.88 356 CYS A CA 1
ATOM 2888 C C . CYS A 1 356 ? 17.264 -5.000 -18.311 1.00 92.88 356 CYS A C 1
ATOM 2890 O O . CYS A 1 356 ? 17.760 -5.561 -19.285 1.00 92.88 356 CYS A O 1
ATOM 2892 N N . GLY A 1 357 ? 16.084 -4.378 -18.366 1.00 91.50 357 GLY A N 1
ATOM 2893 C CA . GLY A 1 357 ? 15.425 -4.021 -19.615 1.00 91.50 357 GLY A CA 1
ATOM 2894 C C . GLY A 1 357 ? 16.062 -2.787 -20.273 1.00 91.50 357 GLY A C 1
ATOM 2895 O O . GLY A 1 357 ? 17.247 -2.516 -20.083 1.00 91.50 357 GLY A O 1
ATOM 2896 N N . PRO A 1 358 ? 15.283 -2.013 -21.046 1.00 93.75 358 PRO A N 1
ATOM 2897 C CA . PRO A 1 358 ? 15.741 -0.746 -21.613 1.00 93.75 358 PRO A CA 1
ATOM 2898 C C . PRO A 1 358 ? 16.290 0.230 -20.558 1.00 93.75 358 PRO A C 1
ATOM 2900 O O . PRO A 1 358 ? 15.873 0.198 -19.400 1.00 93.75 358 PRO A O 1
ATOM 2903 N N . LYS A 1 359 ? 17.152 1.168 -20.972 1.00 95.06 359 LYS A N 1
ATOM 2904 C CA . LYS A 1 359 ? 17.779 2.169 -20.085 1.00 95.06 359 LYS A CA 1
ATOM 2905 C C . LYS A 1 359 ? 16.816 2.972 -19.216 1.00 95.06 359 LYS A C 1
ATOM 2907 O O . LYS A 1 359 ? 17.149 3.318 -18.084 1.00 95.06 359 LYS A O 1
ATOM 2912 N N . GLU A 1 360 ? 15.603 3.226 -19.704 1.00 96.44 360 GLU A N 1
ATOM 2913 C CA . GLU A 1 360 ? 14.551 3.886 -18.930 1.00 96.44 360 GLU A CA 1
ATOM 2914 C C . GLU A 1 360 ? 14.195 3.113 -17.649 1.00 96.44 360 GLU A C 1
ATOM 2916 O O . GLU A 1 360 ? 13.954 3.727 -16.608 1.00 96.44 360 GLU A O 1
ATOM 2921 N N . ASN A 1 361 ? 14.227 1.778 -17.698 1.00 96.12 361 ASN A N 1
ATOM 2922 C CA . ASN A 1 361 ? 13.938 0.925 -16.552 1.00 96.12 361 ASN A CA 1
ATOM 2923 C C . ASN A 1 361 ? 15.031 1.047 -15.490 1.00 96.12 361 ASN A C 1
ATOM 2925 O O . ASN A 1 361 ? 14.716 1.224 -14.317 1.00 96.12 361 ASN A O 1
ATOM 2929 N N . ALA A 1 362 ? 16.305 0.981 -15.894 1.00 96.12 362 ALA A N 1
ATOM 2930 C CA . ALA A 1 362 ? 17.444 1.134 -14.988 1.00 96.12 362 ALA A CA 1
ATOM 2931 C C . ALA A 1 362 ? 17.431 2.510 -14.304 1.00 96.12 362 ALA A C 1
ATOM 2933 O O . ALA A 1 362 ? 17.627 2.606 -13.091 1.00 96.12 362 ALA A O 1
ATOM 2934 N N . LEU A 1 363 ? 17.143 3.569 -15.069 1.00 97.69 363 LEU A N 1
ATOM 2935 C CA . LEU A 1 363 ? 17.027 4.926 -14.543 1.00 97.69 363 LEU A CA 1
ATOM 2936 C C . LEU A 1 363 ? 15.902 5.032 -13.507 1.00 97.69 363 LEU A C 1
ATOM 2938 O O . LEU A 1 363 ? 16.145 5.469 -12.383 1.00 97.69 363 LEU A O 1
ATOM 2942 N N . ALA A 1 364 ? 14.687 4.601 -13.860 1.00 98.31 364 ALA A N 1
ATOM 2943 C CA . ALA A 1 364 ? 13.541 4.643 -12.955 1.00 98.31 364 ALA A CA 1
ATOM 2944 C C . ALA A 1 364 ? 13.779 3.806 -11.686 1.00 98.31 364 ALA A C 1
ATOM 2946 O O . ALA A 1 364 ? 13.483 4.253 -10.579 1.00 98.31 364 ALA A O 1
ATOM 2947 N N . TRP A 1 365 ? 14.362 2.615 -11.842 1.00 98.31 365 TRP A N 1
ATOM 2948 C CA . TRP A 1 365 ? 14.698 1.713 -10.745 1.00 98.31 365 TRP A CA 1
ATOM 2949 C C . TRP A 1 365 ? 15.678 2.335 -9.750 1.00 98.31 365 TRP A C 1
ATOM 2951 O O . TRP A 1 365 ? 15.422 2.316 -8.548 1.00 98.31 365 TRP A O 1
ATOM 2961 N N . ASN A 1 366 ? 16.772 2.924 -10.243 1.00 98.12 366 ASN A N 1
ATOM 2962 C CA . ASN A 1 366 ? 17.769 3.579 -9.396 1.00 98.12 366 ASN A CA 1
ATOM 2963 C C . ASN A 1 366 ? 17.167 4.764 -8.634 1.00 98.12 366 ASN A C 1
ATOM 2965 O O . ASN A 1 366 ? 17.388 4.881 -7.432 1.00 98.12 366 ASN A O 1
ATOM 2969 N N . LEU A 1 367 ? 16.355 5.590 -9.303 1.00 98.50 367 LEU A N 1
ATOM 2970 C CA . LEU A 1 367 ? 15.661 6.709 -8.665 1.00 98.50 367 LEU A CA 1
ATOM 2971 C C . LEU A 1 367 ? 14.771 6.221 -7.509 1.00 98.50 367 LEU A C 1
ATOM 2973 O O . LEU A 1 367 ? 14.887 6.730 -6.394 1.00 98.50 367 LEU A O 1
ATOM 2977 N N . LEU A 1 368 ? 13.919 5.216 -7.749 1.00 98.69 368 LEU A N 1
ATOM 2978 C CA . LEU A 1 368 ? 13.030 4.659 -6.721 1.00 98.69 368 LEU A CA 1
ATOM 2979 C C . LEU A 1 368 ? 13.827 4.089 -5.538 1.00 98.69 368 LEU A C 1
ATOM 2981 O O . LEU A 1 368 ? 13.533 4.369 -4.373 1.00 98.69 368 LEU A O 1
ATOM 2985 N N . ARG A 1 369 ? 14.845 3.282 -5.846 1.00 97.94 369 ARG A N 1
ATOM 2986 C CA . ARG A 1 369 ? 15.715 2.633 -4.865 1.00 97.94 369 ARG A CA 1
ATOM 2987 C C . ARG A 1 369 ? 16.399 3.640 -3.947 1.00 97.94 369 ARG A C 1
ATOM 2989 O O . ARG A 1 369 ? 16.460 3.437 -2.732 1.00 97.94 369 ARG A O 1
ATOM 2996 N N . ASP A 1 370 ? 16.947 4.695 -4.535 1.00 98.06 370 ASP A N 1
ATOM 2997 C CA . ASP A 1 370 ? 17.738 5.683 -3.814 1.00 98.06 370 ASP A CA 1
ATOM 2998 C C . ASP A 1 370 ? 16.858 6.572 -2.926 1.00 98.06 370 ASP A C 1
ATOM 3000 O O . ASP A 1 370 ? 17.294 6.949 -1.835 1.00 98.06 370 ASP A O 1
ATOM 3004 N N . GLU A 1 371 ? 15.617 6.851 -3.343 1.00 98.25 371 GLU A N 1
ATOM 3005 C CA . GLU A 1 371 ? 14.664 7.633 -2.551 1.00 98.25 371 GLU A CA 1
ATOM 3006 C C . GLU A 1 371 ? 14.097 6.840 -1.366 1.00 98.25 371 GLU A C 1
ATOM 3008 O O . GLU A 1 371 ? 14.175 7.289 -0.219 1.00 98.25 371 GLU A O 1
ATOM 3013 N N . PHE A 1 372 ? 13.517 5.666 -1.631 1.00 98.31 372 PHE A N 1
ATOM 3014 C CA . PHE A 1 372 ? 12.672 4.978 -0.650 1.00 98.31 372 PHE A CA 1
ATOM 3015 C C . PHE A 1 372 ? 13.373 3.832 0.077 1.00 98.31 372 PHE A C 1
ATOM 3017 O O . PHE A 1 372 ? 13.036 3.543 1.227 1.00 98.31 372 PHE A O 1
ATOM 3024 N N . PHE A 1 373 ? 14.359 3.192 -0.556 1.00 98.19 373 PHE A N 1
ATOM 3025 C CA . PHE A 1 373 ? 14.908 1.903 -0.115 1.00 98.19 373 PHE A CA 1
ATOM 3026 C C . PHE A 1 373 ? 16.390 1.969 0.267 1.00 98.19 373 PHE A C 1
ATOM 3028 O O . PHE A 1 373 ? 17.101 0.965 0.242 1.00 98.19 373 PHE A O 1
ATOM 3035 N N . GLY A 1 374 ? 16.876 3.159 0.631 1.00 96.69 374 GLY A N 1
ATOM 3036 C CA . GLY A 1 374 ? 18.220 3.341 1.179 1.00 96.69 374 GLY A CA 1
ATOM 3037 C C . GLY A 1 374 ? 19.356 3.009 0.203 1.00 96.69 374 GLY A C 1
ATOM 3038 O O . GLY A 1 374 ? 20.484 2.760 0.641 1.00 96.69 374 GLY A O 1
ATOM 3039 N N . GLY A 1 375 ? 19.066 2.988 -1.104 1.00 97.31 375 GLY A N 1
ATOM 3040 C CA . GLY A 1 375 ? 20.020 2.632 -2.156 1.00 97.31 375 GLY A CA 1
ATOM 3041 C C . GLY A 1 375 ? 20.294 1.129 -2.296 1.00 97.31 375 GLY A C 1
ATOM 3042 O O . GLY A 1 375 ? 21.261 0.754 -2.957 1.00 97.31 375 GLY A O 1
ATOM 3043 N N . VAL A 1 376 ? 19.486 0.260 -1.676 1.00 97.00 376 VAL A N 1
ATOM 3044 C CA . VAL A 1 376 ? 19.688 -1.199 -1.701 1.00 97.00 376 VAL A CA 1
ATOM 3045 C C . VAL A 1 376 ? 19.061 -1.832 -2.924 1.00 97.00 376 VAL A C 1
ATOM 3047 O O . VAL A 1 376 ? 17.878 -1.654 -3.177 1.00 97.00 376 VAL A O 1
ATOM 3050 N N . ASP A 1 377 ? 19.833 -2.642 -3.637 1.00 96.69 377 ASP A N 1
ATOM 3051 C CA . ASP A 1 377 ? 19.308 -3.513 -4.678 1.00 96.69 377 ASP A CA 1
ATOM 3052 C C . ASP A 1 377 ? 19.978 -4.881 -4.596 1.00 96.69 377 ASP A C 1
ATOM 3054 O O . ASP A 1 377 ? 21.170 -5.018 -4.867 1.00 96.69 377 ASP A O 1
ATOM 3058 N N . HIS A 1 378 ? 19.204 -5.887 -4.200 1.00 95.56 378 HIS A N 1
ATOM 3059 C CA . HIS A 1 378 ? 19.676 -7.266 -4.102 1.00 95.56 378 HIS A CA 1
ATOM 3060 C C . HIS A 1 378 ? 19.459 -8.061 -5.387 1.00 95.56 378 HIS A C 1
ATOM 3062 O O . HIS A 1 378 ? 19.890 -9.212 -5.463 1.00 95.56 378 HIS A O 1
ATOM 3068 N N . THR A 1 379 ? 18.790 -7.487 -6.389 1.00 93.44 379 THR A N 1
ATOM 3069 C CA . THR A 1 379 ? 18.599 -8.182 -7.660 1.00 93.44 379 THR A CA 1
ATOM 3070 C C . THR A 1 379 ? 19.950 -8.383 -8.355 1.00 93.44 379 THR A C 1
ATOM 3072 O O . THR A 1 379 ? 20.784 -7.466 -8.356 1.00 93.44 379 THR A O 1
ATOM 3075 N N . PRO A 1 380 ? 20.194 -9.567 -8.947 1.00 90.50 380 PRO A N 1
ATOM 3076 C CA . PRO A 1 380 ? 21.405 -9.859 -9.701 1.00 90.50 380 PRO A CA 1
ATOM 3077 C C . PRO A 1 380 ? 21.810 -8.752 -10.689 1.00 90.50 380 PRO A C 1
ATOM 3079 O O . PRO A 1 380 ? 20.949 -8.037 -11.216 1.00 90.50 380 PRO A O 1
ATOM 3082 N N . PRO A 1 381 ? 23.116 -8.604 -10.969 1.00 89.81 381 PRO A N 1
ATOM 3083 C CA . PRO A 1 381 ? 23.583 -7.689 -12.000 1.00 89.81 381 PRO A CA 1
ATOM 3084 C C . PRO A 1 381 ? 23.043 -8.090 -13.379 1.00 89.81 381 PRO A C 1
ATOM 3086 O O . PRO A 1 381 ? 22.749 -9.258 -13.651 1.00 89.81 381 PRO A O 1
ATOM 3089 N N . CYS A 1 382 ? 22.928 -7.106 -14.266 1.00 89.38 382 CYS A N 1
ATOM 3090 C CA . CYS A 1 382 ? 22.497 -7.333 -15.640 1.00 89.38 382 CYS A CA 1
ATOM 3091 C C . CYS A 1 382 ? 23.610 -8.018 -16.441 1.00 89.38 382 CYS A C 1
ATOM 3093 O O . CYS A 1 382 ? 24.776 -7.656 -16.316 1.00 89.38 382 CYS A O 1
ATOM 3095 N N . LYS A 1 383 ? 23.252 -9.020 -17.257 1.00 82.81 383 LYS A N 1
ATOM 3096 C CA . LYS A 1 383 ? 24.222 -9.804 -18.049 1.00 82.81 383 LYS A CA 1
ATOM 3097 C C . LYS A 1 383 ? 24.927 -8.976 -19.126 1.00 82.81 383 LYS A C 1
ATOM 3099 O O . LYS A 1 383 ? 26.055 -9.284 -19.485 1.00 82.81 383 LYS A O 1
ATOM 3104 N N . THR A 1 384 ? 24.259 -7.946 -19.623 1.00 73.50 384 THR A N 1
ATOM 3105 C CA . THR A 1 384 ? 24.812 -6.926 -20.512 1.00 73.50 384 THR A CA 1
ATOM 3106 C C . THR A 1 384 ? 24.652 -5.574 -19.823 1.00 73.50 384 THR A C 1
ATOM 3108 O O . THR A 1 384 ? 23.574 -5.327 -19.265 1.00 73.50 384 THR A O 1
ATOM 3111 N N . PRO A 1 385 ? 25.686 -4.712 -19.819 1.00 56.41 385 PRO A N 1
ATOM 3112 C CA . PRO A 1 385 ? 25.525 -3.319 -19.425 1.00 56.41 385 PRO A CA 1
ATOM 3113 C C . PRO A 1 385 ? 24.366 -2.693 -20.203 1.00 56.41 385 PRO A C 1
ATOM 3115 O O . PRO A 1 385 ? 24.131 -3.027 -21.364 1.00 56.41 385 PRO A O 1
ATOM 3118 N N . VAL A 1 386 ? 23.590 -1.853 -19.527 1.00 58.41 386 VAL A N 1
ATOM 3119 C CA . VAL A 1 386 ? 22.482 -1.133 -20.151 1.00 58.41 386 VAL A CA 1
ATOM 3120 C C . VAL A 1 386 ? 23.071 0.150 -20.736 1.00 58.41 386 VAL A C 1
ATOM 3122 O O . VAL A 1 386 ? 23.446 1.027 -19.960 1.00 58.41 386 VAL A O 1
ATOM 3125 N N . ASP A 1 387 ? 23.198 0.217 -22.064 1.00 45.88 387 ASP A N 1
ATOM 3126 C CA . ASP A 1 387 ? 23.726 1.386 -22.794 1.00 45.88 387 ASP A CA 1
ATOM 3127 C C . ASP A 1 387 ? 22.751 2.583 -22.827 1.00 45.88 387 ASP A C 1
ATOM 3129 O O . ASP A 1 387 ? 21.526 2.390 -23.057 1.00 45.88 387 ASP A O 1
#

Foldseek 3Di:
DDDDDDDFDFAFAADDPDDDDDDDDDDDDDDDDDDDDDDDDDDDDDDDDDDDDDDDDDDPDDDDPDDPPDDDAQFLVNLLCLAQVEPVCVVVSVVLVVVQDDDRLSSSLSSLCVSCVVAVLLSVLQNLLCVPFVEGQHADPWDWDQPDVVGIWTKHTDHCGDVSVVLSVLLSVLLVLVVVLLVVLCVVFPAHFAQGDGNAREHETETVPDQPDQWTEDPSYIYHYSSHNQSPDSLSSNLSVLLRSLLVSCVVVVVLLVVQQQVLLVVLCVVLQVVDDPSACADDSSQVSCLLVQLACDAHVVGRHRQCSHPSHDSSSSLSSNSSSQSLQSSCVVVVPDPVVSCVSRDPSYPFRSLLGAVSSVSSNQSSCVPRSNSDDPGDDHPDDHD

Radius of gyration: 23.74 Å; chains: 1; bounding box: 56×67×63 Å

Sequence (387 aa):
MENYFRFILAIFIGVYATFSCKDVPDKNTRTTGGEIPEKSTENPALKPDKTENSKKTSVVKKIAPETKTSIPEISSEEAVEILYPEKKDAEIRKQLSKECSGNNKEKIICLLKNLYKKDKKALELAISFFNRSGNIAGRHGHETMEGGWRGIVKIVPALPVGNHRRHLRDVTASFEEYDDFLKWLSKSAKKPVKFRISHIAFKFFKTPGKRTPSASAWKWTINYNLFGSLLLNIEGIRETLYHELFHLNDAQHKNWSEKQLMKTYNSILEKCKKYMVKGHRQGEKYQKCLRPYSPYKTTVLKDNVFYAFHRDSDVGEYGAELAVRFYVEHRAIMKKLSIGEQKKILGSSAPGHFKCGPKENALAWNLLRDEFFGGVDHTPPCKTPVD

pLDDT: mean 82.08, std 24.81, range [22.45, 98.75]